Protein AF-A0A6G1R9E6-F1 (afdb_monomer)

Structure (mmCIF, N/CA/C/O backbone):
data_AF-A0A6G1R9E6-F1
#
_entry.id   AF-A0A6G1R9E6-F1
#
loop_
_atom_site.group_PDB
_atom_site.id
_atom_site.type_symbol
_atom_site.label_atom_id
_atom_site.label_alt_id
_atom_site.label_comp_id
_atom_site.label_asym_id
_atom_site.label_entity_id
_atom_site.label_seq_id
_atom_site.pdbx_PDB_ins_code
_atom_site.Cartn_x
_atom_site.Cartn_y
_atom_site.Cartn_z
_atom_site.occupancy
_atom_site.B_iso_or_equiv
_atom_site.auth_seq_id
_atom_site.auth_comp_id
_atom_site.auth_asym_id
_atom_site.auth_atom_id
_atom_site.pdbx_PDB_model_num
ATOM 1 N N . MET A 1 1 ? -3.588 9.101 -2.269 1.00 33.47 1 MET A N 1
ATOM 2 C CA . MET A 1 1 ? -3.564 8.226 -1.076 1.00 33.47 1 MET A CA 1
ATOM 3 C C . MET A 1 1 ? -3.599 9.067 0.193 1.00 33.47 1 MET A C 1
ATOM 5 O O . MET A 1 1 ? -2.608 9.699 0.533 1.00 33.47 1 MET A O 1
ATOM 9 N N . GLN A 1 2 ? -4.746 9.108 0.868 1.00 23.91 2 GLN A N 1
ATOM 10 C CA . GLN A 1 2 ? -4.849 9.542 2.262 1.00 23.91 2 GLN A CA 1
ATOM 11 C C . GLN A 1 2 ? -5.059 8.274 3.087 1.00 23.91 2 GLN A C 1
ATOM 13 O O . GLN A 1 2 ? -5.979 7.504 2.821 1.00 23.91 2 GLN A O 1
ATOM 18 N N . CYS A 1 3 ? -4.149 8.009 4.020 1.00 32.06 3 CYS A N 1
ATOM 19 C CA . CYS A 1 3 ? -4.208 6.825 4.866 1.00 32.06 3 CYS A CA 1
ATOM 20 C C . CYS A 1 3 ? -5.327 6.987 5.898 1.00 32.06 3 CYS A C 1
ATOM 22 O O . CYS A 1 3 ? -5.280 7.894 6.728 1.00 32.06 3 CYS A O 1
ATOM 24 N N . PHE A 1 4 ? -6.295 6.077 5.883 1.00 28.34 4 PHE A N 1
ATOM 25 C CA . PHE A 1 4 ? -7.277 5.936 6.948 1.00 28.34 4 PHE A CA 1
ATOM 26 C C . PHE A 1 4 ? -6.770 4.901 7.953 1.00 28.34 4 PHE A C 1
ATOM 28 O O . PHE A 1 4 ? -6.751 3.706 7.675 1.00 28.34 4 PHE A O 1
ATOM 35 N N . GLN A 1 5 ? -6.329 5.361 9.124 1.00 27.39 5 GLN A N 1
ATOM 36 C CA . GLN A 1 5 ? -6.008 4.497 10.258 1.00 27.39 5 GLN A CA 1
ATOM 37 C C . GLN A 1 5 ? -6.973 4.826 11.402 1.00 27.39 5 GLN A C 1
ATOM 39 O O . GLN A 1 5 ? -7.159 5.996 11.739 1.00 27.39 5 GLN A O 1
ATOM 44 N N . LYS A 1 6 ? -7.614 3.803 11.987 1.00 27.44 6 LYS A N 1
ATOM 45 C CA . LYS A 1 6 ? -8.500 3.963 13.150 1.00 27.44 6 LYS A CA 1
ATOM 46 C C . LYS A 1 6 ? -7.681 4.424 14.362 1.00 27.44 6 LYS A C 1
ATOM 48 O O . LYS A 1 6 ? -6.904 3.650 14.912 1.00 27.44 6 LYS A O 1
ATOM 53 N N . GLY A 1 7 ? -7.879 5.677 14.766 1.00 32.28 7 GLY A N 1
ATOM 54 C CA . GLY A 1 7 ? -7.475 6.225 16.062 1.00 32.28 7 GLY A CA 1
ATOM 55 C C . GLY A 1 7 ? -8.691 6.413 16.984 1.00 32.28 7 GLY A C 1
ATOM 56 O O . GLY A 1 7 ? -9.821 6.452 16.496 1.00 32.28 7 GLY A O 1
ATOM 57 N N . PRO A 1 8 ? -8.489 6.521 18.309 1.00 34.44 8 PRO A N 1
ATOM 58 C CA . PRO A 1 8 ? -9.560 6.437 19.304 1.00 34.44 8 PRO A CA 1
ATOM 59 C C . PRO A 1 8 ? -10.494 7.653 19.386 1.00 34.44 8 PRO A C 1
ATOM 61 O O . PRO A 1 8 ? -11.456 7.575 20.139 1.00 34.44 8 PRO A O 1
ATOM 64 N N . ASN A 1 9 ? -10.296 8.727 18.613 1.00 30.62 9 ASN A N 1
ATOM 65 C CA . ASN A 1 9 ? -11.229 9.856 18.563 1.00 30.62 9 ASN A CA 1
ATOM 66 C C . ASN A 1 9 ? -11.669 10.158 17.128 1.00 30.62 9 ASN A C 1
ATOM 68 O O . ASN A 1 9 ? -10.871 10.323 16.208 1.00 30.62 9 ASN A O 1
ATOM 72 N N . SER A 1 10 ? -12.985 10.177 16.963 1.00 44.41 10 SER A N 1
ATOM 73 C CA . SER A 1 10 ? -13.742 10.325 15.731 1.00 44.41 10 SER A CA 1
ATOM 74 C C . SER A 1 10 ? -13.568 11.703 15.089 1.00 44.41 10 SER A C 1
ATOM 76 O O . SER A 1 10 ? -14.311 12.620 15.419 1.00 44.41 10 SER A O 1
ATOM 78 N N . PHE A 1 11 ? -12.639 11.832 14.139 1.00 30.41 11 PHE A N 1
ATOM 79 C CA . PHE A 1 11 ? -12.767 12.705 12.963 1.00 30.41 11 PHE A 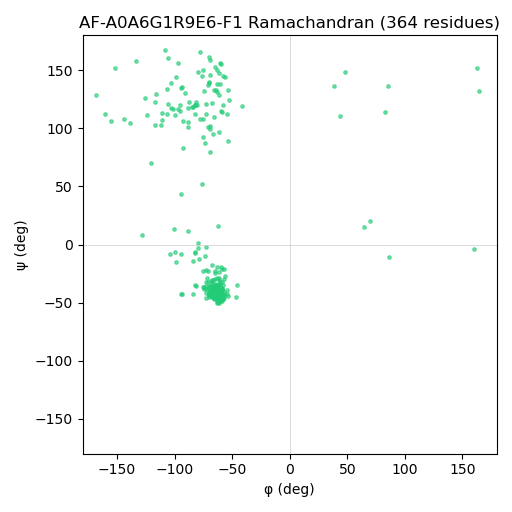CA 1
ATOM 80 C C . PHE A 1 11 ? -11.657 12.384 11.949 1.00 30.41 11 PHE A C 1
ATOM 82 O O . PHE A 1 11 ? -10.476 12.343 12.292 1.00 30.41 11 PHE A O 1
ATOM 89 N N . TRP A 1 12 ? -12.026 12.148 10.692 1.00 33.81 12 TRP A N 1
ATOM 90 C CA . TRP A 1 12 ? -11.101 11.849 9.600 1.00 33.81 12 TRP A CA 1
ATOM 91 C C . TRP A 1 12 ? -10.259 13.089 9.248 1.00 33.81 12 TRP A C 1
ATOM 93 O O . TRP A 1 12 ? -10.753 14.004 8.592 1.00 33.81 12 TRP A O 1
ATOM 103 N N . ARG A 1 13 ? -8.993 13.162 9.684 1.00 26.61 13 ARG A N 1
ATOM 104 C CA . ARG A 1 13 ? -8.089 14.265 9.309 1.00 26.61 13 ARG A CA 1
ATOM 105 C C . ARG A 1 13 ? -7.222 13.868 8.108 1.00 26.61 13 ARG A C 1
ATOM 107 O O . ARG A 1 13 ? -6.442 12.923 8.175 1.00 26.61 13 ARG A O 1
ATOM 114 N N . ILE A 1 14 ? -7.351 14.633 7.027 1.00 32.69 14 ILE A N 1
ATOM 115 C CA . ILE A 1 14 ? -6.550 14.548 5.801 1.00 32.69 14 ILE A CA 1
ATOM 116 C C . ILE A 1 14 ? -5.105 14.968 6.103 1.00 32.69 14 ILE A C 1
ATOM 118 O O . ILE A 1 14 ? -4.875 16.100 6.526 1.00 32.69 14 ILE A O 1
ATOM 122 N N . ARG A 1 15 ? -4.117 14.096 5.861 1.00 30.39 15 ARG A N 1
ATOM 123 C CA . ARG A 1 15 ? -2.698 14.491 5.844 1.00 30.39 15 ARG A CA 1
ATOM 124 C C . ARG A 1 15 ? -2.261 14.679 4.391 1.00 30.39 15 ARG A C 1
ATOM 126 O O . ARG A 1 15 ? -2.244 13.724 3.619 1.00 30.39 15 ARG A O 1
ATOM 133 N N . GLY A 1 16 ? -1.997 15.934 4.027 1.00 30.02 16 GLY A N 1
ATOM 134 C CA . GLY A 1 16 ? -1.617 16.360 2.682 1.00 30.02 16 GLY A CA 1
ATOM 135 C C . GLY A 1 16 ? -0.271 15.802 2.212 1.00 30.02 16 GLY A C 1
ATOM 136 O O . GLY A 1 16 ? 0.617 15.505 3.012 1.00 30.02 16 GLY A O 1
ATOM 137 N N . LEU A 1 17 ? -0.164 15.672 0.889 1.00 37.69 17 LEU A N 1
ATOM 138 C CA . LEU A 1 17 ? 1.026 15.311 0.124 1.00 37.69 17 LEU A CA 1
ATOM 139 C C . LEU A 1 17 ? 2.143 16.338 0.370 1.00 37.69 17 LEU A C 1
ATOM 141 O O . LEU A 1 17 ? 2.011 17.491 -0.030 1.00 37.69 17 LEU A O 1
ATOM 145 N N . SER A 1 18 ? 3.256 15.929 0.980 1.00 27.17 18 SER A N 1
ATOM 146 C CA . SER A 1 18 ? 4.517 16.657 0.834 1.00 27.17 18 SER A CA 1
ATOM 147 C C . SER A 1 18 ? 5.180 16.220 -0.473 1.00 27.17 18 SER A C 1
ATOM 149 O O . SER A 1 18 ? 5.443 15.034 -0.691 1.00 27.17 18 SER A O 1
ATOM 151 N N . GLY A 1 19 ? 5.383 17.191 -1.364 1.00 31.47 19 GLY A N 1
ATOM 152 C CA . GLY A 1 19 ? 6.014 17.010 -2.664 1.00 31.47 19 GLY A CA 1
ATOM 153 C C . GLY A 1 19 ? 7.426 16.449 -2.531 1.00 31.47 19 GLY A C 1
ATOM 154 O O . GLY A 1 19 ? 8.316 17.104 -2.003 1.00 31.47 19 GLY A O 1
ATOM 155 N N . ALA A 1 20 ? 7.611 15.227 -3.015 1.00 27.81 20 ALA A N 1
ATOM 156 C CA . ALA A 1 20 ? 8.888 14.685 -3.451 1.00 27.81 20 ALA A CA 1
ATOM 157 C C . ALA A 1 20 ? 8.577 13.491 -4.357 1.00 27.81 20 ALA A C 1
ATOM 159 O O . ALA A 1 20 ? 8.024 12.483 -3.906 1.00 27.81 20 ALA A O 1
ATOM 160 N N . VAL A 1 21 ? 8.890 13.641 -5.644 1.00 37.16 21 VAL A N 1
ATOM 161 C CA . VAL A 1 21 ? 8.862 12.584 -6.657 1.00 37.16 21 VAL A CA 1
ATOM 162 C C . VAL A 1 21 ? 9.855 11.508 -6.223 1.00 37.16 21 VAL A C 1
ATOM 164 O O . VAL A 1 21 ? 11.058 11.636 -6.404 1.00 37.16 21 VAL A O 1
ATOM 167 N N . GLY A 1 22 ? 9.350 10.466 -5.574 1.00 29.03 22 GLY A N 1
ATOM 168 C CA . GLY A 1 22 ? 10.127 9.312 -5.147 1.00 29.03 22 GLY A CA 1
ATOM 169 C C . GLY A 1 22 ? 9.188 8.129 -5.013 1.00 29.03 22 GLY A C 1
ATOM 170 O O . GLY A 1 22 ? 8.368 8.096 -4.093 1.00 29.03 22 GLY A O 1
ATOM 171 N N . ARG A 1 23 ? 9.272 7.193 -5.964 1.00 38.78 23 ARG A N 1
ATOM 172 C CA . ARG A 1 23 ? 8.551 5.914 -5.946 1.00 38.78 23 ARG A CA 1
ATOM 173 C C . ARG A 1 23 ? 8.864 5.210 -4.619 1.00 38.78 23 ARG A C 1
ATOM 175 O O . ARG A 1 23 ? 10.010 4.851 -4.374 1.00 38.78 23 ARG A O 1
ATOM 182 N N . ARG A 1 24 ? 7.873 5.075 -3.733 1.00 32.97 24 ARG A N 1
ATOM 183 C CA . ARG A 1 24 ? 8.018 4.403 -2.431 1.00 32.97 24 ARG A CA 1
ATOM 184 C C . ARG A 1 24 ? 7.217 3.100 -2.426 1.00 32.97 24 ARG A C 1
ATOM 186 O O . ARG A 1 24 ? 6.007 3.134 -2.225 1.00 32.97 24 ARG A O 1
ATOM 193 N N . ASN A 1 25 ? 7.918 1.974 -2.578 1.00 30.61 25 ASN A N 1
ATOM 194 C CA . ASN A 1 25 ? 7.424 0.595 -2.424 1.00 30.61 25 ASN A CA 1
ATOM 195 C C . ASN A 1 25 ? 7.264 0.193 -0.944 1.00 30.61 25 ASN A C 1
ATOM 197 O O . ASN A 1 25 ? 7.787 -0.816 -0.483 1.00 30.61 25 ASN A O 1
ATOM 201 N N . THR A 1 26 ? 6.559 0.994 -0.152 1.00 32.31 26 THR A N 1
ATOM 202 C CA . THR A 1 26 ? 6.118 0.558 1.180 1.00 32.31 26 THR A CA 1
ATOM 203 C C . THR A 1 26 ? 4.700 0.030 1.059 1.00 32.31 26 THR A C 1
ATOM 205 O O . THR A 1 26 ? 3.790 0.792 0.745 1.00 32.31 26 THR A O 1
ATOM 208 N N . PHE A 1 27 ? 4.540 -1.265 1.318 1.00 38.75 27 PHE A N 1
ATOM 209 C CA . PHE A 1 27 ? 3.281 -1.992 1.449 1.00 38.75 27 PHE A CA 1
ATOM 210 C C . PHE A 1 27 ? 2.372 -1.299 2.483 1.00 38.75 27 PHE A C 1
ATOM 212 O O . PHE A 1 27 ? 2.462 -1.536 3.689 1.00 38.75 27 PHE A O 1
ATOM 219 N N . ILE A 1 28 ? 1.560 -0.349 2.016 1.00 42.47 28 ILE A N 1
ATOM 220 C CA . ILE A 1 28 ? 0.715 0.527 2.832 1.00 42.47 28 ILE A CA 1
ATOM 221 C C . ILE A 1 28 ? -0.721 0.371 2.345 1.00 42.47 28 ILE A C 1
ATOM 223 O O . ILE A 1 28 ? -1.083 0.818 1.261 1.00 42.47 28 ILE A O 1
ATOM 227 N N . GLY A 1 29 ? -1.550 -0.235 3.187 1.00 51.69 29 GLY A N 1
ATOM 228 C CA . GLY A 1 29 ? -2.986 -0.347 2.984 1.00 51.69 29 GLY A CA 1
ATOM 229 C C . GLY A 1 29 ? -3.567 -1.431 3.876 1.00 51.69 29 GLY A C 1
ATOM 230 O O . GLY A 1 29 ? -2.882 -2.385 4.242 1.00 51.69 29 GLY A O 1
ATOM 231 N N . THR A 1 30 ? -4.834 -1.298 4.256 1.00 66.31 30 THR A N 1
ATOM 232 C CA . THR A 1 30 ? -5.578 -2.466 4.721 1.00 66.31 30 THR A CA 1
ATOM 233 C C . THR A 1 30 ? -6.085 -3.183 3.468 1.00 66.31 30 THR A C 1
ATOM 235 O O . THR A 1 30 ? -6.905 -2.608 2.750 1.00 66.31 30 THR A O 1
ATOM 238 N N . PRO A 1 31 ? -5.587 -4.390 3.144 1.00 80.44 31 PRO A N 1
ATOM 239 C CA . PRO A 1 31 ? -5.727 -4.959 1.802 1.00 80.44 31 PRO A CA 1
ATOM 240 C C . PRO A 1 31 ? -7.171 -5.228 1.392 1.00 80.44 31 PRO A C 1
ATOM 242 O O . PRO A 1 31 ? -7.465 -5.307 0.208 1.00 80.44 31 PRO A O 1
ATOM 245 N N . TYR A 1 32 ? -8.087 -5.315 2.355 1.00 88.81 32 TYR A N 1
ATOM 246 C CA . TYR A 1 32 ? -9.490 -5.639 2.118 1.00 88.81 32 TYR A CA 1
ATOM 247 C C . TYR A 1 32 ? -10.226 -4.621 1.229 1.00 88.81 32 TYR A C 1
ATOM 249 O O . TYR A 1 32 ? -11.198 -5.000 0.584 1.00 88.81 32 TYR A O 1
ATOM 257 N N . TRP A 1 33 ? -9.757 -3.368 1.147 1.00 92.88 33 TRP A N 1
ATOM 258 C CA . TRP A 1 33 ? -10.325 -2.335 0.262 1.00 92.88 33 TRP A CA 1
ATOM 259 C C . TRP A 1 33 ? -9.535 -2.145 -1.037 1.00 92.88 33 TRP A C 1
ATOM 261 O O . TRP A 1 33 ? -9.976 -1.399 -1.905 1.00 92.88 33 TRP A O 1
ATOM 271 N N . MET A 1 34 ? -8.379 -2.796 -1.194 1.00 90.62 34 MET A N 1
ATOM 272 C CA . MET A 1 34 ? -7.531 -2.605 -2.370 1.00 90.62 34 MET A CA 1
ATOM 273 C C . MET A 1 34 ? -8.181 -3.208 -3.618 1.00 90.62 34 MET A C 1
ATOM 275 O O . MET A 1 34 ? -8.748 -4.303 -3.582 1.00 90.62 34 MET A O 1
ATOM 279 N N . ALA A 1 35 ? -8.081 -2.483 -4.730 1.00 89.88 35 ALA A N 1
ATOM 280 C CA . ALA A 1 35 ? -8.543 -2.960 -6.024 1.00 89.88 35 ALA A CA 1
ATOM 281 C C . ALA A 1 35 ? -7.571 -4.008 -6.604 1.00 89.88 35 ALA A C 1
ATOM 283 O O . ALA A 1 35 ? -6.370 -3.932 -6.325 1.00 89.88 35 ALA A O 1
ATOM 284 N N . PRO A 1 36 ? -8.047 -4.972 -7.414 1.00 89.44 36 PRO A N 1
ATOM 285 C CA . PRO A 1 36 ? -7.199 -6.011 -7.998 1.00 89.44 36 PRO A CA 1
ATOM 286 C C . PRO A 1 36 ? -5.999 -5.456 -8.772 1.00 89.44 36 PRO A C 1
ATOM 288 O O . PRO A 1 36 ? -4.903 -5.994 -8.661 1.00 89.44 36 PRO A O 1
ATOM 291 N N . GLU A 1 37 ? -6.198 -4.361 -9.508 1.00 85.94 37 GLU A N 1
ATOM 292 C CA . GLU A 1 37 ? -5.152 -3.686 -10.275 1.00 85.94 37 GLU A CA 1
ATOM 293 C C . GLU A 1 37 ? -4.053 -3.087 -9.387 1.00 85.94 37 GLU A C 1
ATOM 295 O O . GLU A 1 37 ? -2.888 -3.159 -9.751 1.00 85.94 37 GLU A O 1
ATOM 300 N N . VAL A 1 38 ? -4.399 -2.586 -8.194 1.00 84.56 38 VAL A N 1
ATOM 301 C CA . VAL A 1 38 ? -3.436 -2.023 -7.228 1.00 84.56 38 VAL A CA 1
ATOM 302 C C . VAL A 1 38 ? -2.599 -3.128 -6.582 1.00 84.56 38 VAL A C 1
ATOM 304 O O . VAL A 1 38 ? -1.439 -2.918 -6.247 1.00 84.56 38 VAL A O 1
ATOM 307 N N . ILE A 1 39 ? -3.185 -4.314 -6.403 1.00 83.62 39 ILE A N 1
ATOM 308 C CA . ILE A 1 39 ? -2.492 -5.487 -5.855 1.00 83.62 39 ILE A CA 1
ATOM 309 C C . ILE A 1 39 ? -1.535 -6.085 -6.895 1.00 83.62 39 ILE A C 1
ATOM 311 O O . ILE A 1 39 ? -0.452 -6.535 -6.541 1.00 83.62 39 ILE A O 1
ATOM 315 N N . ALA A 1 40 ? -1.924 -6.077 -8.172 1.00 73.19 40 ALA A N 1
ATOM 316 C CA . ALA A 1 40 ? -1.140 -6.640 -9.270 1.00 73.19 40 ALA A CA 1
ATOM 317 C C . ALA A 1 40 ? 0.001 -5.727 -9.772 1.00 73.19 40 ALA A C 1
ATOM 319 O O . ALA A 1 40 ? 0.765 -6.149 -10.638 1.00 73.19 40 ALA A O 1
ATOM 320 N N . CYS A 1 41 ? 0.150 -4.504 -9.241 1.00 62.56 41 CYS A N 1
ATOM 321 C CA . CYS A 1 41 ? 1.224 -3.575 -9.623 1.00 62.56 41 CYS A CA 1
ATOM 322 C C . CYS A 1 41 ? 2.648 -4.116 -9.367 1.00 62.56 41 CYS A C 1
ATOM 324 O O . CYS A 1 41 ? 3.582 -3.618 -9.987 1.00 62.56 41 CYS A O 1
ATOM 326 N N . ASP A 1 42 ? 2.829 -5.129 -8.508 1.00 54.06 42 ASP A N 1
ATOM 327 C CA . ASP A 1 42 ? 4.136 -5.788 -8.316 1.00 54.06 42 ASP A CA 1
ATOM 328 C C . ASP A 1 42 ? 4.515 -6.729 -9.479 1.00 54.06 42 ASP A C 1
ATOM 330 O O . ASP A 1 42 ? 5.696 -6.994 -9.692 1.00 54.06 42 ASP A O 1
ATOM 334 N N . GLU A 1 43 ? 3.541 -7.224 -10.253 1.00 55.34 43 GLU A N 1
ATOM 335 C CA . GLU A 1 43 ? 3.771 -8.200 -11.333 1.00 55.34 43 GLU A CA 1
ATOM 336 C C . GLU A 1 43 ? 3.840 -7.554 -12.728 1.00 55.34 43 GLU A C 1
ATOM 338 O O . GLU A 1 43 ? 4.305 -8.193 -13.671 1.00 55.34 43 GLU A O 1
ATOM 343 N N . ASN A 1 44 ? 3.399 -6.296 -12.886 1.00 49.47 44 ASN A N 1
ATOM 344 C CA . ASN A 1 44 ? 3.307 -5.647 -14.195 1.00 49.47 44 ASN A CA 1
ATOM 345 C C . ASN A 1 44 ? 3.777 -4.171 -14.144 1.00 49.47 44 ASN A C 1
ATOM 347 O O . ASN A 1 44 ? 3.032 -3.319 -13.656 1.00 49.47 44 ASN A O 1
ATOM 351 N N . PRO A 1 45 ? 4.982 -3.839 -14.655 1.00 53.88 45 PRO A N 1
ATOM 352 C CA . PRO A 1 45 ? 5.569 -2.490 -14.598 1.00 53.88 45 PRO A CA 1
ATOM 353 C C . PRO A 1 45 ? 4.735 -1.383 -15.264 1.00 53.88 45 PRO A C 1
ATOM 355 O O . PRO A 1 45 ? 4.905 -0.209 -14.932 1.00 53.88 45 PRO A O 1
ATOM 358 N N . ASP A 1 46 ? 3.825 -1.759 -16.169 1.00 52.16 46 ASP A N 1
ATOM 359 C CA . ASP A 1 46 ? 2.935 -0.849 -16.902 1.00 52.16 46 ASP A CA 1
ATOM 360 C C . ASP A 1 46 ? 1.557 -0.669 -16.236 1.00 52.16 46 ASP A C 1
ATOM 362 O O . ASP A 1 46 ? 0.768 0.187 -16.650 1.00 52.16 46 ASP A O 1
ATOM 366 N N . ALA A 1 47 ? 1.239 -1.457 -15.197 1.00 53.28 47 ALA A N 1
ATOM 367 C CA . ALA A 1 47 ? -0.019 -1.356 -14.461 1.00 53.28 47 ALA A CA 1
ATOM 368 C C . ALA A 1 47 ? -0.009 -0.105 -13.576 1.00 53.28 47 ALA A C 1
ATOM 370 O O . ALA A 1 47 ? 0.361 -0.119 -12.402 1.00 53.28 47 ALA A O 1
ATOM 371 N N . THR A 1 48 ? -0.419 1.012 -14.161 1.00 55.81 48 THR A N 1
ATOM 372 C CA . THR A 1 48 ? -0.635 2.263 -13.446 1.00 55.81 48 THR A CA 1
ATOM 373 C C . THR A 1 48 ? -2.000 2.224 -12.768 1.00 55.81 48 THR A C 1
ATOM 375 O O . THR A 1 48 ? -3.032 2.012 -13.404 1.00 55.81 48 THR A O 1
ATOM 378 N N . TYR A 1 49 ? -2.010 2.404 -11.446 1.00 66.38 49 TYR A N 1
ATOM 379 C CA . TYR A 1 49 ? -3.249 2.586 -10.702 1.00 66.38 49 TYR A CA 1
ATOM 380 C C . TYR A 1 49 ? -3.927 3.875 -11.180 1.00 66.38 49 TYR A C 1
ATOM 382 O O . TYR A 1 49 ? -3.300 4.929 -11.274 1.00 66.38 49 TYR A O 1
ATOM 390 N N . ASP A 1 50 ? -5.216 3.785 -11.485 1.00 74.38 50 ASP A N 1
ATOM 391 C CA . ASP A 1 50 ? -6.011 4.914 -11.968 1.00 74.38 50 ASP A CA 1
ATOM 392 C C . ASP A 1 50 ? -6.998 5.387 -10.885 1.00 74.38 50 ASP A C 1
ATOM 394 O O . ASP A 1 50 ? -7.256 4.664 -9.915 1.00 74.38 50 ASP A O 1
ATOM 398 N N . PHE A 1 51 ? -7.611 6.564 -11.058 1.00 83.62 51 PHE A N 1
ATOM 399 C CA . PHE A 1 51 ? -8.637 7.110 -10.150 1.00 83.62 51 PHE A CA 1
ATOM 400 C C . PHE A 1 51 ? -9.838 6.165 -9.977 1.00 83.62 51 PHE A C 1
ATOM 402 O O . PHE A 1 51 ? -10.558 6.220 -8.980 1.00 83.62 51 PHE A O 1
ATOM 409 N N . LYS A 1 52 ? -10.049 5.240 -10.921 1.00 87.81 52 LYS A N 1
ATOM 410 C CA . LYS A 1 52 ? -11.075 4.198 -10.815 1.00 87.81 52 LYS A CA 1
ATOM 411 C C . LYS A 1 52 ? -10.823 3.219 -9.667 1.00 87.81 52 LYS A C 1
ATOM 413 O O . LYS A 1 52 ? -11.788 2.624 -9.187 1.00 87.81 52 LYS A O 1
ATOM 418 N N . SER A 1 53 ? -9.587 3.063 -9.190 1.00 90.00 53 SER A N 1
ATOM 419 C CA . SER A 1 53 ? -9.241 2.217 -8.030 1.00 90.00 53 SER A CA 1
ATOM 420 C C . SER A 1 53 ? -9.958 2.676 -6.749 1.00 90.00 53 SER A C 1
ATOM 422 O O . SER A 1 53 ? -10.371 1.855 -5.924 1.00 90.00 53 SER A O 1
ATOM 424 N N . ASP A 1 54 ? -10.201 3.983 -6.614 1.00 90.44 54 ASP A N 1
ATOM 425 C CA . ASP A 1 54 ? -10.954 4.553 -5.492 1.00 90.44 54 ASP A CA 1
ATOM 426 C C . ASP A 1 54 ? -12.436 4.141 -5.535 1.00 90.44 54 ASP A C 1
ATOM 428 O O . ASP A 1 54 ? -13.061 3.942 -4.494 1.00 90.44 54 ASP A O 1
ATOM 432 N N . LEU A 1 55 ? -13.000 3.924 -6.730 1.00 93.56 55 LEU A N 1
ATOM 433 C CA . LEU A 1 55 ? -14.387 3.471 -6.899 1.00 93.56 55 LEU A CA 1
ATOM 434 C C . LEU A 1 55 ? -14.582 2.015 -6.463 1.00 93.56 55 LEU A C 1
ATOM 436 O O . LEU A 1 55 ? -15.633 1.669 -5.925 1.00 93.56 55 LEU A O 1
ATOM 440 N N . TRP A 1 56 ? -13.563 1.170 -6.636 1.00 94.38 56 TRP A N 1
ATOM 441 C CA . TRP A 1 56 ? -13.571 -0.170 -6.047 1.00 94.38 56 TRP A CA 1
ATOM 442 C C . TRP A 1 56 ? -13.587 -0.084 -4.523 1.00 94.38 56 TRP A C 1
ATOM 444 O O . TRP A 1 56 ? -14.438 -0.694 -3.876 1.00 94.38 56 TRP A O 1
ATOM 454 N N . SER A 1 57 ? -12.692 0.735 -3.961 1.00 94.12 57 SER A N 1
ATOM 455 C CA . SER A 1 57 ? -12.597 0.955 -2.514 1.00 94.12 57 SER A CA 1
ATOM 456 C C . SER A 1 57 ? -13.927 1.463 -1.944 1.00 94.12 57 SER A C 1
ATOM 458 O O . SER A 1 57 ? -14.389 0.956 -0.925 1.00 94.12 57 SER A O 1
ATOM 460 N N . LEU A 1 58 ? -14.602 2.376 -2.653 1.00 95.12 58 LEU A N 1
ATOM 461 C CA . LEU A 1 58 ? -15.949 2.852 -2.328 1.00 95.12 58 LEU A CA 1
ATOM 462 C C . LEU A 1 58 ? -16.982 1.716 -2.307 1.00 95.12 58 LEU A C 1
ATOM 464 O O . LEU A 1 58 ? -17.807 1.654 -1.396 1.00 95.12 58 LEU A O 1
ATOM 468 N N . GLY A 1 59 ? -16.940 0.809 -3.288 1.00 96.38 59 GLY A N 1
ATOM 469 C CA . GLY A 1 59 ? -17.800 -0.376 -3.320 1.00 96.38 59 GLY A CA 1
ATOM 470 C C . GLY A 1 59 ? -17.594 -1.275 -2.099 1.00 96.38 59 GLY A C 1
ATOM 471 O O . GLY A 1 59 ? -18.566 -1.717 -1.486 1.00 96.38 59 GLY A O 1
ATOM 472 N N . ILE A 1 60 ? -16.340 -1.483 -1.689 1.00 96.38 60 ILE A N 1
ATOM 473 C CA . ILE A 1 60 ? -16.016 -2.239 -0.474 1.00 96.38 60 ILE A CA 1
ATOM 474 C C . ILE A 1 60 ? -16.507 -1.514 0.786 1.00 96.38 60 ILE A C 1
ATOM 476 O O . ILE A 1 60 ? -17.138 -2.146 1.632 1.00 96.38 60 ILE A O 1
ATOM 480 N N . THR A 1 61 ? -16.297 -0.200 0.904 1.00 95.94 61 THR A N 1
ATOM 481 C CA . THR A 1 61 ? -16.819 0.603 2.025 1.00 95.94 61 THR A CA 1
ATOM 482 C C . THR A 1 61 ? -18.346 0.556 2.093 1.00 95.94 61 THR A C 1
ATOM 484 O O . THR A 1 61 ? -18.926 0.513 3.174 1.00 95.94 61 THR A O 1
ATOM 487 N N . ALA A 1 62 ? -19.030 0.517 0.952 1.00 96.06 62 ALA A N 1
ATOM 488 C CA . ALA A 1 62 ? -20.478 0.374 0.925 1.00 96.06 62 ALA A CA 1
ATOM 489 C C . ALA A 1 62 ? -20.941 -1.009 1.428 1.00 96.06 62 ALA A C 1
ATOM 491 O O . ALA A 1 62 ? -21.932 -1.083 2.156 1.00 96.06 62 ALA A O 1
ATOM 492 N N . ILE A 1 63 ? -20.206 -2.089 1.122 1.00 95.31 63 ILE A N 1
ATOM 493 C CA . ILE A 1 63 ? -20.431 -3.408 1.744 1.00 95.31 63 ILE A CA 1
ATOM 494 C C . ILE A 1 63 ? -20.156 -3.348 3.249 1.00 95.31 63 ILE A C 1
ATOM 496 O O . ILE A 1 63 ? -20.964 -3.844 4.026 1.00 95.31 63 ILE A O 1
ATOM 500 N N . GLU A 1 64 ? -19.067 -2.711 3.674 1.00 95.38 64 GLU A N 1
ATOM 501 C CA . GLU A 1 64 ? -18.721 -2.555 5.090 1.00 95.38 64 GLU A CA 1
ATOM 502 C C . GLU A 1 64 ? -19.825 -1.832 5.872 1.00 95.38 64 GLU A C 1
ATOM 504 O O . GLU A 1 64 ? -20.217 -2.294 6.939 1.00 95.38 64 GLU A O 1
ATOM 509 N N . MET A 1 65 ? -20.389 -0.746 5.337 1.00 94.81 65 MET A N 1
ATOM 510 C CA . MET A 1 65 ? -21.516 -0.052 5.972 1.00 94.81 65 MET A CA 1
ATOM 511 C C . MET A 1 65 ? -22.775 -0.928 6.066 1.00 94.81 65 MET A C 1
ATOM 513 O O . MET A 1 65 ? -23.583 -0.751 6.976 1.00 94.81 65 MET A O 1
ATOM 517 N N . ALA A 1 66 ? -22.954 -1.871 5.138 1.00 94.38 66 ALA A N 1
ATOM 518 C CA . ALA A 1 66 ? -24.109 -2.761 5.097 1.00 94.38 66 ALA A CA 1
ATOM 519 C C . ALA A 1 66 ? -23.952 -3.994 6.008 1.00 94.38 66 ALA A C 1
ATOM 521 O O . ALA A 1 66 ? -24.899 -4.399 6.684 1.00 94.38 66 ALA A O 1
ATOM 522 N N . GLU A 1 67 ? -22.773 -4.614 6.014 1.00 92.38 67 GLU A N 1
ATOM 523 C CA . GLU A 1 67 ? -22.496 -5.884 6.700 1.00 92.38 67 GLU A CA 1
ATOM 524 C C . GLU A 1 67 ? -21.701 -5.711 8.005 1.00 92.38 67 GLU A C 1
ATOM 526 O O . GLU A 1 67 ? -21.571 -6.663 8.769 1.00 92.38 67 GLU A O 1
ATOM 531 N N . GLY A 1 68 ? -21.203 -4.505 8.288 1.00 90.94 68 GLY A N 1
ATOM 532 C CA . GLY A 1 68 ? -20.406 -4.159 9.470 1.00 90.94 68 GLY A CA 1
ATOM 533 C C . GLY A 1 68 ? -18.901 -4.409 9.319 1.00 90.94 68 GLY A C 1
ATOM 534 O O . GLY A 1 68 ? -18.124 -3.957 10.159 1.00 90.94 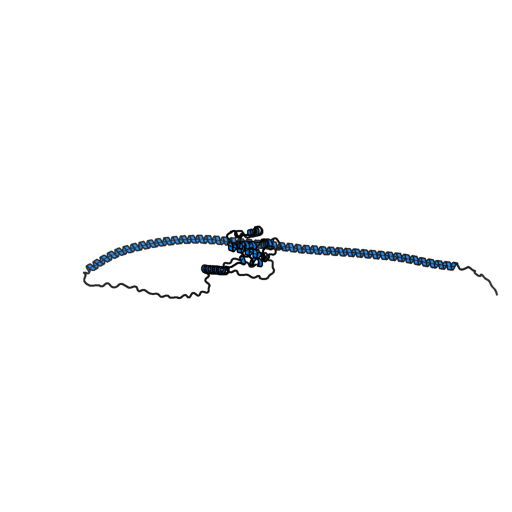68 GLY A O 1
ATOM 535 N N . ALA A 1 69 ? -18.482 -5.108 8.263 1.00 89.88 69 ALA A N 1
ATOM 536 C CA . ALA A 1 69 ? -17.085 -5.397 7.957 1.00 89.88 69 ALA A CA 1
ATOM 537 C C . ALA A 1 69 ? -16.878 -5.578 6.441 1.00 89.88 69 ALA A C 1
ATOM 539 O O . ALA A 1 69 ? -17.815 -5.980 5.742 1.00 89.88 69 ALA A O 1
ATOM 540 N N . PRO A 1 70 ? -15.676 -5.294 5.906 1.00 91.75 70 PRO A N 1
ATOM 541 C CA . PRO A 1 70 ? -15.378 -5.545 4.501 1.00 91.75 70 PRO A CA 1
ATOM 542 C C . PRO A 1 70 ? -15.278 -7.057 4.212 1.00 91.75 70 PRO A C 1
ATOM 544 O O . PRO A 1 70 ? -15.042 -7.862 5.121 1.00 91.75 70 PRO A O 1
ATOM 547 N N . PRO A 1 71 ? -15.388 -7.480 2.941 1.00 89.44 71 PRO A N 1
ATOM 548 C CA . PRO A 1 71 ? -15.131 -8.860 2.552 1.00 89.44 71 PRO A CA 1
ATOM 549 C C . PRO A 1 71 ? -13.727 -9.315 2.976 1.00 89.44 71 PRO A C 1
ATOM 551 O O . PRO A 1 71 ? -12.767 -8.553 2.899 1.00 89.44 71 PRO A O 1
ATOM 554 N N . LEU A 1 72 ? -13.604 -10.587 3.367 1.00 87.94 72 LEU A N 1
ATOM 555 C CA . LEU A 1 72 ? -12.337 -11.220 3.769 1.00 87.94 72 LEU A CA 1
ATOM 556 C C . LEU A 1 72 ? -11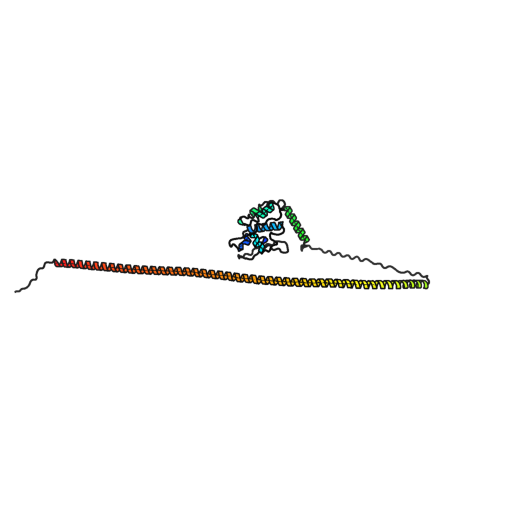.685 -10.632 5.040 1.00 87.94 72 LEU A C 1
ATOM 558 O O . LEU A 1 72 ? -10.527 -10.948 5.304 1.00 87.94 72 LEU A O 1
ATOM 562 N N . CYS A 1 73 ? -12.410 -9.844 5.847 1.00 86.88 73 CYS A N 1
ATOM 563 C CA . CYS A 1 73 ? -11.884 -9.217 7.070 1.00 86.88 73 CYS A CA 1
ATOM 564 C C . CYS A 1 73 ? -11.315 -10.200 8.106 1.00 86.88 73 CYS A C 1
ATOM 566 O O . CYS A 1 73 ? -10.393 -9.843 8.834 1.00 86.88 73 CYS A O 1
ATOM 568 N N . ASP A 1 74 ? -11.845 -11.426 8.161 1.00 84.06 74 ASP A N 1
ATOM 569 C CA . ASP A 1 74 ? -11.445 -12.458 9.130 1.00 84.06 74 ASP A CA 1
ATOM 570 C C . ASP A 1 74 ? -10.178 -13.220 8.704 1.00 84.06 74 ASP A C 1
ATOM 572 O O . ASP A 1 74 ? -9.665 -14.067 9.437 1.00 84.06 74 ASP A O 1
ATOM 576 N N . MET A 1 75 ? -9.675 -12.967 7.493 1.00 84.38 75 MET A N 1
ATOM 577 C CA . MET A 1 75 ? -8.505 -13.650 6.948 1.00 84.38 75 MET A CA 1
ATOM 578 C C . MET A 1 75 ? -7.237 -12.826 7.152 1.00 84.38 75 MET A C 1
ATOM 580 O O . MET A 1 75 ? -7.274 -11.606 7.245 1.00 84.38 75 MET A O 1
ATOM 584 N N . HIS A 1 76 ? -6.078 -13.489 7.156 1.00 80.62 76 HIS A N 1
ATOM 585 C CA . HIS A 1 76 ? -4.795 -12.792 7.223 1.00 80.62 76 HIS A CA 1
ATOM 586 C C . HIS A 1 76 ? -4.607 -11.847 6.009 1.00 80.62 76 HIS A C 1
ATOM 588 O O . HIS A 1 76 ? -4.859 -12.282 4.880 1.00 80.62 76 HIS A O 1
ATOM 594 N N . PRO A 1 77 ? -4.085 -10.615 6.188 1.00 83.69 77 PRO A N 1
ATOM 595 C CA . PRO A 1 77 ? -3.878 -9.627 5.121 1.00 83.69 77 PRO A CA 1
ATOM 596 C C . PRO A 1 77 ? -3.211 -10.181 3.848 1.00 83.69 77 PRO A C 1
ATOM 598 O O . PRO A 1 77 ? -3.699 -9.967 2.741 1.00 83.69 77 PRO A O 1
ATOM 601 N N . MET A 1 78 ? -2.148 -10.978 4.004 1.00 81.75 78 MET A N 1
ATOM 602 C CA . MET A 1 78 ? -1.443 -11.622 2.879 1.00 81.75 78 MET A CA 1
ATOM 603 C C . MET A 1 78 ? -2.329 -12.593 2.088 1.00 81.75 78 MET A C 1
ATOM 605 O O . MET A 1 78 ? -2.222 -12.700 0.870 1.00 81.75 78 MET A O 1
ATOM 609 N N . ARG A 1 79 ? -3.239 -13.294 2.773 1.00 87.25 79 ARG A N 1
ATOM 610 C CA . ARG A 1 79 ? -4.179 -14.209 2.124 1.00 87.25 79 ARG A CA 1
ATOM 611 C C . ARG A 1 79 ? -5.254 -13.440 1.359 1.00 87.25 79 ARG A C 1
ATOM 613 O O . ARG A 1 79 ? -5.644 -13.878 0.282 1.00 87.25 79 ARG A O 1
ATOM 620 N N . ALA A 1 80 ? -5.699 -12.293 1.873 1.00 87.31 80 ALA A N 1
ATOM 621 C CA . ALA A 1 80 ? -6.630 -11.424 1.157 1.00 87.31 80 ALA A CA 1
ATOM 622 C C . ALA A 1 80 ? -6.024 -10.901 -0.155 1.00 87.31 80 ALA A C 1
ATOM 624 O O . ALA A 1 80 ? -6.692 -10.966 -1.183 1.00 87.31 80 ALA A O 1
ATOM 625 N N . LEU A 1 81 ? -4.750 -10.496 -0.157 1.00 86.62 81 LEU A N 1
ATOM 626 C CA . LEU A 1 81 ? -4.060 -10.054 -1.377 1.00 86.62 81 LEU A CA 1
ATOM 627 C C . LEU A 1 81 ? -4.019 -11.122 -2.469 1.00 86.62 81 LEU A C 1
ATOM 629 O O . LEU A 1 81 ? -4.232 -10.816 -3.634 1.00 86.62 81 LEU A O 1
ATOM 633 N N . PHE A 1 82 ? -3.821 -12.387 -2.100 1.00 87.06 82 PHE A N 1
ATOM 634 C CA . PHE A 1 82 ? -3.859 -13.484 -3.066 1.00 87.06 82 PHE A CA 1
ATOM 635 C C . PHE A 1 82 ? -5.273 -13.749 -3.611 1.00 87.06 82 PHE A C 1
ATOM 637 O O . PHE A 1 82 ? -5.446 -14.116 -4.777 1.00 87.06 82 PHE A O 1
ATOM 644 N N . LEU A 1 83 ? -6.289 -13.590 -2.758 1.00 90.00 83 LEU A N 1
ATOM 645 C CA . LEU A 1 83 ? -7.676 -13.917 -3.075 1.00 90.00 83 LEU A CA 1
ATOM 646 C C . LEU A 1 83 ? -8.395 -12.817 -3.856 1.00 90.00 83 LEU A C 1
ATOM 648 O O . LEU A 1 83 ? -9.218 -13.152 -4.699 1.00 90.00 83 LEU A O 1
ATOM 652 N N . ILE A 1 84 ? -8.111 -11.535 -3.621 1.00 90.81 84 ILE A N 1
ATOM 653 C CA . ILE A 1 84 ? -8.830 -10.421 -4.266 1.00 90.81 84 ILE A CA 1
ATOM 654 C C . ILE A 1 84 ? -8.731 -10.478 -5.808 1.00 90.81 84 ILE A C 1
ATOM 656 O O . ILE A 1 84 ? -9.774 -10.407 -6.466 1.00 90.81 84 ILE A O 1
ATOM 660 N N . PRO A 1 85 ? -7.551 -10.697 -6.426 1.00 89.38 85 PRO A N 1
ATOM 661 C CA . PRO A 1 85 ? -7.453 -10.850 -7.877 1.00 89.38 85 PRO A CA 1
ATOM 662 C C . PRO A 1 85 ? -8.029 -12.169 -8.406 1.00 89.38 85 PRO A C 1
ATOM 664 O O . PRO A 1 85 ? -8.407 -12.233 -9.574 1.00 89.38 85 PRO A O 1
ATOM 667 N N . ARG A 1 86 ? -8.131 -13.224 -7.585 1.00 89.19 86 ARG A N 1
ATOM 668 C CA . ARG A 1 86 ? -8.553 -14.573 -8.018 1.00 89.19 86 ARG A CA 1
ATOM 669 C C . ARG A 1 86 ? -10.048 -14.827 -7.861 1.00 89.19 86 ARG A C 1
ATOM 671 O O . ARG A 1 86 ? -10.680 -15.366 -8.764 1.00 89.19 86 ARG A O 1
ATOM 678 N N . ASN A 1 87 ? -10.626 -14.399 -6.748 1.00 92.06 87 ASN A N 1
ATOM 679 C CA . ASN A 1 87 ? -12.032 -14.607 -6.440 1.00 92.06 87 ASN A CA 1
ATOM 680 C C . ASN A 1 87 ? -12.946 -13.785 -7.365 1.00 92.06 87 ASN A C 1
ATOM 682 O O . ASN A 1 87 ? -12.515 -12.786 -7.963 1.00 92.06 87 ASN A O 1
ATOM 686 N N . PRO A 1 88 ? -14.223 -14.186 -7.503 1.00 93.38 88 PRO A N 1
ATOM 687 C CA . PRO A 1 88 ? -15.228 -13.332 -8.119 1.00 93.38 88 PRO A CA 1
ATOM 688 C C . PRO A 1 88 ? -15.384 -12.024 -7.334 1.00 93.38 88 PRO A C 1
ATOM 690 O O . PRO A 1 88 ? -15.083 -11.958 -6.140 1.00 93.38 88 PRO A O 1
ATOM 693 N N . ALA A 1 89 ? -15.877 -10.987 -8.016 1.00 93.69 89 ALA A N 1
ATOM 694 C CA . ALA A 1 89 ? -16.171 -9.706 -7.387 1.00 93.69 89 ALA A CA 1
ATOM 695 C C . ALA A 1 89 ? -17.088 -9.897 -6.162 1.00 93.69 89 ALA A C 1
ATOM 697 O O . ALA A 1 89 ? -18.083 -10.627 -6.270 1.00 93.69 89 ALA A O 1
ATOM 698 N N . PRO A 1 90 ? -16.780 -9.268 -5.013 1.00 94.25 90 PRO A N 1
ATOM 699 C CA . PRO A 1 90 ? -17.616 -9.377 -3.828 1.00 94.25 90 PRO A CA 1
ATOM 700 C C . PRO A 1 90 ? -19.048 -8.909 -4.094 1.00 94.25 90 PRO A C 1
ATOM 702 O O . PRO A 1 90 ? -19.288 -7.967 -4.846 1.00 94.25 90 PRO A O 1
ATOM 705 N N . ARG A 1 91 ? -20.011 -9.567 -3.452 1.00 94.25 91 ARG A N 1
ATOM 706 C CA . ARG A 1 91 ? -21.432 -9.209 -3.491 1.00 94.25 91 ARG A CA 1
ATOM 707 C C . ARG A 1 91 ? -21.986 -9.227 -2.075 1.00 94.25 91 ARG A C 1
ATOM 709 O O . ARG A 1 91 ? -21.437 -9.899 -1.203 1.00 94.25 91 ARG A O 1
ATOM 716 N N . LEU A 1 92 ? -23.087 -8.514 -1.867 1.00 93.38 92 LEU A N 1
ATOM 717 C CA . LEU A 1 92 ? -23.814 -8.542 -0.600 1.00 93.38 92 LEU A CA 1
ATOM 718 C C . LEU A 1 92 ? -24.325 -9.967 -0.329 1.00 93.38 92 LEU A C 1
ATOM 720 O O . LEU A 1 92 ? -24.980 -10.568 -1.182 1.00 93.38 92 LEU A O 1
ATOM 724 N N . LYS A 1 93 ? -24.050 -10.505 0.861 1.00 90.06 93 LYS A N 1
ATOM 725 C CA . LYS A 1 93 ? -24.429 -11.874 1.256 1.00 90.06 93 LYS A CA 1
ATOM 726 C C . LYS A 1 93 ? -25.936 -12.012 1.461 1.00 90.06 93 LYS A C 1
ATOM 728 O O . LYS A 1 93 ? -26.524 -13.054 1.181 1.00 90.06 93 LYS A O 1
ATOM 733 N N . SER A 1 94 ? -26.568 -10.960 1.980 1.00 90.81 94 SER A N 1
ATOM 734 C CA . SER A 1 94 ? -27.997 -10.955 2.297 1.00 90.81 94 SER A CA 1
ATOM 735 C C . SER A 1 94 ? -28.838 -10.408 1.146 1.00 90.81 94 SER A C 1
ATOM 737 O O . SER A 1 94 ? -28.565 -9.336 0.614 1.00 90.81 94 SER A O 1
ATOM 739 N N . LYS A 1 95 ? -29.946 -11.087 0.835 1.00 90.25 95 LYS A N 1
ATOM 740 C CA . LYS A 1 95 ? -30.932 -10.628 -0.159 1.00 90.25 95 LYS A CA 1
ATOM 741 C C . LYS A 1 95 ? -31.893 -9.551 0.370 1.00 90.25 95 LYS A C 1
ATOM 743 O O . LYS A 1 95 ? -32.764 -9.113 -0.372 1.00 90.25 95 LYS A O 1
ATOM 748 N N . LYS A 1 96 ? -31.744 -9.110 1.629 1.00 94.19 96 LYS A N 1
ATOM 749 C CA . LYS A 1 96 ? -32.603 -8.082 2.256 1.00 94.19 96 LYS A CA 1
ATOM 750 C C . LYS A 1 96 ? -32.439 -6.685 1.646 1.00 94.19 96 LYS A C 1
ATOM 752 O O . LYS A 1 96 ? -33.264 -5.805 1.865 1.00 94.19 96 LYS A O 1
ATOM 757 N N . TRP A 1 97 ? -31.344 -6.468 0.926 1.00 95.19 97 TRP A N 1
ATOM 758 C CA . TRP A 1 97 ? -30.983 -5.178 0.357 1.00 95.19 97 TRP A CA 1
ATOM 759 C C . TRP A 1 97 ? -31.749 -4.882 -0.929 1.00 95.19 97 TRP A C 1
ATOM 761 O O . TRP A 1 97 ? -32.035 -5.785 -1.715 1.00 95.19 97 TRP A O 1
ATOM 771 N N . SER A 1 98 ? -32.033 -3.605 -1.185 1.00 95.88 98 SER A N 1
ATOM 772 C CA . SER A 1 98 ? -32.744 -3.194 -2.397 1.00 95.88 98 SER A CA 1
ATOM 773 C C . SER A 1 98 ? -31.963 -3.563 -3.666 1.00 95.88 98 SER A C 1
ATOM 775 O O . SER A 1 98 ? -30.731 -3.520 -3.695 1.00 95.88 98 SER A O 1
ATOM 777 N N . LYS A 1 99 ? -32.679 -3.871 -4.757 1.00 95.62 99 LYS A N 1
ATOM 778 C CA . LYS A 1 99 ? -32.056 -4.152 -6.065 1.00 95.62 99 LYS A CA 1
ATOM 779 C C . LYS A 1 99 ? -31.209 -2.974 -6.564 1.00 95.62 99 LYS A C 1
ATOM 781 O O . LYS A 1 99 ? -30.155 -3.188 -7.150 1.00 95.62 99 LYS A O 1
ATOM 786 N N . LYS A 1 100 ? -31.636 -1.735 -6.271 1.00 96.12 100 LYS A N 1
ATOM 787 C CA . LYS A 1 100 ? -30.859 -0.518 -6.561 1.00 96.12 100 LYS A CA 1
ATOM 788 C C . LYS A 1 100 ? -29.504 -0.542 -5.845 1.00 96.12 100 LYS A C 1
ATOM 790 O O . LYS A 1 100 ? -28.499 -0.222 -6.465 1.00 96.12 100 LYS A O 1
ATOM 795 N N . PHE A 1 101 ? -29.457 -0.942 -4.574 1.00 96.38 101 PHE A N 1
ATOM 796 C CA . PHE A 1 101 ? -28.199 -1.006 -3.830 1.00 96.38 101 PHE A CA 1
ATOM 797 C C . PHE A 1 101 ? -27.285 -2.131 -4.332 1.00 96.38 101 PHE A C 1
ATOM 799 O O . PHE A 1 101 ? -26.106 -1.893 -4.568 1.00 96.38 101 PHE A O 1
ATOM 806 N N . GLN A 1 102 ? -27.831 -3.323 -4.591 1.00 96.38 102 GLN A N 1
ATOM 807 C CA . GLN A 1 102 ? -27.064 -4.437 -5.168 1.00 96.38 102 GLN A CA 1
ATOM 808 C C . GLN A 1 102 ? -26.434 -4.046 -6.519 1.00 96.38 102 GLN A C 1
ATOM 810 O O . GLN A 1 102 ? -25.230 -4.195 -6.700 1.00 96.38 102 GLN A O 1
ATOM 815 N N . SER A 1 103 ? -27.218 -3.428 -7.411 1.00 96.75 103 SER A N 1
ATOM 816 C CA . SER A 1 103 ? -26.744 -2.907 -8.705 1.00 96.75 103 SER A CA 1
ATOM 817 C C . SER A 1 103 ? -25.624 -1.867 -8.563 1.00 96.75 103 SER A C 1
ATOM 819 O O . SER A 1 103 ? -24.689 -1.846 -9.365 1.00 96.75 103 SER A O 1
ATOM 821 N N . PHE A 1 104 ? -25.686 -1.010 -7.538 1.00 97.06 104 PHE A N 1
ATOM 822 C CA . PHE A 1 104 ? -24.637 -0.024 -7.272 1.00 97.06 104 PHE A CA 1
ATOM 823 C C . PHE A 1 104 ? -23.316 -0.698 -6.883 1.00 97.06 104 PHE A C 1
ATOM 825 O O . PHE A 1 104 ? -22.276 -0.381 -7.454 1.00 97.06 104 PHE A O 1
ATOM 832 N N . ILE A 1 105 ? -23.364 -1.670 -5.964 1.00 96.81 105 ILE A N 1
ATOM 833 C CA . ILE A 1 105 ? -22.183 -2.440 -5.548 1.00 96.81 105 ILE A CA 1
ATOM 834 C C . ILE A 1 105 ? -21.557 -3.167 -6.741 1.00 96.81 105 ILE A C 1
ATOM 836 O O . ILE A 1 105 ? -20.344 -3.113 -6.925 1.00 96.81 105 ILE A O 1
ATOM 840 N N . GLU A 1 106 ? -22.376 -3.793 -7.585 1.00 95.94 106 GLU A N 1
ATOM 841 C CA . GLU A 1 106 ? -21.911 -4.491 -8.788 1.00 95.94 106 GLU A CA 1
ATOM 842 C C . GLU A 1 106 ? -21.252 -3.550 -9.802 1.00 95.94 106 GLU A C 1
ATOM 844 O O . GLU A 1 106 ? -20.267 -3.925 -10.434 1.00 95.94 106 GLU A O 1
ATOM 849 N N . SER A 1 107 ? -21.746 -2.313 -9.909 1.00 95.88 107 SER A N 1
ATOM 850 C CA . SER A 1 107 ? -21.153 -1.280 -10.765 1.00 95.88 107 SER A CA 1
ATOM 851 C C . SER A 1 107 ? -19.789 -0.812 -10.243 1.00 95.88 107 SER A C 1
ATOM 853 O O . SER A 1 107 ? -18.880 -0.556 -11.030 1.00 95.88 107 SER A O 1
ATOM 855 N N . CYS A 1 108 ? -19.621 -0.718 -8.921 1.00 95.25 108 CYS A N 1
ATOM 856 C CA . CYS A 1 108 ? -18.349 -0.346 -8.297 1.00 95.25 108 CYS A CA 1
ATOM 857 C C . CYS A 1 108 ? -17.313 -1.483 -8.351 1.00 95.25 108 CYS A C 1
ATOM 859 O O . CYS A 1 108 ? -16.130 -1.238 -8.585 1.00 95.25 108 CYS A O 1
ATOM 861 N N . LEU A 1 109 ? -17.744 -2.735 -8.164 1.00 96.25 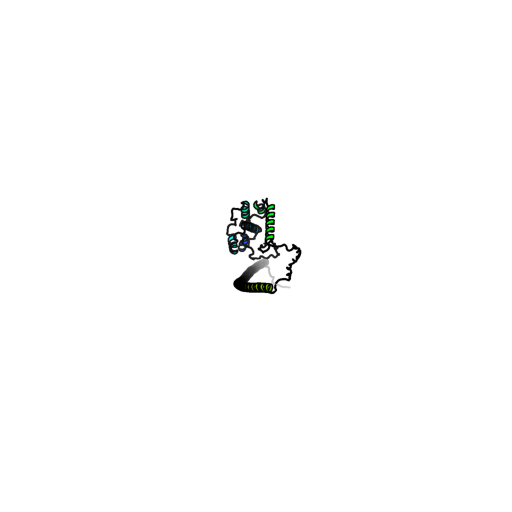109 LEU A N 1
ATOM 862 C CA . LEU A 1 109 ? -16.868 -3.905 -8.016 1.00 96.25 109 LEU A CA 1
ATOM 863 C C . LEU A 1 109 ? -16.617 -4.649 -9.336 1.00 96.25 109 LEU A C 1
ATOM 865 O O . LEU A 1 109 ? -16.602 -5.878 -9.399 1.00 96.25 109 LEU A O 1
ATOM 869 N N . VAL A 1 110 ? -16.357 -3.901 -10.407 1.00 94.69 110 VAL A N 1
ATOM 870 C CA . VAL A 1 110 ? -15.881 -4.464 -11.678 1.00 94.69 110 VAL A CA 1
ATOM 871 C C . VAL A 1 110 ? -14.366 -4.665 -11.595 1.00 94.69 110 VAL A C 1
ATOM 873 O O . VAL A 1 110 ? -13.622 -3.705 -11.384 1.00 94.69 110 VAL A O 1
ATOM 876 N N . LYS A 1 111 ? -13.896 -5.913 -11.747 1.00 90.75 111 LYS A N 1
ATOM 877 C CA . LYS A 1 111 ? -12.466 -6.266 -11.612 1.00 90.75 111 LYS A CA 1
ATOM 878 C C . LYS A 1 111 ? -11.590 -5.599 -12.670 1.00 90.75 111 LYS A C 1
ATOM 880 O O . LYS A 1 111 ? -10.498 -5.151 -12.357 1.00 90.75 111 LYS A O 1
ATOM 885 N N . ASN A 1 112 ? -12.070 -5.524 -13.909 1.00 89.62 112 ASN A N 1
ATOM 886 C CA . ASN A 1 112 ? -11.375 -4.802 -14.967 1.00 89.62 112 ASN A CA 1
ATOM 887 C C . ASN A 1 112 ? -11.613 -3.292 -14.796 1.00 89.62 112 ASN A C 1
ATOM 889 O O . ASN A 1 112 ? -12.717 -2.807 -15.052 1.00 89.62 112 ASN A O 1
ATOM 893 N N . HIS A 1 113 ? -10.586 -2.551 -14.372 1.00 88.12 113 HIS A N 1
ATOM 894 C CA . HIS A 1 113 ? -10.690 -1.110 -14.123 1.00 88.12 113 HIS A CA 1
ATOM 895 C C . HIS A 1 113 ? -11.116 -0.322 -15.375 1.00 88.12 113 HIS A C 1
ATOM 897 O O . HIS A 1 113 ? -11.873 0.641 -15.261 1.00 88.12 113 HIS A O 1
ATOM 903 N N . SER A 1 114 ? -10.739 -0.754 -16.582 1.00 87.81 114 SER A N 1
ATOM 904 C CA . SER A 1 114 ? -11.140 -0.091 -17.832 1.00 87.81 114 SER A CA 1
ATOM 905 C C . SER A 1 114 ? -12.654 -0.128 -18.048 1.00 87.81 114 SER A C 1
ATOM 907 O O . SER A 1 114 ? -13.232 0.861 -18.496 1.00 87.81 114 SER A O 1
ATOM 909 N N . GLN A 1 115 ? -13.307 -1.225 -17.654 1.00 91.44 115 GLN A N 1
ATOM 910 C CA . GLN A 1 115 ? -14.761 -1.409 -17.750 1.00 91.44 115 GLN A CA 1
ATOM 911 C C . GLN A 1 115 ? -15.5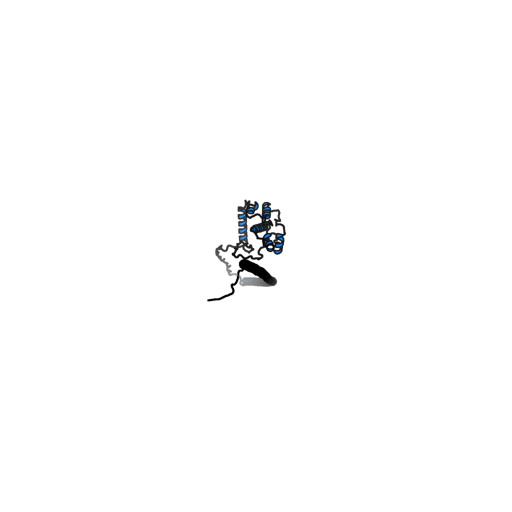30 -0.805 -16.569 1.00 91.44 115 GLN A C 1
ATOM 913 O O . GLN A 1 115 ? -16.749 -0.654 -16.640 1.00 91.44 115 GLN A O 1
ATOM 918 N N . ARG A 1 116 ? -14.840 -0.461 -15.475 1.00 93.81 116 ARG A N 1
ATOM 919 C CA . ARG A 1 116 ? -15.465 0.169 -14.311 1.00 93.81 116 ARG A CA 1
ATOM 920 C C . ARG A 1 116 ? -15.984 1.566 -14.703 1.00 93.81 116 ARG A C 1
ATOM 922 O O . ARG A 1 116 ? -15.233 2.318 -15.340 1.00 93.81 116 ARG A O 1
ATOM 929 N N . PRO A 1 117 ? -17.231 1.934 -14.353 1.00 93.81 117 PRO A N 1
ATOM 930 C CA . PRO A 1 117 ? -17.772 3.258 -14.652 1.00 93.81 117 PRO A CA 1
ATOM 931 C C . PRO A 1 117 ? -16.942 4.373 -14.010 1.00 93.81 117 PRO A C 1
ATOM 933 O O . PRO A 1 117 ? -16.274 4.155 -13.001 1.00 93.81 117 PRO A O 1
ATOM 936 N N . THR A 1 118 ? -16.989 5.578 -14.574 1.00 93.25 118 THR A N 1
ATOM 937 C CA . THR A 1 118 ? -16.367 6.761 -13.957 1.00 93.25 118 THR A CA 1
ATOM 938 C C . THR A 1 118 ? -17.227 7.311 -12.818 1.00 93.25 118 THR A C 1
ATOM 940 O O . THR A 1 118 ? -18.416 7.002 -12.699 1.00 93.25 118 THR A O 1
ATOM 943 N N . THR A 1 119 ? -16.650 8.185 -11.991 1.00 92.94 119 THR A N 1
ATOM 944 C CA . THR A 1 119 ? -17.368 8.862 -10.900 1.00 92.94 119 THR A CA 1
ATOM 945 C C . THR A 1 119 ? -18.618 9.588 -11.403 1.00 92.94 119 THR A C 1
ATOM 947 O O . THR A 1 119 ? -19.684 9.472 -10.804 1.00 92.94 119 THR A O 1
ATOM 950 N N . GLU A 1 120 ? -18.530 10.273 -12.547 1.00 93.50 120 GLU A N 1
ATOM 951 C CA . GLU A 1 120 ? -19.664 10.977 -13.162 1.00 93.50 120 GLU A CA 1
ATOM 952 C C . GLU A 1 120 ? -20.814 10.045 -13.555 1.00 93.50 120 GLU A C 1
ATOM 954 O O . GLU A 1 120 ? -21.986 10.408 -13.438 1.00 93.50 120 GLU A O 1
ATOM 959 N N . GLN A 1 121 ? -20.491 8.831 -14.004 1.00 94.12 121 GLN A N 1
ATOM 960 C CA . GLN A 1 121 ? -21.485 7.814 -14.336 1.00 94.12 121 GLN A CA 1
ATOM 961 C C . GLN A 1 121 ? -22.118 7.229 -13.066 1.00 94.12 121 GLN A C 1
ATOM 963 O O . GLN A 1 121 ? -23.339 7.084 -13.006 1.00 94.12 121 GLN A O 1
ATOM 968 N N . LEU A 1 122 ? -21.321 6.959 -12.024 1.00 93.81 122 LEU A N 1
ATOM 969 C CA . LEU A 1 122 ? -21.822 6.444 -10.743 1.00 93.81 122 LEU A CA 1
ATOM 970 C C . LEU A 1 122 ? -22.703 7.450 -9.994 1.00 93.81 122 LEU A C 1
ATOM 972 O O . LEU A 1 122 ? -23.689 7.040 -9.384 1.00 93.81 122 LEU A O 1
ATOM 976 N N . MET A 1 123 ? -22.423 8.754 -10.079 1.00 94.31 123 MET A N 1
ATOM 977 C CA . MET A 1 123 ? -23.285 9.789 -9.485 1.00 94.31 123 MET A CA 1
ATOM 978 C C . MET A 1 123 ? -24.698 9.795 -10.086 1.00 94.31 123 MET A C 1
ATOM 980 O O . MET A 1 123 ? -25.664 10.134 -9.406 1.00 94.31 123 MET A O 1
ATOM 984 N N . LYS A 1 124 ? -24.842 9.373 -11.348 1.00 95.81 124 LYS A N 1
ATOM 985 C CA . LYS A 1 124 ? -26.141 9.251 -12.030 1.00 95.81 124 LYS A CA 1
ATOM 986 C C . LYS A 1 124 ? -26.869 7.941 -11.706 1.00 95.81 124 LYS A C 1
ATOM 988 O O . LYS A 1 124 ? -28.024 7.782 -12.105 1.00 95.81 124 LYS A O 1
ATOM 993 N N . HIS A 1 125 ? -26.228 7.005 -11.001 1.00 96.88 125 HIS A N 1
ATOM 994 C CA . HIS A 1 125 ? -26.821 5.714 -10.663 1.00 96.88 125 HIS A CA 1
ATOM 995 C C . HIS A 1 125 ? -28.062 5.906 -9.762 1.00 96.88 125 HIS A C 1
ATOM 997 O O . HIS A 1 125 ? -27.991 6.684 -8.807 1.00 96.88 125 HIS A O 1
ATOM 1003 N N . PRO A 1 126 ? -29.183 5.180 -9.973 1.00 96.19 126 PRO A N 1
ATOM 1004 C CA . PRO A 1 126 ? -30.431 5.385 -9.222 1.00 96.19 126 PRO A CA 1
ATOM 1005 C C . PRO A 1 126 ? -30.299 5.271 -7.699 1.00 96.19 126 PRO A C 1
ATOM 1007 O O . PRO A 1 126 ? -31.083 5.862 -6.967 1.00 96.19 126 PRO A O 1
ATOM 1010 N N . PHE A 1 127 ? -29.323 4.498 -7.214 1.00 96.31 127 PHE A N 1
ATOM 1011 C CA . PHE A 1 127 ? -29.025 4.399 -5.781 1.00 96.31 127 PHE A CA 1
ATOM 1012 C C . PHE A 1 127 ? -28.435 5.688 -5.195 1.00 96.31 127 PHE A C 1
ATOM 1014 O O . PHE A 1 127 ? -28.675 5.970 -4.033 1.00 96.31 127 PHE A O 1
ATOM 1021 N N . ILE A 1 128 ? -27.678 6.465 -5.970 1.00 95.88 128 ILE A N 1
ATOM 1022 C CA . ILE A 1 128 ? -27.049 7.708 -5.499 1.00 95.88 128 ILE A CA 1
ATOM 1023 C C . ILE A 1 128 ? -27.925 8.916 -5.826 1.00 95.88 128 ILE A C 1
ATOM 1025 O O . ILE A 1 128 ? -28.122 9.777 -4.977 1.00 95.88 128 ILE A O 1
ATOM 1029 N N . ARG A 1 129 ? -28.488 8.954 -7.036 1.00 95.62 129 ARG A N 1
ATOM 1030 C CA . ARG A 1 129 ? -29.281 10.082 -7.531 1.00 95.62 129 ARG A CA 1
ATOM 1031 C C . ARG A 1 129 ? -30.632 10.229 -6.823 1.00 95.62 129 ARG A C 1
ATOM 1033 O O . ARG A 1 129 ? -31.045 11.343 -6.523 1.00 95.62 129 ARG A O 1
ATOM 1040 N N . ASP A 1 130 ? -31.343 9.126 -6.586 1.00 94.19 130 ASP A N 1
ATOM 1041 C CA . ASP A 1 130 ? -32.724 9.172 -6.092 1.00 94.19 130 ASP A CA 1
ATOM 1042 C C . ASP A 1 130 ? -32.755 9.090 -4.550 1.00 94.19 130 ASP A C 1
ATOM 1044 O O . ASP A 1 130 ? -32.955 8.012 -3.986 1.00 94.19 130 ASP A O 1
ATOM 1048 N N . GLN A 1 131 ? -32.566 10.222 -3.862 1.00 93.75 131 GLN A N 1
ATOM 1049 C CA . GLN A 1 131 ? -32.517 10.299 -2.390 1.00 93.75 131 GLN A CA 1
ATOM 1050 C C . GLN A 1 131 ? -33.600 11.229 -1.801 1.00 93.75 131 GLN A C 1
ATOM 1052 O O . GLN A 1 131 ? -33.286 12.289 -1.262 1.00 93.75 131 GLN A O 1
ATOM 1057 N N . PRO A 1 132 ? -34.895 10.850 -1.848 1.00 93.56 132 PRO A N 1
ATOM 1058 C CA . PRO A 1 132 ? -35.987 11.708 -1.365 1.00 93.56 132 PRO A CA 1
ATOM 1059 C C . PRO A 1 132 ? -35.934 11.973 0.149 1.00 93.56 132 PRO A C 1
ATOM 1061 O O . PRO A 1 132 ? -36.432 12.994 0.616 1.00 93.56 132 PRO A O 1
ATOM 1064 N N . ASN A 1 133 ? -35.304 11.073 0.912 1.00 94.62 133 ASN A N 1
ATOM 1065 C CA . ASN A 1 133 ? -35.240 11.132 2.374 1.00 94.62 133 ASN A CA 1
ATOM 1066 C C . ASN A 1 133 ? -33.903 11.692 2.894 1.00 94.62 133 ASN A C 1
ATOM 1068 O O . ASN A 1 133 ? -33.602 11.541 4.079 1.00 94.62 133 ASN A O 1
ATOM 1072 N N . GLU A 1 134 ? -33.076 12.308 2.039 1.00 94.88 134 GLU A N 1
ATOM 1073 C CA . GLU A 1 134 ? -31.730 12.771 2.413 1.00 94.88 134 GLU A CA 1
ATOM 1074 C C . GLU A 1 134 ? -31.757 13.676 3.655 1.00 94.88 134 GLU A C 1
ATOM 1076 O O . GLU A 1 134 ? -30.969 13.497 4.588 1.00 94.88 134 GLU A O 1
ATOM 1081 N N . ARG A 1 135 ? -32.707 14.620 3.701 1.00 95.06 135 ARG A N 1
ATOM 1082 C CA . ARG A 1 135 ? -32.855 15.554 4.821 1.00 95.06 135 ARG A CA 1
ATOM 1083 C C . ARG A 1 135 ? -33.139 14.820 6.131 1.00 95.06 135 ARG A C 1
ATOM 1085 O O . ARG A 1 135 ? -32.489 15.105 7.134 1.00 95.06 135 ARG A O 1
ATOM 1092 N N . GLN A 1 136 ? -34.075 13.871 6.130 1.00 96.75 136 GLN A N 1
ATOM 1093 C CA . GLN A 1 136 ? -34.409 13.082 7.317 1.00 96.75 136 GLN A CA 1
ATOM 1094 C C . GLN A 1 136 ? -33.234 12.201 7.757 1.00 96.75 136 GLN A C 1
ATOM 1096 O O . GLN A 1 136 ? -32.948 12.131 8.949 1.00 96.75 136 GLN A O 1
ATOM 1101 N N . VAL A 1 137 ? -32.514 11.578 6.818 1.00 95.81 137 VAL A N 1
ATOM 1102 C CA . VAL A 1 137 ? -31.335 10.751 7.127 1.00 95.81 137 VAL A CA 1
ATOM 1103 C C . VAL A 1 137 ? -30.234 11.585 7.786 1.00 95.81 137 VAL A C 1
ATOM 1105 O O . VAL A 1 137 ? -29.657 11.152 8.783 1.00 95.81 137 VAL A O 1
ATOM 1108 N N . ARG A 1 138 ? -29.971 12.806 7.298 1.00 95.75 138 ARG A N 1
ATOM 1109 C CA . ARG A 1 138 ? -29.000 13.726 7.921 1.00 95.75 138 ARG A CA 1
ATOM 1110 C C . ARG A 1 138 ? -29.372 14.065 9.367 1.00 95.75 138 ARG A C 1
ATOM 1112 O O . ARG A 1 138 ? -28.492 14.064 10.225 1.00 95.75 138 ARG A O 1
ATOM 1119 N N . ILE A 1 139 ? -30.656 14.312 9.639 1.00 96.69 139 ILE A N 1
ATOM 1120 C CA . ILE A 1 139 ? -31.158 14.569 10.999 1.00 96.69 139 ILE A CA 1
ATOM 1121 C C . ILE A 1 139 ? -30.941 13.335 11.884 1.00 96.69 139 ILE A C 1
ATOM 1123 O O . ILE A 1 139 ? -30.314 13.439 12.932 1.00 96.69 139 ILE A O 1
ATOM 1127 N N . GLN A 1 140 ? -31.346 12.147 11.426 1.00 97.19 140 GLN A N 1
ATOM 1128 C CA . GLN A 1 140 ? -31.180 10.900 12.184 1.00 97.19 140 GLN A CA 1
ATOM 1129 C C . GLN A 1 140 ? -29.712 10.579 12.502 1.00 97.19 140 GLN A C 1
ATOM 1131 O O . GLN A 1 140 ? -29.404 10.112 13.601 1.00 97.19 140 GLN A O 1
ATOM 1136 N N . LEU A 1 141 ? -28.799 10.833 11.557 1.00 95.81 141 LEU A N 1
ATOM 1137 C CA . LEU A 1 141 ? -27.360 10.675 11.771 1.00 95.81 141 LEU A CA 1
ATOM 1138 C C . LEU A 1 141 ? -26.834 11.674 12.803 1.00 95.81 141 LEU A C 1
ATOM 1140 O O . LEU A 1 141 ? -26.079 11.277 13.690 1.00 95.81 141 LEU A O 1
ATOM 1144 N N . LYS A 1 142 ? -27.256 12.942 12.731 1.00 95.81 142 LYS A N 1
ATOM 1145 C CA . LYS A 1 142 ? -26.889 13.954 13.728 1.00 95.81 142 LYS A CA 1
ATOM 1146 C C . LYS A 1 142 ? -27.374 13.557 15.125 1.00 95.81 142 LYS A C 1
ATOM 1148 O O . LYS A 1 142 ? -26.562 13.496 16.043 1.00 95.81 142 LYS A O 1
ATOM 1153 N N . ASP A 1 143 ? -28.633 13.149 15.256 1.00 96.19 143 ASP A N 1
ATOM 1154 C CA . ASP A 1 143 ? -29.199 12.683 16.526 1.00 96.19 143 ASP A CA 1
ATOM 1155 C C . ASP A 1 143 ? -28.482 11.434 17.061 1.00 96.19 143 ASP A C 1
ATOM 1157 O O . ASP A 1 143 ? -28.368 11.218 18.270 1.00 96.19 143 ASP A O 1
ATOM 1161 N N . HIS A 1 144 ? -28.014 10.550 16.177 1.00 95.38 144 HIS A N 1
ATOM 1162 C CA . HIS A 1 144 ? -27.215 9.392 16.568 1.00 95.38 144 HIS A CA 1
ATOM 1163 C C . HIS A 1 144 ? -25.832 9.800 17.098 1.00 95.38 144 HIS A C 1
ATOM 1165 O O . HIS A 1 144 ? -25.402 9.287 18.137 1.00 95.38 144 HIS A O 1
ATOM 1171 N N . ILE A 1 145 ? -25.156 10.735 16.426 1.00 94.19 145 ILE A N 1
ATOM 1172 C CA . ILE A 1 145 ? -23.854 11.265 16.851 1.00 94.19 145 ILE A CA 1
ATOM 1173 C C . ILE A 1 145 ? -23.987 11.963 18.208 1.00 94.19 145 ILE A C 1
ATOM 1175 O O . ILE A 1 145 ? -23.238 11.638 19.130 1.00 94.19 145 ILE A O 1
ATOM 1179 N N . ASP A 1 146 ? -24.972 12.848 18.362 1.00 92.94 146 ASP A N 1
ATOM 1180 C CA . ASP A 1 146 ? -25.179 13.637 19.582 1.00 92.94 146 ASP A CA 1
ATOM 1181 C C . ASP A 1 146 ? -25.491 12.722 20.787 1.00 92.94 146 ASP A C 1
ATOM 1183 O O . ASP A 1 146 ? -24.897 12.857 21.861 1.00 92.94 146 ASP A O 1
ATOM 1187 N N . ARG A 1 147 ? -26.325 11.685 20.599 1.00 94.88 147 ARG A N 1
ATOM 1188 C CA . ARG A 1 147 ? -26.580 10.661 21.634 1.00 94.88 147 ARG A CA 1
ATOM 1189 C C . ARG A 1 147 ? -25.338 9.850 21.997 1.00 94.88 147 ARG A C 1
ATOM 1191 O O . ARG A 1 147 ? -25.169 9.482 23.160 1.00 94.88 147 ARG A O 1
ATOM 1198 N N . THR A 1 148 ? -24.491 9.541 21.020 1.00 91.94 148 THR A N 1
ATOM 1199 C CA . THR A 1 148 ? -23.265 8.762 21.245 1.00 91.94 148 THR A CA 1
ATOM 1200 C C . THR A 1 148 ? -22.235 9.577 22.022 1.00 91.94 148 THR A C 1
ATOM 1202 O O . THR A 1 148 ? -21.663 9.059 22.979 1.00 91.94 148 THR A O 1
ATOM 1205 N N . LYS A 1 149 ? -22.071 10.864 21.692 1.00 88.94 149 LYS A N 1
ATOM 1206 C CA . LYS A 1 149 ? -21.223 11.800 22.446 1.00 88.94 149 LYS A CA 1
ATOM 1207 C C . LYS A 1 149 ? -21.665 11.919 23.904 1.00 88.94 149 LYS A C 1
ATOM 1209 O O . LYS A 1 149 ? -20.856 11.704 24.803 1.00 88.94 149 LYS A O 1
ATOM 1214 N N . LYS A 1 150 ? -22.969 12.121 24.143 1.00 87.38 150 LYS A N 1
ATOM 1215 C CA . LYS A 1 150 ? -23.538 12.204 25.502 1.00 87.38 150 LYS A CA 1
ATOM 1216 C C . LYS A 1 150 ? -23.278 10.940 26.332 1.00 87.38 150 LYS A C 1
ATOM 1218 O O . LYS A 1 150 ? -22.990 11.035 27.517 1.00 87.38 150 LYS A O 1
ATOM 1223 N N . LYS A 1 151 ? -23.347 9.752 25.717 1.00 83.38 151 LYS A N 1
ATOM 1224 C CA . LYS A 1 151 ? -23.042 8.471 26.386 1.00 83.38 151 LYS A CA 1
ATOM 1225 C C . LYS A 1 151 ? -21.553 8.259 26.664 1.00 83.38 151 LYS A C 1
ATOM 1227 O O . LYS A 1 151 ? -21.223 7.529 27.591 1.00 83.38 151 LYS A O 1
ATOM 1232 N N . ARG A 1 152 ? -20.668 8.841 25.851 1.00 80.56 152 ARG A N 1
ATOM 1233 C CA . ARG A 1 152 ? -19.214 8.684 25.982 1.00 80.56 152 ARG A CA 1
ATOM 1234 C C . ARG A 1 152 ? -18.617 9.556 27.092 1.00 80.56 152 ARG A C 1
ATOM 1236 O O . ARG A 1 152 ? -17.482 9.313 27.481 1.00 80.56 152 ARG A O 1
ATOM 1243 N N . GLY A 1 153 ? -19.375 10.521 27.622 1.00 63.62 153 GLY A N 1
ATOM 1244 C CA . GLY A 1 153 ? -18.923 11.377 28.721 1.00 63.62 153 GLY A CA 1
ATOM 1245 C C . GLY A 1 153 ? -17.816 12.354 28.320 1.00 63.62 153 GLY A C 1
ATOM 1246 O O . GLY A 1 153 ? -17.110 12.854 29.189 1.00 63.62 153 GLY A O 1
ATOM 1247 N N . GLU A 1 154 ? -17.661 12.635 27.023 1.00 59.16 154 GLU A N 1
ATOM 1248 C CA . GLU A 1 154 ? -16.887 13.786 26.551 1.00 59.16 154 GLU A CA 1
ATOM 1249 C C . GLU A 1 154 ? -17.688 15.046 26.934 1.00 59.16 154 GLU A C 1
ATOM 1251 O O . GLU A 1 154 ? -18.468 15.561 26.135 1.00 59.16 154 GLU A O 1
ATOM 1256 N N . LYS A 1 155 ? -17.592 15.467 28.207 1.00 48.50 155 LYS A N 1
ATOM 1257 C CA . LYS A 1 155 ? -18.003 16.805 28.653 1.00 48.50 155 LYS A CA 1
ATOM 1258 C C . LYS A 1 155 ? -17.173 17.789 27.828 1.00 48.50 155 LYS A C 1
ATOM 1260 O O . LYS A 1 155 ? -15.945 17.721 27.867 1.00 48.50 155 LYS A O 1
ATOM 1265 N N . ASP A 1 156 ? -17.833 18.652 27.058 1.00 46.66 156 ASP A N 1
ATOM 1266 C CA . ASP A 1 156 ? -17.178 19.823 26.480 1.00 46.66 156 ASP A CA 1
ATOM 1267 C C . ASP A 1 156 ? -16.492 20.574 27.631 1.00 46.66 156 ASP A C 1
ATOM 1269 O O . ASP A 1 156 ? -17.133 20.921 28.621 1.00 46.66 156 ASP A O 1
ATOM 1273 N N . GLU A 1 157 ? -15.184 20.805 27.510 1.00 48.28 157 GLU A N 1
ATOM 1274 C CA . GLU A 1 157 ? -14.295 21.440 28.502 1.00 48.28 157 GLU A CA 1
ATOM 1275 C C . GLU A 1 157 ? -14.659 22.910 28.832 1.00 48.28 157 GLU A C 1
ATOM 1277 O O . GLU A 1 157 ? -13.850 23.648 29.385 1.00 48.28 157 GLU A O 1
ATOM 1282 N N . THR A 1 158 ? -15.863 23.376 28.485 1.00 44.44 158 THR A N 1
ATOM 1283 C CA . THR A 1 158 ? -16.262 24.792 28.569 1.00 44.44 158 THR A CA 1
ATOM 1284 C C . THR A 1 158 ? -17.572 25.058 29.312 1.00 44.44 158 THR A C 1
ATOM 1286 O O . THR A 1 158 ? -18.017 26.204 29.348 1.00 44.44 158 THR A O 1
ATOM 1289 N N . GLU A 1 159 ? -18.177 24.066 29.970 1.00 46.09 159 GLU A N 1
ATOM 1290 C CA . GLU A 1 159 ? -19.341 24.317 30.830 1.00 46.09 159 GLU A CA 1
ATOM 1291 C C . GLU A 1 159 ? -18.890 24.650 32.265 1.00 46.09 159 GLU A C 1
ATOM 1293 O O . GLU A 1 159 ? -18.479 23.785 33.036 1.00 46.09 159 GLU A O 1
ATOM 1298 N N . TYR A 1 160 ? -18.910 25.944 32.591 1.00 42.41 160 TYR A N 1
ATOM 1299 C CA . TYR A 1 160 ? -18.580 26.511 33.900 1.00 42.41 160 TYR A CA 1
ATOM 1300 C C . TYR A 1 160 ? -19.675 26.114 34.916 1.00 42.41 160 TYR A C 1
ATOM 1302 O O . TYR A 1 160 ? -20.746 26.718 34.944 1.00 42.41 160 TYR A O 1
ATOM 1310 N N . GLU A 1 161 ? -19.442 25.083 35.734 1.00 44.66 161 GLU A N 1
ATOM 1311 C CA . GLU A 1 161 ? -20.335 24.729 36.850 1.00 44.66 161 GLU A CA 1
ATOM 1312 C C . GLU A 1 161 ? -20.135 25.732 38.005 1.00 44.66 161 GLU A C 1
ATOM 1314 O O . GLU A 1 161 ? -19.107 25.746 38.683 1.00 44.66 161 GLU A O 1
ATOM 1319 N N . TYR A 1 162 ? -21.128 26.602 38.213 1.00 40.97 162 TYR A N 1
ATOM 1320 C CA . TYR A 1 162 ? -21.238 27.473 39.383 1.00 40.97 162 TYR A CA 1
ATOM 1321 C C . TYR A 1 162 ? -21.587 26.618 40.610 1.00 40.97 162 TYR A C 1
ATOM 1323 O O . TYR A 1 162 ? -22.730 26.202 40.789 1.00 40.97 162 TYR A O 1
ATOM 1331 N N . SER A 1 163 ? -20.581 26.324 41.434 1.00 49.41 163 SER A N 1
ATOM 1332 C CA . SER A 1 163 ? -20.751 25.673 42.735 1.00 49.41 163 SER A CA 1
ATOM 1333 C C . SER A 1 163 ? -21.300 26.689 43.739 1.00 49.41 163 SER A C 1
ATOM 1335 O O . SER A 1 163 ? -20.535 27.428 44.355 1.00 49.41 163 SER A O 1
ATOM 1337 N N . GLY A 1 164 ? -22.625 26.747 43.878 1.00 37.59 164 GLY A N 1
ATOM 1338 C CA . GLY A 1 164 ? -23.292 27.462 44.965 1.00 37.59 164 GLY A CA 1
ATOM 1339 C C . GLY A 1 164 ? -23.131 26.693 46.275 1.00 37.59 164 GLY A C 1
ATOM 1340 O O . GLY A 1 164 ? -23.639 25.584 46.410 1.00 37.59 164 GLY A O 1
ATOM 1341 N N . SER A 1 165 ? -22.381 27.263 47.212 1.00 38.16 165 SER A N 1
ATOM 1342 C CA . SER A 1 165 ? -22.272 26.799 48.593 1.00 38.16 165 SER A CA 1
ATOM 1343 C C . SER A 1 165 ? -23.366 27.457 49.436 1.00 38.16 165 SER A C 1
ATOM 1345 O O . SER A 1 165 ? -23.249 28.637 49.763 1.00 38.16 165 SER A O 1
ATOM 1347 N N . GLU A 1 166 ? -24.401 26.699 49.787 1.00 35.97 166 GLU A N 1
ATOM 1348 C CA . GLU A 1 166 ? -25.317 27.012 50.887 1.00 35.97 166 GLU A CA 1
ATOM 1349 C C . GLU A 1 166 ? -25.178 25.881 51.917 1.00 35.97 166 GLU A C 1
ATOM 1351 O O . GLU A 1 166 ? -25.647 24.765 51.698 1.00 35.97 166 GLU A O 1
ATOM 1356 N N . GLU A 1 167 ? -24.454 26.154 53.002 1.00 34.72 167 GLU A N 1
ATOM 1357 C CA . GLU A 1 167 ? -24.485 25.375 54.241 1.00 34.72 167 GLU A CA 1
ATOM 1358 C C . GLU A 1 167 ? -25.256 26.216 55.265 1.00 34.72 167 GLU A C 1
ATOM 1360 O O . GLU A 1 167 ? -24.783 27.275 55.674 1.00 34.72 167 GLU A O 1
ATOM 1365 N N . GLU A 1 168 ? -26.442 25.757 55.663 1.00 37.19 168 GLU A N 1
ATOM 1366 C CA . GLU A 1 168 ? -27.073 26.165 56.919 1.00 37.19 168 GLU A CA 1
ATOM 1367 C C . GLU A 1 168 ? -27.060 24.950 57.856 1.00 37.19 168 GLU A C 1
ATOM 1369 O O . GLU A 1 168 ? -27.681 23.921 57.581 1.00 37.19 168 GLU A O 1
ATOM 1374 N N . GLU A 1 169 ? -26.292 25.056 58.940 1.00 36.12 169 GLU A N 1
ATOM 1375 C CA . GLU A 1 169 ? -26.358 24.160 60.094 1.00 36.12 169 GLU A CA 1
ATOM 1376 C C . GLU A 1 169 ? -27.486 24.644 61.020 1.00 36.12 169 GLU A C 1
ATOM 1378 O O . GLU A 1 169 ? -27.417 25.750 61.555 1.00 36.12 169 GLU A O 1
ATOM 1383 N N . GLU A 1 170 ? -28.510 23.814 61.243 1.00 34.44 170 GLU A N 1
ATOM 1384 C CA . GLU A 1 170 ? -29.426 23.971 62.379 1.00 34.44 170 GLU A CA 1
ATOM 1385 C C . GLU A 1 170 ? -28.993 23.045 63.525 1.00 34.44 170 GLU A C 1
ATOM 1387 O O . GLU A 1 170 ? -28.997 21.815 63.415 1.00 34.44 170 GLU A O 1
ATOM 1392 N N . GLU A 1 171 ? -28.622 23.666 64.641 1.00 32.47 171 GLU A N 1
ATOM 1393 C CA . GLU A 1 171 ? -28.286 23.044 65.917 1.00 32.47 171 GLU A CA 1
ATOM 1394 C C . GLU A 1 171 ? -29.584 22.803 66.716 1.00 32.47 171 GLU A C 1
ATOM 1396 O O . GLU A 1 171 ? -30.319 23.740 67.026 1.00 32.47 171 GLU A O 1
ATOM 1401 N N . ASN A 1 172 ? -29.900 21.539 67.021 1.00 35.28 172 ASN A N 1
ATOM 1402 C CA . ASN A 1 172 ? -31.105 21.148 67.760 1.00 35.28 172 ASN A CA 1
ATOM 1403 C C . ASN A 1 172 ? -30.758 20.844 69.230 1.00 35.28 172 ASN A C 1
ATOM 1405 O O . ASN A 1 172 ? -30.001 19.916 69.524 1.00 35.28 172 ASN A O 1
ATOM 1409 N N . ASP A 1 173 ? -31.333 21.646 70.124 1.00 32.12 173 ASP A N 1
ATOM 1410 C CA . ASP A 1 173 ? -31.188 21.663 71.583 1.00 32.12 173 ASP A CA 1
ATOM 1411 C C . ASP A 1 173 ? -31.713 20.374 72.258 1.00 32.12 173 ASP A C 1
ATOM 1413 O O . ASP A 1 173 ? -32.813 19.895 71.969 1.00 32.12 173 ASP A O 1
ATOM 1417 N N . SER A 1 174 ? -30.933 19.800 73.181 1.00 36.66 174 SER A N 1
ATOM 1418 C CA . SER A 1 174 ? -31.292 18.598 73.947 1.00 36.66 174 SER A CA 1
ATOM 1419 C C . SER A 1 174 ? -31.535 18.937 75.420 1.00 36.66 174 SER A C 1
ATOM 1421 O O . SER A 1 174 ? -30.592 19.173 76.174 1.00 36.66 174 SER A O 1
ATOM 1423 N N . GLY A 1 175 ? -32.804 18.911 75.834 1.00 34.16 175 GLY A N 1
ATOM 1424 C CA . GLY A 1 175 ? -33.243 19.209 77.199 1.00 34.16 175 GLY A CA 1
ATOM 1425 C C . GLY A 1 175 ? -32.878 18.154 78.256 1.00 34.16 175 GLY A C 1
ATOM 1426 O O . GLY A 1 175 ? -33.054 16.949 78.064 1.00 34.16 175 GLY A O 1
ATOM 1427 N N . GLU A 1 176 ? -32.436 18.639 79.419 1.00 38.94 176 GLU A N 1
ATOM 1428 C CA . GLU A 1 176 ? -32.299 17.895 80.678 1.00 38.94 176 GLU A CA 1
ATOM 1429 C C . GLU A 1 176 ? -33.661 17.677 81.376 1.00 38.94 176 GLU A C 1
ATOM 1431 O O . GLU A 1 176 ? -34.488 18.594 81.410 1.00 38.94 176 GLU A O 1
ATOM 1436 N N . PRO A 1 177 ? -33.900 16.534 82.052 1.00 40.22 177 PRO A N 1
ATOM 1437 C CA . PRO A 1 177 ? -35.003 16.399 82.993 1.00 40.22 177 PRO A CA 1
ATOM 1438 C C . PRO A 1 177 ? -34.587 16.690 84.449 1.00 40.22 177 PRO A C 1
ATOM 1440 O O . PRO A 1 177 ? -33.587 16.199 84.971 1.00 40.22 177 PRO A O 1
ATOM 1443 N N . SER A 1 178 ? -35.442 17.479 85.100 1.00 37.31 178 SER A N 1
ATOM 1444 C CA . SER A 1 178 ? -35.318 18.094 86.425 1.00 37.31 178 SER A CA 1
ATOM 1445 C C . SER A 1 178 ? -35.377 17.164 87.653 1.00 37.31 178 SER A C 1
ATOM 1447 O O . SER A 1 178 ? -36.174 16.233 87.721 1.00 37.31 178 SER A O 1
ATOM 1449 N N . SER A 1 179 ? -34.598 17.562 88.669 1.00 44.34 179 SER A N 1
ATOM 1450 C CA . SER A 1 179 ? -34.956 17.833 90.080 1.00 44.34 179 SER A CA 1
ATOM 1451 C C . SER A 1 179 ? -35.892 16.872 90.841 1.00 44.34 179 SER A C 1
ATOM 1453 O O . SER A 1 179 ? -37.109 16.859 90.656 1.00 44.34 179 SER A O 1
ATOM 1455 N N . ILE A 1 180 ? -35.321 16.157 91.822 1.00 37.22 180 ILE A N 1
ATOM 1456 C CA . ILE A 1 180 ? -36.054 15.390 92.839 1.00 37.22 180 ILE A CA 1
ATOM 1457 C C . ILE A 1 180 ? -36.381 16.288 94.050 1.00 37.22 180 ILE A C 1
ATOM 1459 O O . ILE A 1 180 ? -35.504 16.797 94.750 1.00 37.22 180 ILE A O 1
ATOM 1463 N N . LEU A 1 181 ? -37.677 16.480 94.290 1.00 35.59 181 LEU A N 1
ATOM 1464 C CA . LEU A 1 181 ? -38.261 17.219 95.409 1.00 35.59 181 LEU A CA 1
ATOM 1465 C C . LEU A 1 181 ? -38.160 16.387 96.708 1.00 35.59 181 LEU A C 1
ATOM 1467 O O . LEU A 1 181 ? -38.535 15.215 96.721 1.00 35.59 181 LEU A O 1
ATOM 1471 N N . ASN A 1 182 ? -37.699 16.972 97.820 1.00 39.06 182 ASN A N 1
ATOM 1472 C CA . ASN A 1 182 ? -37.745 16.342 99.148 1.00 39.06 182 ASN A CA 1
ATOM 1473 C C . ASN A 1 182 ? -38.882 16.953 99.990 1.00 39.06 182 ASN A C 1
ATOM 1475 O O . ASN A 1 182 ? -38.819 18.131 100.326 1.00 39.06 182 ASN A O 1
ATOM 1479 N N . LEU A 1 183 ? -39.882 16.146 100.373 1.00 37.28 183 LEU A N 1
ATOM 1480 C CA . LEU A 1 183 ? -40.838 16.453 101.452 1.00 37.28 183 LEU A CA 1
ATOM 1481 C C . LEU A 1 183 ? -40.424 15.734 102.759 1.00 37.28 183 LEU A C 1
ATOM 1483 O O . LEU A 1 183 ? -39.946 14.596 102.689 1.00 37.28 183 LEU A O 1
ATOM 1487 N N . PRO A 1 184 ? -40.616 16.347 103.946 1.00 46.19 184 PRO A N 1
ATOM 1488 C CA . PRO A 1 184 ? -40.253 15.760 105.236 1.00 46.19 184 PRO A CA 1
ATOM 1489 C C . PRO A 1 184 ? -41.424 14.963 105.835 1.00 46.19 184 PRO A C 1
ATOM 1491 O O . PRO A 1 184 ? -42.532 15.485 105.930 1.00 46.19 184 PRO A O 1
ATOM 1494 N N . GLY A 1 185 ? -41.197 13.718 106.280 1.00 55.56 185 GLY A N 1
ATOM 1495 C CA .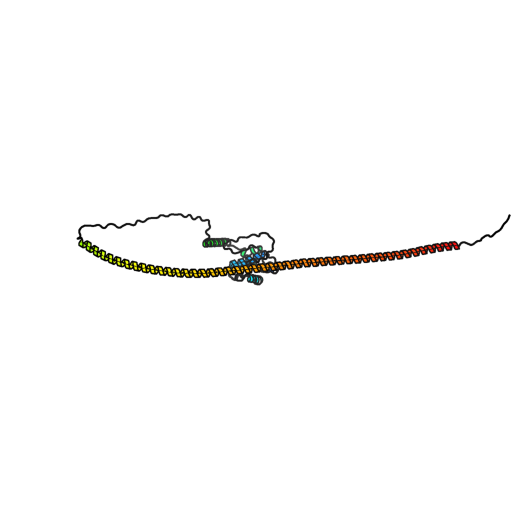 GLY A 1 185 ? -42.223 13.008 107.063 1.00 55.56 185 GLY A CA 1
ATOM 1496 C C . GLY A 1 185 ? -42.172 11.482 107.172 1.00 55.56 185 GLY A C 1
ATOM 1497 O O . GLY A 1 185 ? -42.984 10.934 107.909 1.00 55.56 185 GLY A O 1
ATOM 1498 N N . GLU A 1 186 ? -41.257 10.765 106.512 1.00 43.78 186 GLU A N 1
ATOM 1499 C CA . GLU A 1 186 ? -41.170 9.303 106.667 1.00 43.78 186 GLU A CA 1
ATOM 1500 C C . GLU A 1 186 ? -39.956 8.885 107.498 1.00 43.78 186 GLU A C 1
ATOM 1502 O O . GLU A 1 186 ? -38.848 9.376 107.280 1.00 43.78 186 GLU A O 1
ATOM 1507 N N . SER A 1 187 ? -40.181 7.969 108.452 1.00 56.06 187 SER A N 1
ATOM 1508 C CA . SER A 1 187 ? -39.150 7.336 109.282 1.00 56.06 187 SER A CA 1
ATOM 1509 C C . SER A 1 187 ? -37.929 6.985 108.430 1.00 56.06 187 SER A C 1
ATOM 1511 O O . SER A 1 187 ? -38.034 6.206 107.479 1.00 56.06 187 SER A O 1
ATOM 1513 N N . THR A 1 188 ? -36.781 7.574 108.770 1.00 59.91 188 THR A N 1
ATOM 1514 C CA . THR A 1 188 ? -35.490 7.416 108.080 1.00 59.91 188 THR A CA 1
ATOM 1515 C C . THR A 1 188 ? -35.172 5.951 107.771 1.00 59.91 188 THR A C 1
ATOM 1517 O O . THR A 1 188 ? -34.733 5.633 106.671 1.00 59.91 188 THR A O 1
ATOM 1520 N N . LEU A 1 189 ? -35.563 5.035 108.660 1.00 58.12 189 LEU A N 1
ATOM 1521 C CA . LEU A 1 189 ? -35.407 3.589 108.495 1.00 58.12 189 LEU A CA 1
ATOM 1522 C C . LEU A 1 189 ? -36.160 2.989 107.295 1.00 58.12 189 LEU A C 1
ATOM 1524 O O . LEU A 1 189 ? -35.632 2.094 106.638 1.00 58.12 189 LEU A O 1
ATOM 1528 N N . ARG A 1 190 ? -37.375 3.454 106.971 1.00 61.22 190 ARG A N 1
ATOM 1529 C CA . ARG A 1 190 ? -38.161 2.910 105.843 1.00 61.22 190 ARG A CA 1
ATOM 1530 C C . ARG A 1 190 ? -37.616 3.382 104.497 1.00 61.22 190 ARG A C 1
ATOM 1532 O O . ARG A 1 190 ? -37.580 2.608 103.540 1.00 61.22 190 ARG A O 1
ATOM 1539 N N . ARG A 1 191 ? -37.150 4.631 104.443 1.00 66.94 191 ARG A N 1
ATOM 1540 C CA . ARG A 1 191 ? -36.513 5.222 103.262 1.00 66.94 191 ARG A CA 1
ATOM 1541 C C . ARG A 1 191 ? -35.145 4.594 102.999 1.00 66.94 191 ARG A C 1
ATOM 1543 O O . ARG A 1 191 ? -34.852 4.247 101.857 1.00 66.94 191 ARG A O 1
ATOM 1550 N N . ASP A 1 192 ? -34.362 4.368 104.050 1.00 66.31 192 ASP A N 1
ATOM 1551 C CA . ASP A 1 192 ? -33.066 3.695 103.953 1.00 66.31 192 ASP A CA 1
ATOM 1552 C C . ASP A 1 192 ? -33.222 2.220 103.559 1.00 66.31 192 ASP A C 1
ATOM 1554 O O . ASP A 1 192 ? -32.477 1.737 102.708 1.00 66.31 192 ASP A O 1
ATOM 1558 N N . PHE A 1 193 ? -34.243 1.524 104.072 1.00 71.50 193 PHE A N 1
ATOM 1559 C CA . PHE A 1 193 ? -34.554 0.146 103.677 1.00 71.50 193 PHE A CA 1
ATOM 1560 C C . PHE A 1 193 ? -34.937 0.024 102.191 1.00 71.50 193 PHE A C 1
ATOM 1562 O O . PHE A 1 193 ? -34.385 -0.818 101.483 1.00 71.50 193 PHE A O 1
ATOM 1569 N N . LEU A 1 194 ? -35.825 0.890 101.685 1.00 73.31 194 LEU A N 1
ATOM 1570 C CA . LEU A 1 194 ? -36.194 0.923 100.261 1.00 73.31 194 LEU A CA 1
ATOM 1571 C C . LEU A 1 194 ? -35.003 1.289 99.367 1.00 73.31 194 LEU A C 1
ATOM 1573 O O . LEU A 1 194 ? -34.819 0.686 98.309 1.00 73.31 194 LEU A O 1
ATOM 1577 N N . ARG A 1 195 ? -34.155 2.226 99.805 1.00 74.62 195 ARG A N 1
ATOM 1578 C CA . ARG A 1 195 ? -32.923 2.595 99.097 1.00 74.62 195 ARG A CA 1
ATOM 1579 C C . ARG A 1 195 ? -31.939 1.431 99.029 1.00 74.62 195 ARG A C 1
ATOM 1581 O O . ARG A 1 195 ? -31.378 1.192 97.970 1.00 74.62 195 ARG A O 1
ATOM 1588 N N . LEU A 1 196 ? -31.769 0.678 100.116 1.00 74.25 196 LEU A N 1
ATOM 1589 C CA . LEU A 1 196 ? -30.942 -0.534 100.161 1.00 74.25 196 LEU A CA 1
ATOM 1590 C C . LEU A 1 196 ? -31.504 -1.661 99.284 1.00 74.25 196 LEU A C 1
ATOM 1592 O O . LEU A 1 196 ? -30.737 -2.380 98.645 1.00 74.25 196 LEU A O 1
ATOM 1596 N N . GLN A 1 197 ? -32.827 -1.813 99.217 1.00 74.44 197 GLN A N 1
ATOM 1597 C CA . GLN A 1 197 ? -33.470 -2.818 98.370 1.00 74.44 197 GLN A CA 1
ATOM 1598 C C . GLN A 1 197 ? -33.330 -2.477 96.877 1.00 74.44 197 GLN A C 1
ATOM 1600 O O . GLN A 1 197 ? -32.990 -3.352 96.078 1.00 74.44 197 GLN A O 1
ATOM 1605 N N . LEU A 1 198 ? -33.520 -1.204 96.510 1.00 76.38 198 LEU A N 1
ATOM 1606 C CA . LEU A 1 198 ? -33.276 -0.700 95.157 1.00 76.38 198 LEU A CA 1
ATOM 1607 C C . LEU A 1 198 ? -31.793 -0.771 94.794 1.00 76.38 198 LEU A C 1
ATOM 1609 O O . LEU A 1 198 ? -31.478 -1.287 93.732 1.00 76.38 198 LEU A O 1
ATOM 1613 N N . ALA A 1 199 ? -30.888 -0.379 95.692 1.00 74.94 199 ALA A N 1
ATOM 1614 C CA . ALA A 1 199 ? -29.447 -0.469 95.468 1.00 74.94 199 ALA A CA 1
ATOM 1615 C C . ALA A 1 199 ? -28.981 -1.922 95.276 1.00 74.94 199 ALA A C 1
ATOM 1617 O O . ALA A 1 199 ? -28.129 -2.185 94.434 1.00 74.94 199 ALA A O 1
ATOM 1618 N N . ASN A 1 200 ? -29.552 -2.894 95.998 1.00 73.19 200 ASN A N 1
ATOM 1619 C CA . ASN A 1 200 ? -29.249 -4.313 95.774 1.00 73.19 200 ASN A CA 1
ATOM 1620 C C . ASN A 1 200 ? -29.790 -4.825 94.433 1.00 73.19 200 ASN A C 1
ATOM 1622 O O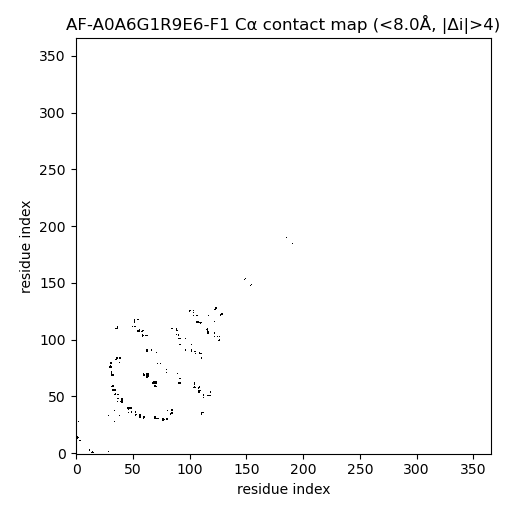 . ASN A 1 200 ? -29.101 -5.580 93.743 1.00 73.19 200 ASN A O 1
ATOM 1626 N N . LYS A 1 201 ? -31.000 -4.408 94.045 1.00 79.38 201 LYS A N 1
ATOM 1627 C CA . LYS A 1 201 ? -31.581 -4.747 92.740 1.00 79.38 201 LYS A CA 1
ATOM 1628 C C . LYS A 1 201 ? -30.773 -4.132 91.595 1.00 79.38 201 LYS A C 1
ATOM 1630 O O . LYS A 1 201 ? -30.417 -4.835 90.658 1.00 79.38 201 LYS A O 1
ATOM 1635 N N . GLU A 1 202 ? -30.412 -2.863 91.716 1.00 80.06 202 GLU A N 1
ATOM 1636 C CA . GLU A 1 202 ? -29.612 -2.116 90.747 1.00 80.06 202 GLU A CA 1
ATOM 1637 C C . GLU A 1 202 ? -28.194 -2.685 90.639 1.00 80.06 202 GLU A C 1
ATOM 1639 O O . GLU A 1 202 ? -27.681 -2.855 89.539 1.00 80.06 202 GLU A O 1
ATOM 1644 N N . ARG A 1 203 ? -27.588 -3.113 91.754 1.00 78.31 203 ARG A N 1
ATOM 1645 C CA . ARG A 1 203 ? -26.292 -3.807 91.755 1.00 78.31 203 ARG A CA 1
ATOM 1646 C C . ARG A 1 203 ? -26.359 -5.172 91.061 1.00 78.31 203 ARG A C 1
ATOM 1648 O O . ARG A 1 203 ? -25.422 -5.542 90.356 1.00 78.31 203 ARG A O 1
ATOM 1655 N N . SER A 1 204 ? -27.456 -5.913 91.228 1.00 74.44 204 SER A N 1
ATOM 1656 C CA . SER A 1 204 ? -27.683 -7.184 90.525 1.00 74.44 204 SER A CA 1
ATOM 1657 C C . SER A 1 204 ? -27.931 -6.977 89.025 1.00 74.44 204 SER A C 1
ATOM 1659 O O . SER A 1 204 ? -27.366 -7.696 88.199 1.00 74.44 204 SER A O 1
ATOM 1661 N N . GLU A 1 205 ? -28.718 -5.967 88.655 1.00 83.62 205 GLU A N 1
ATOM 1662 C CA . GLU A 1 205 ? -28.984 -5.609 87.259 1.00 83.62 205 GLU A CA 1
ATOM 1663 C C . GLU A 1 205 ? -27.741 -5.035 86.560 1.00 83.62 205 GLU A C 1
ATOM 1665 O O . GLU A 1 205 ? -27.484 -5.381 85.407 1.00 83.62 205 GLU A O 1
ATOM 1670 N N . ALA A 1 206 ? -26.920 -4.245 87.256 1.00 83.62 206 ALA A N 1
ATOM 1671 C CA . ALA A 1 206 ? -25.641 -3.742 86.759 1.00 83.62 206 ALA A CA 1
ATOM 1672 C C . ALA A 1 206 ? -24.652 -4.881 86.478 1.00 83.62 206 ALA A C 1
ATOM 1674 O O . ALA A 1 206 ? -24.025 -4.891 85.422 1.00 83.62 206 ALA A O 1
ATOM 1675 N N . LEU A 1 207 ? -24.571 -5.886 87.360 1.00 85.50 207 LEU A N 1
ATOM 1676 C CA . LEU A 1 207 ? -23.734 -7.069 87.133 1.00 85.50 207 LEU A CA 1
ATOM 1677 C C . LEU A 1 207 ? -24.202 -7.866 85.902 1.00 85.50 207 LEU A C 1
ATOM 1679 O O . LEU A 1 207 ? -23.389 -8.336 85.107 1.00 85.50 207 LEU A O 1
ATOM 1683 N N . ARG A 1 208 ? -25.522 -7.978 85.707 1.00 84.81 208 ARG A N 1
ATOM 1684 C CA . ARG A 1 208 ? -26.109 -8.662 84.547 1.00 84.81 208 ARG A CA 1
ATOM 1685 C C . ARG A 1 208 ? -25.872 -7.897 83.240 1.00 84.81 208 ARG A C 1
ATOM 1687 O O . ARG A 1 208 ? -25.592 -8.524 82.221 1.00 84.81 208 ARG A O 1
ATOM 1694 N N . ARG A 1 209 ? -25.942 -6.559 83.263 1.00 85.94 209 ARG A N 1
ATOM 1695 C CA . ARG A 1 209 ? -25.569 -5.697 82.125 1.00 85.94 209 ARG A CA 1
ATOM 1696 C C . ARG A 1 209 ? -24.082 -5.813 81.798 1.00 85.94 209 ARG A C 1
ATOM 1698 O O . ARG A 1 209 ? -23.748 -6.000 80.636 1.00 85.94 209 ARG A O 1
ATOM 1705 N N . GLN A 1 210 ? -23.219 -5.807 82.812 1.00 86.94 210 GLN A N 1
ATOM 1706 C CA . GLN A 1 210 ? -21.776 -5.973 82.639 1.00 86.94 210 GLN A CA 1
ATOM 1707 C C . GLN A 1 210 ? -21.427 -7.325 81.993 1.00 86.94 210 GLN A C 1
ATOM 1709 O O . GLN A 1 210 ? -20.616 -7.366 81.074 1.00 86.94 210 GLN A O 1
ATOM 1714 N N . GLN A 1 211 ? -22.081 -8.421 82.404 1.00 86.19 211 GLN A N 1
ATOM 1715 C CA . GLN A 1 211 ? -21.908 -9.733 81.761 1.00 86.19 211 GLN A CA 1
ATOM 1716 C C . GLN A 1 211 ? -22.352 -9.744 80.291 1.00 86.19 211 GLN A C 1
ATOM 1718 O O . GLN A 1 211 ? -21.655 -10.304 79.449 1.00 86.19 211 GLN A O 1
ATOM 1723 N N . LEU A 1 212 ? -23.493 -9.125 79.971 1.00 87.62 212 LEU A N 1
ATOM 1724 C CA . LEU A 1 212 ? -23.991 -9.036 78.594 1.00 87.62 212 LEU A CA 1
ATOM 1725 C C . LEU A 1 212 ? -23.081 -8.183 77.704 1.00 87.62 212 LEU A C 1
ATOM 1727 O O . LEU A 1 212 ? -22.786 -8.585 76.581 1.00 87.62 212 LEU A O 1
ATOM 1731 N N . GLU A 1 213 ? -22.603 -7.042 78.201 1.00 87.88 213 GLU A N 1
ATOM 1732 C CA . GLU A 1 213 ? -21.646 -6.193 77.483 1.00 87.88 213 GLU A CA 1
ATOM 1733 C C . GLU A 1 213 ? -20.315 -6.908 77.254 1.00 87.88 213 GLU A C 1
ATOM 1735 O O . GLU A 1 213 ? -19.735 -6.799 76.177 1.00 87.88 213 GLU A O 1
ATOM 1740 N N . GLN A 1 214 ? -19.836 -7.675 78.234 1.00 87.06 214 GLN A N 1
ATOM 1741 C CA . GLN A 1 214 ? -18.608 -8.450 78.089 1.00 87.06 214 GLN A CA 1
ATOM 1742 C C . GLN A 1 214 ? -18.762 -9.545 77.024 1.00 87.06 214 GLN A C 1
ATOM 1744 O O . GLN A 1 214 ? -17.913 -9.670 76.145 1.00 87.06 214 GLN A O 1
ATOM 1749 N N . GLN A 1 215 ? -19.900 -10.242 77.013 1.00 86.94 215 GLN A N 1
ATOM 1750 C CA . GLN A 1 215 ? -20.213 -11.249 75.998 1.00 86.94 215 GLN A CA 1
ATOM 1751 C C . GLN A 1 215 ? -20.425 -10.639 74.597 1.00 86.94 215 GLN A C 1
ATOM 1753 O O . GLN A 1 215 ? -20.070 -11.247 73.586 1.00 86.94 215 GLN A O 1
ATOM 1758 N N . GLN A 1 216 ? -20.974 -9.421 74.509 1.00 88.75 216 GLN A N 1
ATOM 1759 C CA . GLN A 1 216 ? -21.065 -8.674 73.251 1.00 88.75 216 GLN A CA 1
ATOM 1760 C C . GLN A 1 216 ? -19.689 -8.250 72.739 1.00 88.75 216 GLN A C 1
ATOM 1762 O O . GLN A 1 216 ? -19.414 -8.451 71.559 1.00 88.75 216 GLN A O 1
ATOM 1767 N N . ARG A 1 217 ? -18.807 -7.742 73.609 1.00 88.75 217 ARG A N 1
ATOM 1768 C CA . ARG A 1 217 ? -17.429 -7.380 73.240 1.00 88.75 217 ARG A CA 1
ATOM 1769 C C . ARG A 1 217 ? -16.651 -8.581 72.713 1.00 88.75 217 ARG A C 1
ATOM 1771 O O . ARG A 1 217 ? -16.027 -8.475 71.663 1.00 88.75 217 ARG A O 1
ATOM 1778 N N . GLU A 1 218 ? -16.748 -9.732 73.376 1.00 90.19 218 GLU A N 1
ATOM 1779 C CA . GLU A 1 218 ? -16.116 -10.976 72.914 1.00 90.19 218 GLU A CA 1
ATOM 1780 C C . GLU A 1 218 ? -16.653 -11.415 71.538 1.00 90.19 218 GLU A C 1
ATOM 1782 O O . GLU A 1 218 ? -15.882 -11.769 70.641 1.00 90.19 218 GLU A O 1
ATOM 1787 N N . ASN A 1 219 ? -17.971 -11.326 71.319 1.00 90.00 219 ASN A N 1
ATOM 1788 C CA . ASN A 1 219 ? -18.582 -11.625 70.020 1.00 90.00 219 ASN A CA 1
ATOM 1789 C C . ASN A 1 219 ? -18.167 -10.636 68.917 1.00 90.00 219 ASN A C 1
ATOM 1791 O O . ASN A 1 219 ? -17.946 -11.042 67.771 1.00 90.00 219 ASN A O 1
ATOM 1795 N N . GLU A 1 220 ? -18.064 -9.345 69.232 1.00 91.56 220 GLU A N 1
ATOM 1796 C CA . GLU A 1 220 ? -17.604 -8.317 68.296 1.00 91.56 220 GLU A CA 1
ATOM 1797 C C . GLU A 1 220 ? -16.130 -8.496 67.935 1.00 91.56 220 GLU A C 1
ATOM 1799 O O . GLU A 1 220 ? -15.775 -8.393 66.757 1.00 91.56 220 GLU A O 1
ATOM 1804 N N . GLU A 1 221 ? -15.279 -8.837 68.904 1.00 92.31 221 GLU A N 1
ATOM 1805 C CA . GLU A 1 221 ? -13.874 -9.160 68.661 1.00 92.31 221 GLU A CA 1
ATOM 1806 C C . GLU A 1 221 ? -13.725 -10.396 67.772 1.00 92.31 221 GLU A C 1
ATOM 1808 O O . GLU A 1 221 ? -12.996 -10.347 66.777 1.00 92.31 221 GLU A O 1
ATOM 1813 N N . HIS A 1 222 ? -14.472 -11.469 68.044 1.00 93.31 222 HIS A N 1
ATOM 1814 C CA . HIS A 1 222 ? -14.470 -12.667 67.203 1.00 93.31 222 HIS A CA 1
ATOM 1815 C C . HIS A 1 222 ? -14.945 -12.362 65.769 1.00 93.31 222 HIS A C 1
ATOM 1817 O O . HIS A 1 222 ? -14.325 -12.781 64.785 1.00 93.31 222 HIS A O 1
ATOM 1823 N N . LYS A 1 223 ? -16.000 -11.549 65.616 1.00 93.69 223 LYS A N 1
ATOM 1824 C CA . LYS A 1 223 ? -16.477 -11.088 64.301 1.00 93.69 223 LYS A CA 1
ATOM 1825 C C . LYS A 1 223 ? -15.423 -10.243 63.578 1.00 93.69 223 LYS A C 1
ATOM 1827 O O . LYS A 1 223 ? -15.245 -10.389 62.368 1.00 93.69 223 LYS A O 1
ATOM 1832 N N . ARG A 1 224 ? -14.702 -9.381 64.299 1.00 94.81 224 ARG A N 1
ATOM 1833 C CA . ARG A 1 224 ? -13.626 -8.546 63.749 1.00 94.81 224 ARG A CA 1
ATOM 1834 C C . ARG A 1 224 ? -12.438 -9.389 63.279 1.00 94.81 224 ARG A C 1
ATOM 1836 O O . ARG A 1 224 ? -11.911 -9.118 62.201 1.00 94.81 224 ARG A O 1
ATOM 1843 N N . GLN A 1 225 ? -12.063 -10.428 64.026 1.00 94.50 225 GLN A N 1
ATOM 1844 C CA . GLN A 1 225 ? -11.007 -11.370 63.636 1.00 94.50 225 GLN A CA 1
ATOM 1845 C C . GLN A 1 225 ? -11.367 -12.129 62.352 1.00 94.50 225 GLN A C 1
ATOM 1847 O O . GLN A 1 225 ? -10.566 -12.156 61.418 1.00 94.50 225 GLN A O 1
ATOM 1852 N N .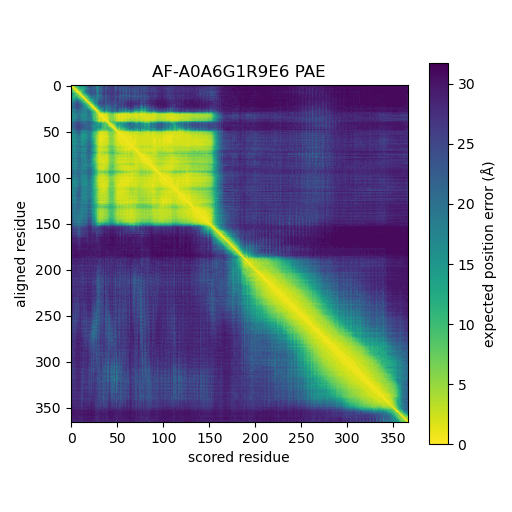 LEU A 1 226 ? -12.593 -12.652 62.248 1.00 95.38 226 LEU A N 1
ATOM 1853 C CA . LEU A 1 226 ? -13.079 -13.331 61.038 1.00 95.38 226 LEU A CA 1
ATOM 1854 C C . LEU A 1 226 ? -13.067 -12.421 59.801 1.00 95.38 226 LEU A C 1
ATOM 1856 O O . LEU A 1 226 ? -12.689 -12.849 58.708 1.00 95.38 226 LEU A O 1
ATOM 1860 N N . LEU A 1 227 ? -13.470 -11.156 59.957 1.00 93.69 227 LEU A N 1
ATOM 1861 C CA . LEU A 1 227 ? -13.422 -10.180 58.867 1.00 93.69 227 LEU A CA 1
ATOM 1862 C C . LEU A 1 227 ? -11.982 -9.864 58.455 1.00 93.69 227 LEU A C 1
ATOM 1864 O O . LEU A 1 227 ? -11.702 -9.827 57.259 1.00 93.69 227 LEU A O 1
ATOM 1868 N N . ALA A 1 228 ? -11.070 -9.697 59.415 1.00 94.75 228 ALA A N 1
ATOM 1869 C CA . ALA A 1 228 ? -9.654 -9.476 59.134 1.00 94.75 228 ALA A CA 1
ATOM 1870 C C . ALA A 1 228 ? -9.022 -10.673 58.401 1.00 94.75 228 ALA A C 1
ATOM 1872 O O . ALA A 1 228 ? -8.310 -10.486 57.414 1.00 94.75 228 ALA A O 1
ATOM 1873 N N . GLU A 1 229 ? -9.335 -11.904 58.816 1.00 95.00 229 GLU A N 1
ATOM 1874 C CA . GLU A 1 229 ? -8.855 -13.119 58.149 1.00 95.00 229 GLU A CA 1
ATOM 1875 C C . GLU A 1 229 ? -9.403 -13.234 56.717 1.00 95.00 229 GLU A C 1
ATOM 1877 O O . GLU A 1 229 ? -8.658 -13.521 55.775 1.00 95.00 229 GLU A O 1
ATOM 1882 N N . ARG A 1 230 ? -10.695 -12.940 56.518 1.00 94.44 230 ARG A N 1
ATOM 1883 C CA . ARG A 1 230 ? -11.308 -12.904 55.183 1.00 94.44 230 ARG A CA 1
ATOM 1884 C C . ARG A 1 230 ? -10.642 -11.859 54.289 1.00 94.44 230 ARG A C 1
ATOM 1886 O O . ARG A 1 230 ? -10.374 -12.149 53.123 1.00 94.44 230 ARG A O 1
ATOM 1893 N N . GLN A 1 231 ? -10.365 -10.669 54.821 1.00 91.88 231 GLN A N 1
ATOM 1894 C CA . GLN A 1 231 ? -9.703 -9.594 54.083 1.00 91.88 231 GLN A CA 1
ATOM 1895 C C . GLN A 1 231 ? -8.295 -10.012 53.646 1.00 91.88 231 GLN A C 1
ATOM 1897 O O . GLN A 1 231 ? -7.941 -9.831 52.482 1.00 91.88 231 GLN A O 1
ATOM 1902 N N . LYS A 1 232 ? -7.545 -10.667 54.541 1.00 96.19 232 LYS A N 1
ATOM 1903 C CA . LYS A 1 232 ? -6.203 -11.181 54.258 1.00 96.19 232 LYS A CA 1
ATOM 1904 C C . LYS A 1 232 ? -6.204 -12.208 53.121 1.00 96.19 232 LYS A C 1
ATOM 1906 O O . LYS A 1 232 ? -5.407 -12.084 52.196 1.00 96.19 232 LYS A O 1
ATOM 1911 N N . ARG A 1 233 ? -7.154 -13.155 53.106 1.00 92.00 233 ARG A N 1
ATOM 1912 C CA . ARG A 1 233 ? -7.290 -14.121 51.992 1.00 92.00 233 ARG A CA 1
ATOM 1913 C C . ARG A 1 233 ? -7.604 -13.443 50.655 1.00 92.00 233 ARG A C 1
ATOM 1915 O O . ARG A 1 233 ? -7.113 -13.873 49.613 1.00 92.00 233 ARG A O 1
ATOM 1922 N N . ILE A 1 234 ? -8.429 -12.393 50.667 1.00 92.69 234 ILE A N 1
ATOM 1923 C CA . ILE A 1 234 ? -8.755 -11.622 49.456 1.00 92.69 234 ILE A CA 1
ATOM 1924 C C . ILE A 1 234 ? -7.515 -10.886 48.941 1.00 92.69 234 ILE A C 1
ATOM 1926 O O . ILE A 1 234 ? -7.289 -10.826 47.731 1.00 92.69 234 ILE A O 1
ATOM 1930 N N . GLU A 1 235 ? -6.719 -10.318 49.841 1.00 93.75 235 GLU A N 1
ATOM 1931 C CA . GLU A 1 235 ? -5.499 -9.595 49.496 1.00 93.75 235 GLU A CA 1
ATOM 1932 C C . GLU A 1 235 ? -4.426 -10.534 48.932 1.00 93.75 235 GLU A C 1
ATOM 1934 O O . GLU A 1 235 ? -3.887 -10.255 47.862 1.00 93.75 235 GLU A O 1
ATOM 1939 N N . GLU A 1 236 ? -4.237 -11.709 49.536 1.00 94.31 236 GLU A N 1
ATOM 1940 C CA . GLU A 1 236 ? -3.354 -12.763 49.019 1.00 94.31 236 GLU A CA 1
ATOM 1941 C C . GLU A 1 236 ? -3.776 -13.233 47.612 1.00 94.31 236 GLU A C 1
ATOM 1943 O O . GLU A 1 236 ? -2.936 -13.349 46.715 1.00 94.31 236 GLU A O 1
ATOM 1948 N N . GLN A 1 237 ? -5.078 -13.432 47.362 1.00 89.94 237 GLN A N 1
ATOM 1949 C CA . GLN A 1 237 ? -5.577 -13.770 46.020 1.00 89.94 237 GLN A CA 1
ATOM 1950 C C . GLN A 1 237 ? -5.356 -12.642 45.003 1.00 89.94 237 GLN A C 1
ATOM 1952 O O . GLN A 1 237 ? -4.984 -12.901 43.853 1.00 89.94 237 GLN A O 1
ATOM 1957 N N . LYS A 1 238 ? -5.570 -11.381 45.399 1.00 93.44 238 LYS A N 1
ATOM 1958 C CA . LYS A 1 238 ? -5.298 -10.220 44.537 1.00 93.44 238 LYS A CA 1
ATOM 1959 C C . LYS A 1 238 ? -3.813 -10.101 44.215 1.00 93.44 238 LYS A C 1
ATOM 1961 O O . LYS A 1 238 ? -3.471 -9.787 43.075 1.00 93.44 238 LYS A O 1
ATOM 1966 N N . GLU A 1 239 ? -2.941 -10.371 45.179 1.00 94.25 239 GLU A N 1
ATOM 1967 C CA . GLU A 1 239 ? -1.498 -10.319 44.981 1.00 94.25 239 GLU A CA 1
ATOM 1968 C C . GLU A 1 239 ? -1.016 -11.438 44.048 1.00 94.25 239 GLU A C 1
ATOM 1970 O O . GLU A 1 239 ? -0.275 -11.164 43.104 1.00 94.25 239 GLU A O 1
ATOM 1975 N N . GLN A 1 240 ? -1.505 -12.672 44.221 1.00 91.19 240 GLN A N 1
ATOM 1976 C CA . GLN A 1 240 ? -1.223 -13.771 43.287 1.00 91.19 240 GLN A CA 1
ATOM 1977 C C . GLN A 1 240 ? -1.655 -13.430 41.859 1.00 91.19 240 GLN A C 1
ATOM 1979 O O . GLN A 1 240 ? -0.892 -13.629 40.909 1.00 91.19 240 GLN A O 1
ATOM 1984 N N . ARG A 1 241 ? -2.853 -12.857 41.699 1.00 90.88 241 ARG A N 1
ATOM 1985 C CA . ARG A 1 241 ? -3.348 -12.429 40.390 1.00 90.88 241 ARG A CA 1
ATOM 1986 C C . ARG A 1 241 ? -2.482 -11.322 39.785 1.00 90.88 241 ARG A C 1
ATOM 1988 O O . ARG A 1 241 ? -2.142 -11.404 38.607 1.00 90.88 241 ARG A O 1
ATOM 1995 N N . ARG A 1 242 ? -2.075 -10.330 40.584 1.00 93.50 242 ARG A N 1
ATOM 1996 C CA . ARG A 1 242 ? -1.178 -9.252 40.142 1.00 93.50 242 ARG A CA 1
ATOM 1997 C C . ARG A 1 242 ? 0.174 -9.804 39.677 1.00 93.50 242 ARG A C 1
ATOM 1999 O O . ARG A 1 242 ? 0.649 -9.390 38.624 1.00 93.50 242 ARG A O 1
ATOM 2006 N N . ARG A 1 243 ? 0.764 -10.765 40.402 1.00 94.19 243 ARG A N 1
ATOM 2007 C CA . ARG A 1 243 ? 2.036 -11.411 40.018 1.00 94.19 243 ARG A CA 1
ATOM 2008 C C . ARG A 1 243 ? 1.925 -12.146 38.676 1.00 94.19 243 ARG A C 1
ATOM 2010 O O . ARG A 1 243 ? 2.803 -11.996 37.831 1.00 94.19 243 ARG A O 1
ATOM 2017 N N . LEU A 1 244 ? 0.835 -12.886 38.452 1.00 92.81 244 LEU A N 1
ATOM 2018 C CA . LEU A 1 244 ? 0.576 -13.571 37.178 1.00 92.81 244 LEU A CA 1
ATOM 2019 C C . LEU A 1 244 ? 0.373 -12.588 36.017 1.00 92.81 244 LEU A C 1
ATOM 2021 O O . LEU A 1 244 ? 0.942 -12.776 34.941 1.00 92.81 244 LEU A O 1
ATOM 2025 N N . GLU A 1 245 ? -0.411 -11.528 36.226 1.00 90.88 245 GLU A N 1
ATOM 2026 C CA . GLU A 1 245 ? -0.631 -10.488 35.213 1.00 90.88 245 GLU A CA 1
ATOM 2027 C C . GLU A 1 245 ? 0.677 -9.757 34.864 1.00 90.88 245 GLU A C 1
ATOM 2029 O O . GLU A 1 245 ? 0.941 -9.482 33.690 1.00 90.88 245 GLU A O 1
ATOM 2034 N N . GLU A 1 246 ? 1.539 -9.501 35.851 1.00 93.00 246 GLU A N 1
ATOM 2035 C CA . GLU A 1 246 ? 2.853 -8.898 35.631 1.00 93.00 246 GLU A CA 1
ATOM 2036 C C . GLU A 1 246 ? 3.797 -9.831 34.857 1.00 93.00 246 GLU A C 1
ATOM 2038 O O . GLU A 1 246 ? 4.464 -9.388 33.919 1.00 93.00 246 GLU A O 1
ATOM 2043 N N . GLN A 1 247 ? 3.810 -11.128 35.178 1.00 92.81 247 GLN A N 1
ATOM 2044 C CA . GLN A 1 247 ? 4.601 -12.120 34.448 1.00 92.81 247 GLN A CA 1
ATOM 2045 C C . GLN A 1 247 ? 4.162 -12.217 32.979 1.00 92.81 247 GLN A C 1
ATOM 2047 O O . GLN A 1 247 ? 5.001 -12.130 32.081 1.00 92.81 247 GLN A O 1
ATOM 2052 N N . GLN A 1 248 ? 2.852 -12.285 32.718 1.00 90.50 248 GLN A N 1
ATOM 2053 C CA . GLN A 1 248 ? 2.315 -12.278 31.353 1.00 90.50 248 GLN A CA 1
ATOM 2054 C C . GLN A 1 248 ? 2.639 -10.984 30.604 1.00 90.50 248 GLN A C 1
ATOM 2056 O O . GLN A 1 248 ? 2.863 -11.000 29.391 1.00 90.50 248 GLN A O 1
ATOM 2061 N N . ARG A 1 249 ? 2.648 -9.842 31.299 1.00 92.38 249 ARG A N 1
ATOM 2062 C CA . ARG A 1 249 ? 3.008 -8.561 30.691 1.00 92.38 249 ARG A CA 1
ATOM 2063 C C . ARG A 1 249 ? 4.478 -8.543 30.273 1.00 92.38 249 ARG A C 1
ATOM 2065 O O . ARG A 1 249 ? 4.757 -8.180 29.132 1.00 92.38 249 ARG A O 1
ATOM 2072 N N . ARG A 1 250 ? 5.389 -8.990 31.144 1.00 93.06 250 ARG A N 1
ATOM 2073 C CA . ARG A 1 250 ? 6.826 -9.101 30.837 1.00 93.06 250 ARG A CA 1
ATOM 2074 C C . ARG A 1 250 ? 7.080 -10.053 29.668 1.00 93.06 250 ARG A C 1
ATOM 2076 O O . ARG A 1 250 ? 7.842 -9.721 28.768 1.00 93.06 250 ARG A O 1
ATOM 2083 N N . GLU A 1 251 ? 6.395 -11.194 29.628 1.00 91.06 251 GLU A N 1
ATOM 2084 C CA . GLU A 1 251 ? 6.514 -12.160 28.530 1.00 91.06 251 GLU A CA 1
ATOM 2085 C C . GLU A 1 251 ? 6.025 -11.579 27.190 1.00 91.06 251 GLU A C 1
ATOM 2087 O O . GLU A 1 251 ? 6.694 -11.707 26.163 1.00 91.06 251 GLU A O 1
ATOM 2092 N N . LYS A 1 252 ? 4.894 -10.858 27.194 1.00 91.50 252 LYS A N 1
ATOM 2093 C CA . LYS A 1 252 ? 4.397 -10.144 26.006 1.00 91.50 252 LYS A CA 1
ATOM 2094 C C . LYS A 1 252 ? 5.356 -9.048 25.544 1.00 91.50 252 LYS A C 1
ATOM 2096 O O . LYS A 1 252 ? 5.535 -8.878 24.338 1.00 91.50 252 LYS A O 1
ATOM 2101 N N . GLU A 1 253 ? 5.953 -8.300 26.469 1.00 92.25 253 GLU A N 1
ATOM 2102 C CA . GLU A 1 253 ? 6.943 -7.266 26.151 1.00 92.25 253 GLU A CA 1
ATOM 2103 C C . GLU A 1 253 ? 8.209 -7.879 25.538 1.00 92.25 253 GLU A C 1
ATOM 2105 O O . GLU A 1 253 ? 8.653 -7.405 24.491 1.00 92.25 253 GLU A O 1
ATOM 2110 N N . LEU A 1 254 ? 8.708 -8.988 26.094 1.00 94.12 254 LEU A N 1
ATOM 2111 C CA . LEU A 1 254 ? 9.857 -9.717 25.556 1.00 94.12 254 LEU A CA 1
ATOM 2112 C C . LEU A 1 254 ? 9.574 -10.263 24.149 1.00 94.12 254 LEU A C 1
ATOM 2114 O O . LEU A 1 254 ? 10.371 -10.062 23.234 1.00 94.12 254 LEU A O 1
ATOM 2118 N N . ARG A 1 255 ? 8.402 -10.877 23.936 1.00 90.75 255 ARG A N 1
ATOM 2119 C CA . ARG A 1 255 ? 7.982 -11.370 22.615 1.00 90.75 255 ARG A CA 1
ATOM 2120 C C . ARG A 1 255 ? 7.890 -10.236 21.594 1.00 90.75 255 ARG A C 1
ATOM 2122 O O . ARG A 1 255 ? 8.364 -10.373 20.470 1.00 90.75 255 ARG A O 1
ATOM 2129 N N . LYS A 1 256 ? 7.324 -9.094 21.990 1.00 92.00 256 LYS A N 1
ATOM 2130 C CA . LYS A 1 256 ? 7.228 -7.903 21.134 1.00 92.00 256 LYS A CA 1
ATOM 2131 C C . LYS A 1 256 ? 8.605 -7.321 20.810 1.00 92.00 256 LYS A C 1
ATOM 2133 O O . LYS A 1 256 ? 8.801 -6.782 19.722 1.00 92.00 256 LYS A O 1
ATOM 2138 N N . GLN A 1 257 ? 9.554 -7.403 21.739 1.00 90.88 257 GLN A N 1
ATOM 2139 C CA . GLN A 1 257 ? 10.931 -6.974 21.516 1.00 90.88 257 GLN A CA 1
ATOM 2140 C C . GLN A 1 257 ? 11.662 -7.907 20.545 1.00 90.88 257 GLN A C 1
ATOM 2142 O O . GLN A 1 257 ? 12.251 -7.414 19.584 1.00 90.88 257 GLN A O 1
ATOM 2147 N N . GLN A 1 258 ? 11.530 -9.225 20.715 1.00 89.88 258 GLN A N 1
ATOM 2148 C CA . GLN A 1 258 ? 12.071 -10.215 19.778 1.00 89.88 258 GLN A CA 1
ATOM 2149 C C . GLN A 1 258 ? 11.496 -10.044 18.367 1.00 89.88 258 GLN A C 1
ATOM 2151 O O . GLN A 1 258 ? 12.240 -10.050 17.392 1.00 89.88 258 GLN A O 1
ATOM 2156 N N . GLU A 1 259 ? 10.189 -9.812 18.237 1.00 88.00 259 GLU A N 1
ATOM 2157 C CA . GLU A 1 259 ? 9.546 -9.582 16.937 1.00 88.00 259 GLU A CA 1
ATOM 2158 C C . GLU A 1 259 ? 10.051 -8.292 16.265 1.00 88.00 259 GLU A C 1
ATOM 2160 O O . GLU A 1 259 ? 10.302 -8.260 15.060 1.00 88.00 259 GLU A O 1
ATOM 2165 N N . ARG A 1 260 ? 10.281 -7.225 17.044 1.00 87.44 260 ARG A N 1
ATOM 2166 C CA . ARG A 1 260 ? 10.901 -5.986 16.543 1.00 87.44 260 ARG A CA 1
ATOM 2167 C C . ARG A 1 260 ? 12.337 -6.205 16.081 1.00 87.44 260 ARG A C 1
ATOM 2169 O O . ARG A 1 260 ? 12.740 -5.616 15.082 1.00 87.44 260 ARG A O 1
ATOM 2176 N N . GLU A 1 261 ? 13.113 -7.008 16.797 1.00 88.38 261 GLU A N 1
ATOM 2177 C CA . GLU A 1 261 ? 14.482 -7.353 16.408 1.00 88.38 261 GLU A CA 1
ATOM 2178 C C . GLU A 1 261 ? 14.519 -8.213 15.150 1.00 88.38 261 GLU A C 1
ATOM 2180 O O . GLU A 1 261 ? 15.249 -7.874 14.222 1.00 88.38 261 GLU A O 1
ATOM 2185 N N . GLN A 1 262 ? 13.665 -9.233 15.055 1.00 86.81 262 GLN A N 1
ATOM 2186 C CA . GLN A 1 262 ? 13.521 -10.038 13.842 1.00 86.81 262 GLN A CA 1
ATOM 2187 C C . GLN A 1 262 ? 13.116 -9.180 12.642 1.00 86.81 262 GLN A C 1
ATOM 2189 O O . GLN A 1 262 ? 13.697 -9.311 11.567 1.00 86.81 262 GLN A O 1
ATOM 2194 N N . ARG A 1 263 ? 12.172 -8.249 12.828 1.00 88.38 263 ARG A N 1
ATOM 2195 C CA . ARG A 1 263 ? 11.757 -7.315 11.777 1.00 88.38 263 ARG A CA 1
ATOM 2196 C C . ARG A 1 263 ? 12.901 -6.403 11.337 1.00 88.38 263 ARG A C 1
ATOM 2198 O O . ARG A 1 263 ? 13.081 -6.226 10.140 1.00 88.38 263 ARG A O 1
ATOM 2205 N N . ARG A 1 264 ? 13.694 -5.869 12.274 1.00 88.25 264 ARG A N 1
ATOM 2206 C CA . ARG A 1 264 ? 14.887 -5.065 11.948 1.00 88.25 264 ARG A CA 1
ATOM 2207 C C . ARG A 1 264 ? 15.925 -5.875 11.178 1.00 88.25 264 ARG A C 1
ATOM 2209 O O . ARG A 1 264 ? 16.416 -5.398 10.165 1.00 88.25 264 ARG A O 1
ATOM 2216 N N . HIS A 1 265 ? 16.211 -7.098 11.618 1.00 92.38 265 HIS A N 1
ATOM 2217 C CA . HIS A 1 265 ? 17.155 -7.980 10.934 1.00 92.38 265 HIS A CA 1
ATOM 2218 C C . HIS A 1 265 ? 16.681 -8.321 9.514 1.00 92.38 265 HIS A C 1
ATOM 2220 O O . HIS A 1 265 ? 17.469 -8.295 8.573 1.00 92.38 265 HIS A O 1
ATOM 2226 N N . TYR A 1 266 ? 15.386 -8.595 9.339 1.00 86.06 266 TYR A N 1
ATOM 2227 C CA . TYR A 1 266 ? 14.799 -8.841 8.024 1.00 86.06 266 TYR A CA 1
ATOM 2228 C C . TYR A 1 266 ? 14.870 -7.603 7.118 1.00 86.06 266 TYR A C 1
ATOM 2230 O O . TYR A 1 266 ? 15.307 -7.703 5.976 1.00 86.06 266 TYR A O 1
ATOM 2238 N N . GLU A 1 267 ? 14.509 -6.421 7.626 1.00 87.94 267 GLU A N 1
ATOM 2239 C CA . GLU A 1 267 ? 14.630 -5.157 6.886 1.00 87.94 267 GLU A CA 1
ATOM 2240 C C . GLU A 1 267 ? 16.086 -4.863 6.484 1.00 87.94 267 GLU A C 1
ATOM 2242 O O . GLU A 1 267 ? 16.338 -4.397 5.373 1.00 87.94 267 GLU A O 1
ATOM 2247 N N . GLU A 1 268 ? 17.054 -5.156 7.354 1.00 88.62 268 GLU A N 1
ATOM 2248 C CA . GLU A 1 268 ? 18.478 -4.986 7.061 1.00 88.62 268 GLU A CA 1
ATOM 2249 C C . GLU A 1 268 ? 18.973 -5.978 5.998 1.00 88.62 268 GLU A C 1
ATOM 2251 O O . GLU A 1 268 ? 19.698 -5.583 5.085 1.00 88.62 268 GLU A O 1
ATOM 2256 N N . GLN A 1 269 ? 18.540 -7.242 6.060 1.00 88.75 269 GLN A N 1
ATOM 2257 C CA . GLN A 1 269 ? 18.829 -8.235 5.019 1.00 88.75 269 GLN A CA 1
ATOM 2258 C C . GLN A 1 269 ? 18.285 -7.800 3.658 1.00 88.75 269 GLN A C 1
ATOM 2260 O O . GLN A 1 269 ? 19.029 -7.804 2.680 1.00 88.75 269 GLN A O 1
ATOM 2265 N N . MET A 1 270 ? 17.029 -7.349 3.611 1.00 86.81 270 MET A N 1
ATOM 2266 C CA . MET A 1 270 ? 16.414 -6.858 2.378 1.00 86.81 270 MET A CA 1
ATOM 2267 C C . MET A 1 270 ? 17.169 -5.657 1.803 1.00 86.81 270 MET A C 1
ATOM 2269 O O . MET A 1 270 ? 17.393 -5.600 0.599 1.00 86.81 270 MET A O 1
ATOM 2273 N N . ARG A 1 271 ? 17.627 -4.721 2.648 1.00 89.31 271 ARG A N 1
ATOM 2274 C CA . ARG A 1 271 ? 18.455 -3.590 2.195 1.00 89.31 271 ARG A CA 1
ATOM 2275 C C . ARG A 1 271 ? 19.778 -4.044 1.588 1.00 89.31 271 ARG A C 1
ATOM 2277 O O . ARG A 1 271 ? 20.139 -3.554 0.524 1.00 89.31 271 ARG A O 1
ATOM 2284 N N . ARG A 1 272 ? 20.480 -4.980 2.234 1.00 89.25 272 ARG A N 1
ATOM 2285 C CA . ARG A 1 272 ? 21.741 -5.528 1.706 1.00 89.25 272 ARG A CA 1
ATOM 2286 C C . ARG A 1 272 ? 21.521 -6.258 0.383 1.00 89.25 272 ARG A C 1
ATOM 2288 O O . ARG A 1 272 ? 22.351 -6.160 -0.514 1.00 89.25 272 ARG A O 1
ATOM 2295 N N . GLU A 1 273 ? 20.414 -6.981 0.245 1.00 89.25 273 GLU A N 1
ATOM 2296 C CA . GLU A 1 273 ? 20.072 -7.662 -1.003 1.00 89.25 273 GLU A CA 1
ATOM 2297 C C . GLU A 1 273 ? 19.717 -6.670 -2.121 1.00 89.25 273 GLU A C 1
ATOM 2299 O O . GLU A 1 273 ? 20.202 -6.816 -3.241 1.00 89.25 273 GLU A O 1
ATOM 2304 N N . GLU A 1 274 ? 18.944 -5.621 -1.827 1.00 87.62 274 GLU A N 1
ATOM 2305 C CA . GLU A 1 274 ? 18.675 -4.541 -2.785 1.00 87.62 274 GLU A CA 1
ATOM 2306 C C . GLU A 1 274 ? 19.957 -3.837 -3.235 1.00 87.62 274 GLU A C 1
ATOM 2308 O O . GLU A 1 274 ? 20.117 -3.552 -4.420 1.00 87.62 274 GLU A O 1
ATOM 2313 N N . GLU A 1 275 ? 20.870 -3.556 -2.307 1.00 90.19 275 GLU A N 1
ATOM 2314 C CA . GLU A 1 275 ? 22.153 -2.925 -2.609 1.00 90.19 275 GLU A CA 1
ATOM 2315 C C . GLU A 1 275 ? 23.013 -3.820 -3.509 1.00 90.19 275 GLU A C 1
ATOM 2317 O O . GLU A 1 275 ? 23.561 -3.340 -4.501 1.00 90.19 275 GLU A O 1
ATOM 2322 N N . ARG A 1 276 ? 23.033 -5.137 -3.254 1.00 91.94 276 ARG A N 1
ATOM 2323 C CA . ARG A 1 276 ? 23.677 -6.112 -4.147 1.00 91.94 276 ARG A CA 1
ATOM 2324 C C . ARG A 1 276 ? 23.067 -6.107 -5.544 1.00 91.94 276 ARG A C 1
ATOM 2326 O O . ARG A 1 276 ? 23.814 -6.030 -6.510 1.00 91.94 276 ARG A O 1
ATOM 2333 N N . ARG A 1 277 ? 21.737 -6.119 -5.668 1.00 91.00 277 ARG A N 1
ATOM 2334 C CA . ARG A 1 277 ? 21.065 -6.068 -6.980 1.00 91.00 277 ARG A CA 1
ATOM 2335 C C . ARG A 1 277 ? 21.377 -4.777 -7.733 1.00 91.00 277 ARG A C 1
ATOM 2337 O O . ARG A 1 277 ? 21.583 -4.806 -8.941 1.00 91.00 277 ARG A O 1
ATOM 2344 N N . ARG A 1 278 ? 21.430 -3.638 -7.036 1.00 91.00 278 ARG A N 1
ATOM 2345 C CA . ARG A 1 278 ? 21.818 -2.356 -7.648 1.00 91.00 278 ARG A CA 1
ATOM 2346 C C . ARG A 1 278 ? 23.260 -2.387 -8.134 1.00 91.00 278 ARG A C 1
ATOM 2348 O O . ARG A 1 278 ? 23.499 -1.987 -9.266 1.00 91.00 278 ARG A O 1
ATOM 2355 N N . ALA A 1 279 ? 24.178 -2.903 -7.321 1.00 92.81 279 ALA A N 1
ATOM 2356 C CA . ALA A 1 279 ? 25.574 -3.058 -7.711 1.00 92.81 279 ALA A CA 1
ATOM 2357 C C . ALA A 1 279 ? 25.729 -4.009 -8.911 1.00 92.81 279 ALA A C 1
ATOM 2359 O O . ALA A 1 279 ? 26.490 -3.714 -9.825 1.00 92.81 279 ALA A O 1
ATOM 2360 N N . GLU A 1 280 ? 24.977 -5.112 -8.952 1.00 93.38 280 GLU A N 1
ATOM 2361 C CA . GLU A 1 280 ? 24.953 -6.037 -10.094 1.00 93.38 280 GLU A CA 1
ATOM 2362 C C . GLU A 1 280 ? 24.445 -5.346 -11.369 1.00 93.38 280 GLU A C 1
ATOM 2364 O O . GLU A 1 280 ? 25.086 -5.445 -12.414 1.00 93.38 280 GLU A O 1
ATOM 2369 N N . HIS A 1 281 ? 23.353 -4.580 -11.288 1.00 94.00 281 HIS A N 1
ATOM 2370 C CA . HIS A 1 281 ? 22.849 -3.802 -12.423 1.00 94.00 281 HIS A CA 1
ATOM 2371 C C . HIS A 1 281 ? 23.821 -2.708 -12.882 1.00 94.00 281 HIS A C 1
ATOM 2373 O O . HIS A 1 281 ? 23.976 -2.493 -14.083 1.00 94.00 281 HIS A O 1
ATOM 2379 N N . GLU A 1 282 ? 24.479 -2.016 -11.952 1.00 93.19 282 GLU A N 1
ATOM 2380 C CA . GLU A 1 282 ? 25.481 -0.995 -12.267 1.00 93.19 282 GLU A CA 1
ATOM 2381 C C . GLU A 1 282 ? 26.706 -1.615 -12.952 1.00 93.19 282 GLU A C 1
ATOM 2383 O O . GLU A 1 282 ? 27.167 -1.109 -13.975 1.00 93.19 282 GLU A O 1
ATOM 2388 N N . GLN A 1 283 ? 27.182 -2.762 -12.459 1.00 93.00 283 GLN A N 1
ATOM 2389 C CA . GLN A 1 283 ? 28.250 -3.521 -13.107 1.00 93.00 283 GLN A CA 1
ATOM 2390 C C . GLN A 1 283 ? 27.849 -3.999 -14.504 1.00 93.00 283 GLN A C 1
ATOM 2392 O O . GLN A 1 283 ? 28.651 -3.905 -15.434 1.00 93.00 283 GLN A O 1
ATOM 2397 N N . GLU A 1 284 ? 26.618 -4.482 -14.683 1.00 93.31 284 GLU A N 1
ATOM 2398 C CA . GLU A 1 284 ? 26.119 -4.893 -15.996 1.00 93.31 284 GLU A CA 1
ATOM 2399 C C . GLU A 1 284 ? 26.045 -3.705 -16.964 1.00 93.31 284 GLU A C 1
ATOM 2401 O O . GLU A 1 284 ? 26.434 -3.831 -18.126 1.00 93.31 284 GLU A O 1
ATOM 2406 N N . TYR A 1 285 ? 25.609 -2.537 -16.487 1.00 94.19 285 TYR A N 1
ATOM 2407 C CA . TYR A 1 285 ? 25.576 -1.312 -17.282 1.00 94.19 285 TYR A CA 1
ATOM 2408 C C . TYR A 1 285 ? 26.979 -0.894 -17.735 1.00 94.19 285 TYR A C 1
ATOM 2410 O O . TYR A 1 285 ? 27.202 -0.689 -18.928 1.00 94.19 285 TYR A O 1
ATOM 2418 N N . ILE A 1 286 ? 27.938 -0.839 -16.805 1.00 95.31 286 ILE A N 1
ATOM 2419 C CA . ILE A 1 286 ? 29.341 -0.522 -17.108 1.00 95.31 286 ILE A CA 1
ATOM 2420 C C . ILE A 1 286 ? 29.903 -1.523 -18.122 1.00 95.31 286 ILE A C 1
ATOM 2422 O O . ILE A 1 286 ? 30.544 -1.128 -19.094 1.00 95.31 286 ILE A O 1
ATOM 2426 N N . ARG A 1 287 ? 29.621 -2.817 -17.942 1.00 95.38 287 ARG A N 1
ATOM 2427 C CA . ARG A 1 287 ? 30.061 -3.857 -18.873 1.00 95.38 287 ARG A CA 1
ATOM 2428 C C . ARG A 1 287 ? 29.484 -3.655 -20.276 1.00 95.38 287 ARG A C 1
ATOM 2430 O O . ARG A 1 287 ? 30.229 -3.769 -21.244 1.00 95.38 287 ARG A O 1
ATOM 2437 N N . ARG A 1 288 ? 28.189 -3.349 -20.402 1.00 95.44 288 ARG A N 1
ATOM 2438 C CA . ARG A 1 288 ? 27.563 -3.079 -21.709 1.00 95.44 288 ARG A CA 1
ATOM 2439 C C . ARG A 1 288 ? 28.173 -1.859 -22.388 1.00 95.44 288 ARG A C 1
ATOM 2441 O O . ARG A 1 288 ? 28.445 -1.927 -23.579 1.00 95.44 288 ARG A O 1
ATOM 2448 N N . GLN A 1 289 ? 28.424 -0.785 -21.637 1.00 95.12 289 GLN A N 1
ATOM 2449 C CA . GLN A 1 289 ? 29.100 0.405 -22.161 1.00 95.12 289 GLN A CA 1
ATOM 2450 C C . GLN A 1 289 ? 30.504 0.071 -22.681 1.00 95.12 289 GLN A C 1
ATOM 2452 O O . GLN A 1 289 ? 30.829 0.414 -23.812 1.00 95.12 289 GLN A O 1
ATOM 2457 N N . LEU A 1 290 ? 31.293 -0.691 -21.920 1.00 96.06 290 LEU A N 1
ATOM 2458 C CA . LEU A 1 290 ? 32.602 -1.181 -22.367 1.00 96.06 290 LEU A CA 1
ATOM 2459 C C . LEU A 1 290 ? 32.510 -2.047 -23.635 1.00 96.06 290 LEU A C 1
ATOM 2461 O O . LEU A 1 290 ? 33.314 -1.880 -24.547 1.00 96.06 290 LEU A O 1
ATOM 2465 N N . GLU A 1 291 ? 31.533 -2.955 -23.726 1.00 96.00 291 GLU A N 1
ATOM 2466 C CA . GLU A 1 291 ? 31.309 -3.777 -24.928 1.00 96.00 291 GLU A CA 1
ATOM 2467 C C . GLU A 1 291 ? 30.852 -2.942 -26.144 1.00 96.00 291 GLU A C 1
ATOM 2469 O O . GLU A 1 291 ? 31.113 -3.312 -27.291 1.00 96.00 291 GLU A O 1
ATOM 2474 N N . GLU A 1 292 ? 30.140 -1.835 -25.934 1.00 95.25 292 GLU A N 1
ATOM 2475 C CA . GLU A 1 292 ? 29.765 -0.892 -26.995 1.00 95.25 292 GLU A CA 1
ATOM 2476 C C . GLU A 1 292 ? 30.966 -0.068 -27.467 1.00 95.25 292 GLU A C 1
ATOM 2478 O O . GLU A 1 292 ? 31.203 0.019 -28.673 1.00 95.25 292 GLU A O 1
ATOM 2483 N N . GLU A 1 293 ? 31.765 0.469 -26.543 1.00 95.69 293 GLU A N 1
ATOM 2484 C CA . GLU A 1 293 ? 33.006 1.183 -26.863 1.00 95.69 293 GLU A CA 1
ATOM 2485 C C . GLU A 1 293 ? 33.993 0.281 -27.613 1.00 95.69 293 GLU A C 1
ATOM 2487 O O . GLU A 1 293 ? 34.558 0.689 -28.627 1.00 95.69 293 GLU A O 1
ATOM 2492 N N . GLN A 1 294 ? 34.151 -0.977 -27.187 1.00 95.19 294 GLN A N 1
ATOM 2493 C CA . GLN A 1 294 ? 34.979 -1.956 -27.899 1.00 95.19 294 GLN A CA 1
ATOM 2494 C C . GLN A 1 294 ? 34.499 -2.175 -29.335 1.00 95.19 294 GLN A C 1
ATOM 2496 O O . GLN A 1 294 ? 35.308 -2.135 -30.261 1.00 95.19 294 GLN A O 1
ATOM 2501 N N . ARG A 1 295 ? 33.187 -2.329 -29.549 1.00 96.25 295 ARG A N 1
ATOM 2502 C CA . ARG A 1 295 ? 32.619 -2.463 -30.900 1.00 96.25 295 ARG A CA 1
ATOM 2503 C C . ARG A 1 295 ? 32.871 -1.229 -31.762 1.00 96.25 295 ARG A C 1
ATOM 2505 O O . ARG A 1 295 ? 33.176 -1.363 -32.944 1.00 96.25 295 ARG A O 1
ATOM 2512 N N . GLN A 1 296 ? 32.772 -0.028 -31.194 1.00 96.38 296 GLN A N 1
ATOM 2513 C CA . GLN A 1 296 ? 33.090 1.205 -31.920 1.00 96.38 296 GLN A CA 1
ATOM 2514 C C . GLN A 1 296 ? 34.568 1.265 -32.315 1.00 96.38 296 GLN A C 1
ATOM 2516 O O . GLN A 1 296 ? 34.884 1.612 -33.454 1.00 96.38 296 GLN A O 1
ATOM 2521 N N . LEU A 1 297 ? 35.469 0.887 -31.405 1.00 97.06 297 LEU A N 1
ATOM 2522 C CA . LEU A 1 297 ? 36.903 0.822 -31.686 1.00 97.06 297 LEU A CA 1
ATOM 2523 C C . LEU A 1 297 ? 37.224 -0.198 -32.786 1.00 97.06 297 LEU A C 1
ATOM 2525 O O . LEU A 1 297 ? 38.029 0.103 -33.666 1.00 97.06 297 LEU A O 1
ATOM 2529 N N . GLU A 1 298 ? 36.573 -1.363 -32.790 1.00 96.56 298 GLU A N 1
ATOM 2530 C CA . GLU A 1 298 ? 36.717 -2.356 -33.862 1.00 96.56 298 GLU A CA 1
ATOM 2531 C C . GLU A 1 298 ? 36.259 -1.809 -35.220 1.00 96.56 298 GLU A C 1
ATOM 2533 O O . GLU A 1 298 ? 36.951 -1.993 -36.223 1.00 96.56 298 GLU A O 1
ATOM 2538 N N . ILE A 1 299 ? 35.132 -1.091 -35.265 1.00 97.38 299 ILE A N 1
ATOM 2539 C CA . ILE A 1 299 ? 34.641 -0.454 -36.497 1.00 97.38 299 ILE A CA 1
ATOM 2540 C C . ILE A 1 299 ? 35.649 0.581 -37.007 1.00 97.38 299 ILE A C 1
ATOM 2542 O O . ILE A 1 299 ? 35.992 0.571 -38.190 1.00 97.38 299 ILE A O 1
ATOM 2546 N N . LEU A 1 300 ? 36.154 1.451 -36.129 1.00 97.38 300 LEU A N 1
ATOM 2547 C CA . LEU A 1 300 ? 37.158 2.456 -36.493 1.00 97.38 300 LEU A CA 1
ATOM 2548 C C . LEU A 1 300 ? 38.454 1.805 -36.988 1.00 97.38 300 LEU A C 1
ATOM 2550 O O . LEU A 1 300 ? 39.038 2.255 -37.974 1.00 97.38 300 LEU A O 1
ATOM 2554 N N . GLN A 1 301 ? 38.888 0.715 -36.350 1.00 97.12 301 GLN A N 1
ATOM 2555 C CA . GLN A 1 301 ? 40.053 -0.045 -36.794 1.00 97.12 301 GLN A CA 1
ATOM 2556 C C . GLN A 1 301 ? 39.838 -0.633 -38.196 1.00 97.12 301 GLN A C 1
ATOM 2558 O O . GLN A 1 301 ? 40.734 -0.538 -39.036 1.00 97.12 301 GLN A O 1
ATOM 2563 N N . GLN A 1 302 ? 38.659 -1.198 -38.478 1.00 96.75 302 GLN A N 1
ATOM 2564 C CA . GLN A 1 302 ? 38.320 -1.713 -39.808 1.00 96.75 302 GLN A CA 1
ATOM 2565 C C . GLN A 1 302 ? 38.292 -0.604 -40.866 1.00 96.75 302 GLN A C 1
ATOM 2567 O O . GLN A 1 302 ? 38.854 -0.791 -41.946 1.00 96.75 302 GLN A O 1
ATOM 2572 N N . GLN A 1 303 ? 37.704 0.556 -40.555 1.00 96.75 303 GLN A N 1
ATOM 2573 C CA . GLN A 1 303 ? 37.687 1.717 -41.453 1.00 96.75 303 GLN A CA 1
ATOM 2574 C C . GLN A 1 303 ? 39.103 2.185 -41.793 1.00 96.75 303 GLN A C 1
ATOM 2576 O O . GLN A 1 303 ? 39.439 2.336 -42.966 1.00 96.75 303 GLN A O 1
ATOM 2581 N N . LEU A 1 304 ? 39.967 2.323 -40.784 1.00 97.81 304 LEU A N 1
ATOM 2582 C CA . LEU A 1 304 ? 41.362 2.711 -40.984 1.00 97.81 304 LEU A CA 1
ATOM 2583 C C . LEU A 1 304 ? 42.113 1.705 -41.873 1.00 97.81 304 LEU A C 1
ATOM 2585 O O . LEU A 1 304 ? 42.950 2.085 -42.693 1.00 97.81 304 LEU A O 1
ATOM 2589 N N . LEU A 1 305 ? 41.833 0.411 -41.715 1.00 97.56 305 LEU A N 1
ATOM 2590 C CA . LEU A 1 305 ? 42.463 -0.647 -42.505 1.00 97.56 305 LEU A CA 1
ATOM 2591 C C . LEU A 1 305 ? 41.968 -0.626 -43.962 1.00 97.56 305 LEU A C 1
ATOM 2593 O O . LEU A 1 305 ? 42.767 -0.783 -44.887 1.00 97.56 305 LEU A O 1
ATOM 2597 N N . GLN A 1 306 ? 40.679 -0.351 -44.173 1.00 96.19 306 GLN A N 1
ATOM 2598 C CA . GLN A 1 306 ? 40.091 -0.152 -45.497 1.00 96.19 306 GLN A CA 1
ATOM 2599 C C . GLN A 1 306 ? 40.686 1.073 -46.209 1.00 96.19 306 GLN A C 1
ATOM 2601 O O . GLN A 1 306 ? 41.046 0.982 -47.384 1.00 96.19 306 GLN A O 1
ATOM 2606 N N . GLU A 1 307 ? 40.843 2.199 -45.511 1.00 96.25 307 GLU A N 1
ATOM 2607 C CA . GLU A 1 307 ? 41.474 3.403 -46.068 1.00 96.25 307 GLU A CA 1
ATOM 2608 C C . GLU A 1 307 ? 42.933 3.155 -46.461 1.00 96.25 307 GLU A C 1
ATOM 2610 O O . GLU A 1 307 ? 43.360 3.536 -47.553 1.00 96.25 307 GLU A O 1
ATOM 2615 N N . GLN A 1 308 ? 43.698 2.458 -45.614 1.00 96.69 308 GLN A N 1
ATOM 2616 C CA . GLN A 1 308 ? 45.072 2.071 -45.938 1.00 96.69 308 GLN A CA 1
ATOM 2617 C C . GLN A 1 308 ? 45.143 1.177 -47.183 1.00 96.69 308 GLN A C 1
ATOM 2619 O O . GLN A 1 308 ? 46.015 1.380 -48.031 1.00 96.69 308 GLN A O 1
ATOM 2624 N N . ALA A 1 309 ? 44.224 0.217 -47.330 1.00 96.19 309 ALA A N 1
ATOM 2625 C CA . ALA A 1 309 ? 44.151 -0.631 -48.518 1.00 96.19 309 ALA A CA 1
ATOM 2626 C C . ALA A 1 309 ? 43.867 0.192 -49.786 1.00 96.19 309 ALA A C 1
ATOM 2628 O O . ALA A 1 309 ? 44.560 0.031 -50.793 1.00 96.19 309 ALA A O 1
ATOM 2629 N N . LEU A 1 310 ? 42.923 1.134 -49.714 1.00 97.44 310 LEU A N 1
ATOM 2630 C CA . LEU A 1 310 ? 42.575 2.010 -50.833 1.00 97.44 310 LEU A CA 1
ATOM 2631 C C . LEU A 1 310 ? 43.739 2.934 -51.229 1.00 97.44 310 LEU A C 1
ATOM 2633 O O . LEU A 1 310 ? 44.021 3.114 -52.414 1.00 97.44 310 LEU A O 1
ATOM 2637 N N . LEU A 1 311 ? 44.475 3.468 -50.250 1.00 96.88 311 LEU A N 1
ATOM 2638 C CA . LEU A 1 311 ? 45.688 4.254 -50.497 1.00 96.88 311 LEU A CA 1
ATOM 2639 C C . LEU A 1 311 ? 46.785 3.428 -51.184 1.00 96.88 311 LEU A C 1
ATOM 2641 O O . LEU A 1 311 ? 47.472 3.928 -52.081 1.00 96.88 311 LEU A O 1
ATOM 2645 N N . LEU A 1 312 ? 46.953 2.162 -50.793 1.00 96.25 312 LEU A N 1
ATOM 2646 C CA . LEU A 1 312 ? 47.906 1.255 -51.434 1.00 96.25 312 LEU A CA 1
ATOM 2647 C C . LEU A 1 312 ? 47.509 0.939 -52.880 1.00 96.25 312 LEU A C 1
ATOM 2649 O O . LEU A 1 312 ? 48.380 0.939 -53.754 1.00 96.25 312 LEU A O 1
ATOM 2653 N N . GLU A 1 313 ? 46.224 0.712 -53.155 1.00 95.75 313 GLU A N 1
ATOM 2654 C CA . GLU A 1 313 ? 45.716 0.532 -54.520 1.00 95.75 313 GLU A CA 1
ATOM 2655 C C . GLU A 1 313 ? 45.924 1.783 -55.374 1.00 95.75 313 GLU A C 1
ATOM 2657 O O . GLU A 1 313 ? 46.452 1.689 -56.486 1.00 95.75 313 GLU A O 1
ATOM 2662 N N . TYR A 1 314 ? 45.607 2.963 -54.837 1.00 95.69 314 TYR A N 1
ATOM 2663 C CA . TYR A 1 314 ? 45.844 4.232 -55.520 1.00 95.69 314 TYR A CA 1
ATOM 2664 C C . TYR A 1 314 ? 47.325 4.406 -55.885 1.00 95.69 314 TYR A C 1
ATOM 2666 O O . TYR A 1 314 ? 47.664 4.713 -57.030 1.00 95.69 314 TYR A O 1
ATOM 2674 N N . LYS A 1 315 ? 48.234 4.130 -54.940 1.00 96.44 315 LYS A N 1
ATOM 2675 C CA . LYS A 1 315 ? 49.683 4.204 -55.171 1.00 96.44 315 LYS A CA 1
ATOM 2676 C C . LYS A 1 315 ? 50.164 3.190 -56.215 1.00 96.44 315 LYS A C 1
ATOM 2678 O O . LYS A 1 315 ? 51.043 3.516 -57.014 1.00 96.44 315 LYS A O 1
ATOM 2683 N N . ARG A 1 316 ? 49.601 1.975 -56.239 1.00 96.06 316 ARG A N 1
ATOM 2684 C CA . ARG A 1 316 ? 49.892 0.972 -57.281 1.00 96.06 316 ARG A CA 1
ATOM 2685 C C . ARG A 1 316 ? 49.467 1.465 -58.660 1.00 96.06 316 ARG A C 1
ATOM 2687 O O . ARG A 1 316 ? 50.273 1.406 -59.584 1.00 96.06 316 ARG A O 1
ATOM 2694 N N . LYS A 1 317 ? 48.254 2.008 -58.778 1.00 95.88 317 LYS A N 1
ATOM 2695 C CA . LYS A 1 317 ? 47.733 2.545 -60.039 1.00 95.88 317 LYS A CA 1
ATOM 2696 C C . LYS A 1 317 ? 48.584 3.704 -60.564 1.00 95.88 317 LYS A C 1
ATOM 2698 O O . LYS A 1 317 ? 48.938 3.713 -61.737 1.00 95.88 317 LYS A O 1
ATOM 2703 N N . GLN A 1 318 ? 49.003 4.616 -59.685 1.00 94.31 318 GLN A N 1
ATOM 2704 C CA . GLN A 1 318 ? 49.928 5.703 -60.031 1.00 94.31 318 GLN A CA 1
ATOM 2705 C C . GLN A 1 318 ? 51.256 5.185 -60.610 1.00 94.31 318 GLN A C 1
ATOM 2707 O O . GLN A 1 318 ? 51.746 5.706 -61.610 1.00 94.31 318 GLN A O 1
ATOM 2712 N N . LEU A 1 319 ? 51.833 4.130 -60.022 1.00 95.62 319 LEU A N 1
ATOM 2713 C CA . LEU A 1 319 ? 53.056 3.508 -60.544 1.00 95.62 319 LEU A CA 1
ATOM 2714 C C . LEU A 1 319 ? 52.838 2.827 -61.904 1.00 95.62 319 LEU A C 1
ATOM 2716 O O . LEU A 1 319 ? 53.731 2.845 -62.750 1.00 95.62 319 LEU A O 1
ATOM 2720 N N . GLU A 1 320 ? 51.679 2.210 -62.131 1.00 94.50 320 GLU A N 1
ATOM 2721 C CA . GLU A 1 320 ? 51.337 1.613 -63.427 1.00 94.50 320 GLU A CA 1
ATOM 2722 C C . GLU A 1 320 ? 51.151 2.669 -64.517 1.00 94.50 320 GLU A C 1
ATOM 2724 O O . GLU A 1 320 ? 51.697 2.505 -65.609 1.00 94.50 320 GLU A O 1
ATOM 2729 N N . GLU A 1 321 ? 50.462 3.769 -64.213 1.00 94.06 321 GLU A N 1
ATOM 2730 C CA . GLU A 1 321 ? 50.309 4.915 -65.115 1.00 94.06 321 GLU A CA 1
ATOM 2731 C C . GLU A 1 321 ? 51.671 5.533 -65.465 1.00 94.06 321 GLU A C 1
ATOM 2733 O O . GLU A 1 321 ? 51.951 5.765 -66.641 1.00 94.06 321 GLU A O 1
ATOM 2738 N N . GLN A 1 322 ? 52.570 5.702 -64.485 1.00 93.31 322 GLN A N 1
ATOM 2739 C CA . GLN A 1 322 ? 53.947 6.146 -64.740 1.00 93.31 322 GLN A CA 1
ATOM 2740 C C . GLN A 1 322 ? 54.692 5.193 -65.683 1.00 93.31 322 GLN A C 1
ATOM 2742 O O . GLN A 1 322 ? 55.290 5.634 -66.664 1.00 93.31 322 GLN A O 1
ATOM 2747 N N . ARG A 1 323 ? 54.612 3.877 -65.451 1.00 94.50 323 ARG A N 1
ATOM 2748 C CA . ARG A 1 323 ? 55.233 2.877 -66.338 1.00 94.50 323 ARG A CA 1
ATOM 2749 C C . ARG A 1 323 ? 54.645 2.907 -67.750 1.00 94.50 323 ARG A C 1
ATOM 2751 O O . ARG A 1 323 ? 55.376 2.689 -68.715 1.00 94.50 323 ARG A O 1
ATOM 2758 N N . GLN A 1 324 ? 53.339 3.131 -67.893 1.00 93.25 324 GLN A N 1
ATOM 2759 C CA . GLN A 1 324 ? 52.697 3.280 -69.202 1.00 93.25 324 GLN A CA 1
ATOM 2760 C C . GLN A 1 324 ? 53.173 4.550 -69.914 1.00 93.25 324 GLN A C 1
ATOM 2762 O O . GLN A 1 324 ? 53.539 4.479 -71.089 1.00 93.25 324 GLN A O 1
ATOM 2767 N N . ALA A 1 325 ? 53.248 5.677 -69.203 1.00 92.81 325 ALA A N 1
ATOM 2768 C CA . ALA A 1 325 ? 53.773 6.931 -69.732 1.00 92.81 325 ALA A CA 1
ATOM 2769 C C . ALA A 1 325 ? 55.232 6.787 -70.194 1.00 92.81 325 ALA A C 1
ATOM 2771 O O . ALA A 1 325 ? 55.563 7.202 -71.303 1.00 92.81 325 ALA A O 1
ATOM 2772 N N . GLU A 1 326 ? 56.087 6.116 -69.414 1.00 94.19 326 GLU A N 1
ATOM 2773 C CA . GLU A 1 326 ? 57.473 5.828 -69.807 1.00 94.19 326 GLU A CA 1
ATOM 2774 C C . GLU A 1 326 ? 57.560 4.978 -71.082 1.00 94.19 326 GLU A C 1
ATOM 2776 O O . GLU A 1 326 ? 58.404 5.232 -71.944 1.00 94.19 326 GLU A O 1
ATOM 2781 N N . ARG A 1 327 ? 56.690 3.969 -71.241 1.00 94.62 327 ARG A N 1
ATOM 2782 C CA . ARG A 1 327 ? 56.639 3.150 -72.466 1.00 94.62 327 ARG A CA 1
ATOM 2783 C C . ARG A 1 327 ? 56.247 3.983 -73.682 1.00 94.62 327 ARG A C 1
ATOM 2785 O O . ARG A 1 327 ? 56.916 3.884 -74.707 1.00 94.62 327 ARG A O 1
ATOM 2792 N N . LEU A 1 328 ? 55.210 4.811 -73.555 1.00 93.44 328 LEU A N 1
ATOM 2793 C CA . LEU A 1 328 ? 54.773 5.718 -74.619 1.00 93.44 328 LEU A CA 1
ATOM 2794 C C . LEU A 1 328 ? 55.868 6.730 -74.969 1.00 93.44 328 LEU A C 1
ATOM 2796 O O . LEU A 1 328 ? 56.136 6.970 -76.142 1.00 93.44 328 LEU A O 1
ATOM 2800 N N . GLN A 1 329 ? 56.561 7.276 -73.970 1.00 93.25 329 GLN A N 1
ATOM 2801 C CA . GLN A 1 329 ? 57.667 8.205 -74.187 1.00 93.25 329 GLN A CA 1
ATOM 2802 C C . GLN A 1 329 ? 58.834 7.537 -74.928 1.00 93.25 329 GLN A C 1
ATOM 2804 O O . GLN A 1 329 ? 59.412 8.143 -75.830 1.00 93.25 329 GLN A O 1
ATOM 2809 N N . ARG A 1 330 ? 59.154 6.276 -74.606 1.00 93.25 330 ARG A N 1
ATOM 2810 C CA . ARG A 1 330 ? 60.150 5.491 -75.354 1.00 93.25 330 ARG A CA 1
ATOM 2811 C C . ARG A 1 330 ? 59.722 5.238 -76.799 1.00 93.25 330 ARG A C 1
ATOM 2813 O O . ARG A 1 330 ? 60.556 5.378 -77.685 1.00 93.25 330 ARG A O 1
ATOM 2820 N N . GLN A 1 331 ? 58.455 4.900 -77.045 1.00 92.31 331 GLN A N 1
ATOM 2821 C CA . GLN A 1 331 ? 57.929 4.727 -78.406 1.00 92.31 331 GLN A CA 1
ATOM 2822 C C . GLN A 1 331 ? 58.012 6.028 -79.208 1.00 92.31 331 GLN A C 1
ATOM 2824 O O . GLN A 1 331 ? 58.553 6.031 -80.308 1.00 92.31 331 GLN A O 1
ATOM 2829 N N . LEU A 1 332 ? 57.579 7.148 -78.625 1.00 92.06 332 LEU A N 1
ATOM 2830 C CA . LEU A 1 332 ? 57.698 8.467 -79.248 1.00 92.06 332 LEU A CA 1
ATOM 2831 C C . LEU A 1 332 ? 59.153 8.829 -79.563 1.00 92.06 332 LEU A C 1
ATOM 2833 O O . LEU A 1 332 ? 59.424 9.428 -80.601 1.00 92.06 332 LEU A O 1
ATOM 2837 N N . GLN A 1 333 ? 60.101 8.477 -78.690 1.00 92.44 333 GLN A N 1
ATOM 2838 C CA . GLN A 1 333 ? 61.522 8.700 -78.952 1.00 92.44 333 GLN A CA 1
ATOM 2839 C C . GLN A 1 333 ? 62.019 7.843 -80.124 1.00 92.44 333 GLN A C 1
ATOM 2841 O O . GLN A 1 333 ? 62.674 8.372 -81.014 1.00 92.44 333 GLN A O 1
ATOM 2846 N N . GLN A 1 334 ? 61.646 6.560 -80.175 1.00 92.38 334 GLN A N 1
ATOM 2847 C CA . GLN A 1 334 ? 61.974 5.678 -81.300 1.00 92.38 334 GLN A CA 1
ATOM 2848 C C . GLN A 1 334 ? 61.399 6.197 -82.624 1.00 92.38 334 GLN A C 1
ATOM 2850 O O . GLN A 1 334 ? 62.100 6.201 -83.632 1.00 92.38 334 GLN A O 1
ATOM 2855 N N . GLU A 1 335 ? 60.151 6.672 -82.631 1.00 92.50 335 GLU A N 1
ATOM 2856 C CA . GLU A 1 335 ? 59.536 7.280 -83.815 1.00 92.50 335 GLU A CA 1
ATOM 2857 C C . GLU A 1 335 ? 60.253 8.568 -84.235 1.00 92.50 335 GLU A C 1
ATOM 2859 O O . GLU A 1 335 ? 60.499 8.773 -85.423 1.00 92.50 335 GLU A O 1
ATOM 2864 N N . ARG A 1 336 ? 60.640 9.425 -83.282 1.00 92.06 336 ARG A N 1
ATOM 2865 C CA . ARG A 1 336 ? 61.441 10.628 -83.563 1.00 92.06 336 ARG A CA 1
ATOM 2866 C C . ARG A 1 336 ? 62.786 10.274 -84.186 1.00 92.06 336 ARG A C 1
ATOM 2868 O O . ARG A 1 336 ? 63.134 10.845 -85.217 1.00 92.06 336 ARG A O 1
ATOM 2875 N N . ASP A 1 337 ? 63.510 9.329 -83.597 1.00 92.00 337 ASP A N 1
ATOM 2876 C CA . ASP A 1 337 ? 64.811 8.882 -84.098 1.00 92.00 337 ASP A CA 1
ATOM 2877 C C . ASP A 1 337 ? 64.665 8.259 -85.501 1.00 92.00 337 ASP A C 1
ATOM 2879 O O . ASP A 1 337 ? 65.460 8.541 -86.402 1.00 92.00 337 ASP A O 1
ATOM 2883 N N . TYR A 1 338 ? 63.592 7.492 -85.733 1.00 92.25 338 TYR A N 1
ATOM 2884 C CA . TYR A 1 338 ? 63.249 6.949 -87.047 1.00 92.25 338 TYR A CA 1
ATOM 2885 C C . TYR A 1 338 ? 62.977 8.054 -88.079 1.00 92.25 338 TYR A C 1
ATOM 2887 O O . TYR A 1 338 ? 63.561 8.034 -89.164 1.00 92.25 338 TYR A O 1
ATOM 2895 N N . LEU A 1 339 ? 62.163 9.061 -87.747 1.00 91.12 339 LEU A N 1
ATOM 2896 C CA . LEU A 1 339 ? 61.890 10.198 -88.635 1.00 91.12 339 LEU A CA 1
ATOM 2897 C C . LEU A 1 339 ? 63.161 10.994 -88.970 1.00 91.12 339 LEU A C 1
ATOM 2899 O O . LEU A 1 339 ? 63.350 11.388 -90.123 1.00 91.12 339 LEU A O 1
ATOM 2903 N N . VAL A 1 340 ? 64.057 11.193 -87.998 1.00 92.81 340 VAL A N 1
ATOM 2904 C CA . VAL A 1 340 ? 65.368 11.831 -88.218 1.00 92.81 340 VAL A CA 1
ATOM 2905 C C . VAL A 1 340 ? 66.225 10.999 -89.177 1.00 92.81 340 VAL A C 1
ATOM 2907 O O . VAL A 1 340 ? 66.815 11.553 -90.107 1.00 92.81 340 VAL A O 1
ATOM 2910 N N . SER A 1 341 ? 66.257 9.673 -89.008 1.00 89.19 341 SER A N 1
ATOM 2911 C CA . SER A 1 341 ? 66.993 8.781 -89.915 1.00 89.19 341 SER A CA 1
ATOM 2912 C C . SER A 1 341 ? 66.450 8.833 -91.352 1.00 89.19 341 SER A C 1
ATOM 2914 O O . SER A 1 341 ? 67.225 8.928 -92.305 1.00 89.19 341 SER A O 1
ATOM 2916 N N . LEU A 1 342 ? 65.123 8.889 -91.521 1.00 88.56 342 LEU A N 1
ATOM 2917 C CA . LEU A 1 342 ? 64.467 9.020 -92.825 1.00 88.56 342 LEU A CA 1
ATOM 2918 C C . LEU A 1 342 ? 64.793 10.371 -93.488 1.00 88.56 342 LEU A C 1
ATOM 2920 O O . LEU A 1 342 ? 65.037 10.440 -94.696 1.00 88.56 342 LEU A O 1
ATOM 2924 N N . GLN A 1 343 ? 64.851 11.450 -92.700 1.00 86.00 343 GLN A N 1
ATOM 2925 C CA . GLN A 1 343 ? 65.268 12.772 -93.171 1.00 86.00 343 GLN A CA 1
ATOM 2926 C C . GLN A 1 343 ? 66.733 12.776 -93.638 1.00 86.00 343 GLN A C 1
ATOM 2928 O O . GLN A 1 343 ? 67.033 13.343 -94.695 1.00 86.00 343 GLN A O 1
ATOM 2933 N N . GLN A 1 344 ? 67.637 12.123 -92.897 1.00 83.25 344 GLN A N 1
ATOM 2934 C CA . GLN A 1 344 ? 69.034 11.941 -93.311 1.00 83.25 344 GLN A CA 1
ATOM 2935 C C . GLN A 1 344 ? 69.144 11.117 -94.598 1.00 83.25 344 GLN A C 1
ATOM 2937 O O . GLN A 1 344 ? 69.890 11.497 -95.501 1.00 83.25 344 GLN A O 1
ATOM 2942 N N . GLN A 1 345 ? 68.356 10.049 -94.739 1.00 83.94 345 GLN A N 1
ATOM 2943 C CA . GLN A 1 345 ? 68.337 9.228 -95.950 1.00 83.94 345 GLN A CA 1
ATOM 2944 C C . GLN A 1 345 ? 67.885 10.034 -97.182 1.00 83.94 345 GLN A C 1
ATOM 2946 O O . GLN A 1 345 ? 68.512 9.957 -98.239 1.00 83.94 345 GLN A O 1
ATOM 2951 N N . GLN A 1 346 ? 66.863 10.890 -97.050 1.00 78.75 346 GLN A N 1
ATOM 2952 C CA . GLN A 1 346 ? 66.466 11.822 -98.118 1.00 78.75 346 GLN A CA 1
ATOM 2953 C C . GLN A 1 346 ? 67.536 12.881 -98.433 1.00 78.75 346 GLN A C 1
ATOM 2955 O O . GLN A 1 346 ? 67.604 13.385 -99.556 1.00 78.75 346 GLN A O 1
ATOM 2960 N N . GLN A 1 347 ? 68.354 13.289 -97.458 1.00 76.12 347 GLN A N 1
ATOM 2961 C CA . GLN A 1 347 ? 69.486 14.190 -97.706 1.00 76.12 347 GLN A CA 1
ATOM 2962 C C . GLN A 1 347 ? 70.632 13.480 -98.443 1.00 76.12 347 GLN A C 1
ATOM 2964 O O . GLN A 1 347 ? 71.206 14.080 -99.351 1.00 76.12 347 GLN A O 1
ATOM 2969 N N . GLN A 1 348 ? 70.911 12.211 -98.128 1.00 70.12 348 GLN A N 1
ATOM 2970 C CA . GLN A 1 348 ? 71.889 11.387 -98.852 1.00 70.12 348 GLN A CA 1
ATOM 2971 C C . GLN A 1 348 ? 71.450 11.107 -100.295 1.00 70.12 348 GLN A C 1
ATOM 2973 O O . GLN A 1 348 ? 72.224 11.342 -101.218 1.00 70.12 348 GLN A O 1
ATOM 2978 N N . GLN A 1 349 ? 70.181 10.753 -100.530 1.00 67.25 349 GLN A N 1
ATOM 2979 C CA . GLN A 1 349 ? 69.647 10.591 -101.893 1.00 67.25 349 GLN A CA 1
ATOM 2980 C C . GLN A 1 349 ? 69.700 11.893 -102.715 1.00 67.25 349 GLN A C 1
ATOM 2982 O O . GLN A 1 349 ? 69.885 11.855 -103.929 1.00 67.25 349 GLN A O 1
ATOM 2987 N N . ARG A 1 350 ? 69.595 13.064 -102.064 1.00 60.34 350 ARG A N 1
ATOM 2988 C CA . ARG A 1 350 ? 69.828 14.374 -102.705 1.00 60.34 350 ARG A CA 1
ATOM 2989 C C . ARG A 1 350 ? 71.305 14.664 -102.993 1.00 60.34 350 ARG A C 1
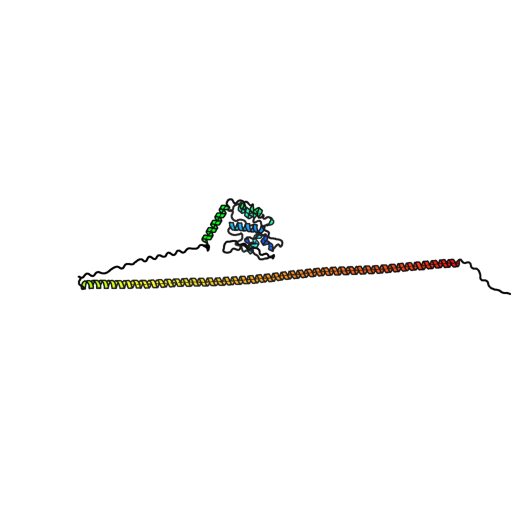ATOM 2991 O O . ARG A 1 350 ? 71.593 15.501 -103.845 1.00 60.34 350 ARG A O 1
ATOM 2998 N N . GLN A 1 351 ? 72.241 14.019 -102.299 1.00 56.44 351 GLN A N 1
ATOM 2999 C CA . GLN A 1 351 ? 73.671 14.114 -102.600 1.00 56.44 351 GLN A CA 1
ATOM 3000 C C . GLN A 1 351 ? 74.085 13.178 -103.746 1.00 56.44 351 GLN A C 1
ATOM 3002 O O . GLN A 1 351 ? 74.873 13.614 -104.582 1.00 56.44 351 GLN A O 1
ATOM 3007 N N . ASP A 1 352 ? 73.486 11.987 -103.857 1.00 53.97 352 ASP A N 1
ATOM 3008 C CA . ASP A 1 352 ? 73.772 11.005 -104.923 1.00 53.97 352 ASP A CA 1
ATOM 3009 C C . ASP A 1 352 ? 73.207 11.371 -106.312 1.00 53.97 352 ASP A C 1
ATOM 3011 O O . ASP A 1 352 ? 73.586 10.766 -107.312 1.00 53.97 352 ASP A O 1
ATOM 3015 N N . GLN A 1 353 ? 72.350 12.395 -106.426 1.00 49.44 353 GLN A N 1
ATOM 3016 C CA . GLN A 1 353 ? 71.877 12.921 -107.722 1.00 49.44 353 GLN A CA 1
ATOM 3017 C C . GLN A 1 353 ? 72.768 14.028 -108.326 1.00 49.44 353 GLN A C 1
ATOM 3019 O O . GLN A 1 353 ? 72.371 14.681 -109.292 1.00 49.44 353 GLN A O 1
ATOM 3024 N N . ARG A 1 354 ? 73.979 14.266 -107.801 1.00 42.06 354 ARG A N 1
ATOM 3025 C CA . ARG A 1 354 ? 74.937 15.197 -108.427 1.00 42.06 354 ARG A CA 1
ATOM 3026 C C . ARG A 1 354 ? 75.811 14.478 -109.472 1.00 42.06 354 ARG A C 1
ATOM 3028 O O . ARG A 1 354 ? 76.500 13.528 -109.109 1.00 42.06 354 ARG A O 1
ATOM 3035 N N . PRO A 1 355 ? 75.838 14.920 -110.748 1.00 43.59 355 PRO A N 1
ATOM 3036 C CA . PRO A 1 355 ? 76.679 14.307 -111.774 1.00 43.59 355 PRO A CA 1
ATOM 3037 C C . PRO A 1 355 ? 78.167 14.595 -111.522 1.00 43.59 355 PRO A C 1
ATOM 3039 O O . PRO A 1 355 ? 78.551 15.702 -111.143 1.00 43.59 355 PRO A O 1
ATOM 3042 N N . ALA A 1 356 ? 79.007 13.583 -111.741 1.00 47.47 356 ALA A N 1
ATOM 3043 C CA . ALA A 1 356 ? 80.456 13.669 -111.621 1.00 47.47 356 ALA A CA 1
ATOM 3044 C C . ALA A 1 356 ? 81.088 14.304 -112.871 1.00 47.47 356 ALA A C 1
ATOM 3046 O O . ALA A 1 356 ? 81.021 13.701 -113.935 1.00 47.47 356 ALA A O 1
ATOM 3047 N N . GLU A 1 357 ? 81.795 15.432 -112.732 1.00 39.03 357 GLU A N 1
ATOM 3048 C CA . GLU A 1 357 ? 82.865 15.839 -113.662 1.00 39.03 357 GLU A CA 1
ATOM 3049 C C . GLU A 1 357 ? 84.016 16.539 -112.910 1.00 39.03 357 GLU A C 1
ATOM 3051 O O . GLU A 1 357 ? 83.838 17.557 -112.253 1.00 39.03 357 GLU A O 1
ATOM 3056 N N . LYS A 1 358 ? 85.144 15.821 -112.797 1.00 40.50 358 LYS A N 1
ATOM 3057 C CA . LYS A 1 358 ? 86.455 16.014 -113.463 1.00 40.50 358 LYS A CA 1
ATOM 3058 C C . LYS A 1 358 ? 87.410 17.038 -112.821 1.00 40.50 358 LYS A C 1
ATOM 3060 O O . LYS A 1 358 ? 87.218 18.246 -112.858 1.00 40.50 358 LYS A O 1
ATOM 3065 N N . LYS A 1 359 ? 88.525 16.490 -112.317 1.00 45.59 359 LYS A N 1
ATOM 3066 C CA . LYS A 1 359 ? 89.798 17.174 -112.027 1.00 45.59 359 LYS A CA 1
ATOM 3067 C C . LYS A 1 359 ? 90.425 17.730 -113.319 1.00 45.59 359 LYS A C 1
ATOM 3069 O O . LYS A 1 359 ? 90.355 17.033 -114.331 1.00 45.59 359 LYS A O 1
ATOM 3074 N N . PRO A 1 360 ? 91.189 18.834 -113.268 1.00 44.88 360 PRO A N 1
ATOM 3075 C CA . PRO A 1 360 ? 92.258 19.092 -114.226 1.00 44.88 360 PRO A CA 1
ATOM 3076 C C . PRO A 1 360 ? 93.641 18.808 -113.606 1.00 44.88 360 PRO A C 1
ATOM 3078 O O . PRO A 1 360 ? 93.899 19.128 -112.445 1.00 44.88 360 PRO A O 1
ATOM 3081 N N . LEU A 1 361 ? 94.532 18.196 -114.391 1.00 42.84 361 LEU A N 1
ATOM 3082 C CA . LEU A 1 361 ? 95.947 17.971 -114.078 1.00 42.84 361 LEU A CA 1
ATOM 3083 C C . LEU A 1 361 ? 96.801 18.749 -115.109 1.00 42.84 361 LEU A C 1
ATOM 3085 O O . LEU A 1 361 ? 96.633 18.509 -116.296 1.00 42.84 361 LEU A O 1
ATOM 3089 N N . TYR A 1 362 ? 97.668 19.650 -114.611 1.00 47.06 362 TYR A N 1
ATOM 3090 C CA . TYR A 1 362 ? 98.905 20.279 -115.156 1.00 47.06 362 TYR A CA 1
ATOM 3091 C C . TYR A 1 362 ? 99.026 20.686 -116.654 1.00 47.06 362 TYR A C 1
ATOM 3093 O O . TYR A 1 362 ? 98.819 19.858 -117.528 1.00 47.06 362 TYR A O 1
ATOM 3101 N N . HIS A 1 363 ? 99.570 21.883 -116.986 1.00 40.03 363 HIS A N 1
ATOM 3102 C CA . HIS A 1 363 ? 101.017 22.220 -117.132 1.00 40.03 363 HIS A CA 1
ATOM 3103 C C . HIS A 1 363 ? 101.317 23.571 -117.887 1.00 40.03 363 HIS A C 1
ATOM 3105 O O . HIS A 1 363 ? 100.783 23.789 -118.964 1.00 40.03 363 HIS A O 1
ATOM 3111 N N . TYR A 1 364 ? 102.202 24.406 -117.299 1.00 38.12 364 TYR A N 1
ATOM 3112 C CA . TYR A 1 364 ? 103.346 25.259 -117.777 1.00 38.12 364 TYR A CA 1
ATOM 3113 C C . TYR A 1 364 ? 103.397 26.262 -118.983 1.00 38.12 364 TYR A C 1
ATOM 3115 O O . TYR A 1 364 ? 102.960 25.958 -120.086 1.00 38.12 364 TYR A O 1
ATOM 3123 N N . LYS A 1 365 ? 104.243 27.305 -118.741 1.00 44.94 365 LYS A N 1
ATOM 3124 C CA . LYS A 1 365 ? 105.013 28.289 -119.583 1.00 44.94 365 LYS A CA 1
ATOM 3125 C C . LYS A 1 365 ? 104.251 29.553 -120.029 1.00 44.94 365 LYS A C 1
ATOM 3127 O O . LYS A 1 365 ? 103.084 29.453 -120.365 1.00 44.94 365 LYS A O 1
ATOM 3132 N N . GLU A 1 366 ? 104.806 30.769 -119.986 1.00 42.88 366 GLU A N 1
ATOM 3133 C CA . GLU A 1 366 ? 106.189 31.276 -120.172 1.00 42.88 366 GLU A CA 1
ATOM 3134 C C . GLU A 1 366 ? 106.738 32.123 -119.016 1.00 42.88 366 GLU A C 1
ATOM 3136 O O . GLU A 1 366 ? 105.940 32.809 -118.337 1.00 42.88 366 GLU A O 1
#

Foldseek 3Di:
DFADDDDPDDDDDGDDDDDDPDDDPDPDDQQLLFALLRLCCVVDVPSDDDPLRVLSSVLQVLLCVVVVHGPPPVPDSVVSSVDNNPDPFDFRPDPPDDPLSRVLSVLSRDNPSVSRDDPVVSCPRCVNVVCPCVVVVVVVVVVVVVVVCVVVPPDPPPDDDDDDDDDDDDDDDDDDDDDDDDDDDDDPVVVVVVVVVVVVVVVVVVVVVVVVVVVVVVVVVVVVVVVVVVVVVVVVVVVVVVVVVVVVVVVVVVVVVVVVVVVVVVVVVVVVVVVVVVVVVVVVVVVVVVVVVVVVVVVVVVVVVVVVVVVVVVVVVVVVVVVVVVVVVVVVVVVVVVVVVVVVVVVVVVVVPDDDDDDDDDDDDD

Secondary structure (DSSP, 8-state):
-------SS-------------------S-GGG--HHHHGGGT-TT----THHHHHHHHHHHHHHHHSS-TTTTS-HHHHHHHHHHSPPP--S-TTS-HHHHHHHHHH--SSGGGSPPHHHHHTSHHHH--TTHHHHHHHHHHHHHHHHHHHT---TT----------PPPPP-PPPP-PPPPS-S-HHHHHHHHHHHHHHHHHHHHHHHHHHHHHHHHHHHHHHHHHHHHHHHHHHHHHHHHHHHHHHHHHHHHHHHHHHHHHHHHHHHHHHHHHHHHHHHHHHHHHHHHHHHHHHHHHHHHHHHHHHHHHHHHHHHHHHHHHHHHHHHHHHHHHHHHHHHHHHHHHHHHHTSPP----------

Organism: NCBI:txid2861861

Mean predicted aligned error: 21.35 Å

Radius of gyration: 63.36 Å; Cα contacts (8 Å, |Δi|>4): 129; chains: 1; bounding box: 148×46×230 Å

InterPro domains:
  IPR000719 Protein kinase domain [PF00069] (24-128)
  IPR000719 Protein kinase domain [PS50011] (1-128)
  IPR000719 Protein kinase domain [SM00220] (1-128)
  IPR011009 Protein kinase-like domain superfamily [SSF56112] (21-137)
  IPR051700 STE20 Ser/Thr Protein Kinase [PTHR47096] (18-365)

Nearest PDB structures (foldseek):
  5d7a-assembly3_C  TM=9.348E-01  e=2.370E-18  Homo sapiens
  7xzq-assembly1_A  TM=8.819E-01  e=7.020E-19  Homo sapiens
  4u3z-assembly2_B  TM=9.140E-01  e=1.975E-18  Homo sapiens
  4obp-assembly3_A  TM=9.499E-01  e=8.001E-18  Homo sapiens
  4obq-assembly1_A  TM=9.514E-01  e=1.225E-17  Homo sapiens

Solvent-accessible surface area (backbone atoms only — not comparable to full-atom values): 22211 Å² total; per-residue (Å²): 137,69,85,87,72,96,63,100,66,98,69,94,74,85,66,77,86,77,93,66,99,64,95,71,93,66,95,77,75,71,52,66,41,60,30,44,58,64,69,46,37,83,82,34,96,81,53,70,76,54,82,55,43,56,43,28,26,49,26,34,51,52,44,17,75,73,71,77,50,44,69,66,68,93,50,58,61,73,57,41,60,63,39,59,67,68,49,78,67,79,71,81,90,62,83,87,59,56,69,52,53,55,53,48,37,53,50,28,38,40,74,55,60,88,78,29,64,52,71,77,57,52,54,66,32,67,61,63,57,65,56,93,56,52,69,61,51,54,50,54,51,49,56,51,50,56,54,50,44,67,72,68,64,72,69,69,97,75,76,83,79,81,82,81,86,82,86,83,85,84,86,83,86,84,86,84,86,82,85,88,85,86,83,91,85,72,64,65,67,61,57,52,49,53,50,52,52,49,51,51,50,50,53,52,51,49,53,54,48,52,53,51,53,52,54,48,51,54,50,51,51,54,52,50,49,53,52,52,53,52,50,50,55,52,50,54,52,50,50,53,49,49,53,51,54,49,52,54,49,52,52,52,50,50,52,54,49,52,52,50,50,53,50,49,53,50,54,51,51,52,48,54,51,51,50,49,53,50,52,51,53,52,51,49,50,54,50,52,53,51,55,48,52,50,52,52,51,51,50,51,52,50,51,55,52,52,51,52,51,51,52,51,50,53,53,50,51,54,53,51,52,51,54,50,50,52,50,52,51,51,50,53,48,52,50,51,54,48,54,52,51,54,52,51,50,57,51,49,58,63,56,73,70,60,85,90,80,84,86,88,80,89,87,90,88,136

pLDDT: mean 78.32, std 22.55, range [23.91, 97.81]

Sequence (366 aa):
MQCFQKGPNSFWRIRGLSGAVGRRNTFIGTPYWMAPEVIACDENPDATYDFKSDLWSLGITAIEMAEGAPPLCDMHPMRALFLIPRNPAPRLKSKKWSKKFQSFIESCLVKNHSQRPTTEQLMKHPFIRDQPNERQVRIQLKDHIDRTKKKRGEKDETEYEYSGSEEEEEENDSGEPSSILNLPGESTLRRDFLRLQLANKERSEALRRQQLEQQQRENEEHKRQLLAERQKRIEEQKEQRRRLEEQQRREKELRKQQEREQRRHYEEQMRREEERRRAEHEQEYIRRQLEEEQRQLEILQQQLLQEQALLLEYKRKQLEEQRQAERLQRQLQQERDYLVSLQQQQQQQRQDQRPAEKKPLYHYKE